Protein AF-0000000069703635 (afdb_homodimer)

Secondary structure (DSSP, 8-state):
---EEEE-S---HHHHHHHHHHSEEEEGGG--HHHHHHHGGG--EEEEETTS-B-HHHHHT-TT--EEEEESS--TTB-HHHHHHTT-EEE--TTTTHHHHHHHHHHHHHHHHTTHHHHHHHHHTTGGGG-PPPPB---TT-EEEEE--SHHHHHHHHHHHHTT-EEEEE-SS--TT--SEE-SSHHHHHHT-SEEEE-----GGGTT-B-HHHHHHH-TT-EEEE-S-GGGB-HHHHHHHHHHTSSSEEEES--TBTTB--GGGSS-TTEEE--S-TT-BHHHHHHHHHHHHHHHHHHHHHS--SSB-GGGT--/-PPEEEE-S---HHHHHHHHHHSEEEEGGG--HHHHHHHGGG--EEEEETTS-B-HHHHHT-TT--EEEEESS--TTB-HHHHHHTT-EEE--TTTTHHHHHHHHHHHHHHHHTTHHHHHHHHHTTGGGG-PPPPB---TT-EEEEE--SHHHHHHHHHHHHTT-EEEEE-SS--TT--SEE-SSHHHHHHT-SEEEE-----GGGTT-B-HHHHHHH-TT-EEEE-S-GGGB-HHHHHHHHHHTSSSEEEES--TBTTB--GGGSS-TTEEE--S-TT-BHHHHHHHHHHHHHHHHHHHHHS--SSB-GGGT--

Foldseek 3Di:
DFAEEEEEEDADPVLQVVCVVRGNYDYPVPDDPVRCLVCLARHQEYEEEQPDAADLVSLVSRLNHAEYEYLADHDQRYPLVSCLVSNHFYFAQPDLLLQLLLVVLVVLVCCLQQLVVVVVVCVVVVVVVVHHDDGGHDLAQFEEEEEDCDSNNVSNVVVNVVSVYQYEYEDPDDDVVDPHHYDPDLLVSLLRGQEYEYDDEDHPVQFQVAALSSLLSVFLNHEYEYLHEQRNHPLVSVLVCCVVSRYPAYEYAYHHDPPDDDPSQPPDSNYHYHPSCSSPDPSSSVSSSVQSVQQVVCCVVPNDGPGTDPSSPDD/DFAEEEEEEDADPVLQVVCVVRGNYDYPVPDDPVRCLVCLARHQEYEEEQVDAADLVSLVSRLNHAEYEYLADHDQRYPLVSCLVSNHFYFAQPDLLLQLLLVVLVVLVCCLQQLVVVVVVCVVVVVVVVHHDDGGHDLAQFEEEEEDCDSNNVSNVVVNVVSVYQYEYEDPDDDVVDPHHYDDDLLVSLLRGQEYEYDDEDHPVQFQVAALSSLLSVFLNHEYEYLHEQRNHPVVSVLVCCVVSRYPAYEYAYHHDPPDDDPSQPPDSNYHYHPSCSSPDPSSSVSSSVQSVQQVVCCVVPNDGPGTDPSSPDD

Radius of gyration: 28.2 Å; Cα contacts (8 Å, |Δi|>4): 1371; chains: 2; bounding box: 52×96×66 Å

Nearest PDB structures (foldseek):
  6pex-assembly1_A  TM=9.713E-01  e=1.003E-38  Vitis vinifera
  3ba1-assembly1_A  TM=9.721E-01  e=2.102E-38  Coleus scutellarioides
  5v6q-assembly2_C  TM=9.418E-01  e=2.731E-35  Sinorhizobium meliloti 1021
  5v72-assembly2_B  TM=9.114E-01  e=1.786E-34  Sinorhizobium meliloti 1021
  2cuk-assembly1_A  TM=8.744E-01  e=2.018E-30  Thermus thermophilus HB8

InterPro domains:
  IPR006139 D-isomer specific 2-hydroxyacid dehydrogenase, catalytic domain [PF00389] (26-309)
  IPR006140 D-isomer specific 2-hydroxyacid dehydrogenase, NAD-binding domain [PF02826] (106-278)
  IPR036291 NAD(P)-binding domain superfamily [SSF51735] (98-279)
  IPR050223 D-isomer specific 2-hydroxyacid dehydrogenase [PTHR10996] (14-305)

Sequence (630 aa):
MKLNVLKQASLPDALTAELARRYHLVELTALTDADFRALAGTFTVLITNGEATVTRALIASLPALELIAVFGVGYDGVDVQAAAEHQVRVSHTPGVLTDDVADLALGLMLATSRQIVAAHKFIEAGEWAAGGFPWTQKVSGSRVGIVGMGRIGQAIARRCEGFAMQIAYHDRKRLPALNYAWREDLLTLAAESDFLVICTPGTAANQGLINQPVLAALGEKGILINISRGSVIDEPALVAALESGIIAGAGLDVFSHEPAVPAGLLQRSNVVVTPHMASATWSTRAAMAQLVLDNVACWAEKKALVTPVAESLADMKLNVLKQASLPDALTAELARRYHLVELTALTDADFRALAGTFTVLITNGEATVTRALIASLPALELIAVFGVGYDGVDVQAAAEHQVRVSHTPGVLTDDVADLALGLMLATSRQIVAAHKFIEAGEWAAGGFPWTQKVSGSRVGIVGMGRIGQAIARRCEGFAMQIAYHDRKRLPALNYAWREDLLTLAAESDFLVICTPGTAANQGLINQPVLAALGEKGILINISRGSVIDEPALVAALESGIIAGAGLDVFSHEPAVPAGLLQRSNVVVTPHMASATWSTRAAMAQLVLDNVACWAEKKALVTPVAESLAD

Organism: Klebsiella variicola (NCBI:txid244366)

Structure (mmCIF, N/CA/C/O backbone):
data_AF-0000000069703635-model_v1
#
loop_
_entity.id
_entity.type
_entity.pdbx_description
1 polymer '2-ketogluconate reductase'
#
loop_
_atom_site.group_PDB
_atom_site.id
_atom_site.type_symbol
_atom_site.label_atom_id
_atom_site.label_alt_id
_atom_site.label_comp_id
_atom_site.label_asym_id
_atom_site.label_entity_id
_atom_site.label_seq_id
_atom_site.pdbx_PDB_ins_code
_atom_site.Cartn_x
_atom_site.Cartn_y
_atom_site.Cartn_z
_atom_site.occupancy
_atom_site.B_iso_or_equiv
_atom_site.auth_seq_id
_atom_site.auth_comp_id
_atom_site.auth_asym_id
_atom_site.auth_atom_id
_atom_site.pdbx_PDB_model_num
ATOM 1 N N . MET A 1 1 ? -18.234 43.406 16.25 1 66 1 MET A N 1
ATOM 2 C CA . MET A 1 1 ? -17.172 43.594 15.25 1 66 1 MET A CA 1
ATOM 3 C C . MET A 1 1 ? -16.594 42.281 14.789 1 66 1 MET A C 1
ATOM 5 O O . MET A 1 1 ? -16.547 41.312 15.555 1 66 1 MET A O 1
ATOM 9 N N . LYS A 1 2 ? -16.375 42.094 13.445 1 86.62 2 LYS A N 1
ATOM 10 C CA . LYS A 1 2 ? -15.844 40.844 12.922 1 86.62 2 LYS A CA 1
ATOM 11 C C . LYS A 1 2 ? -14.406 40.625 13.383 1 86.62 2 LYS A C 1
ATOM 13 O O . LYS A 1 2 ? -13.641 41.562 13.531 1 86.62 2 LYS A O 1
ATOM 18 N N . LEU A 1 3 ? -14.125 39.438 13.75 1 93.62 3 LEU A N 1
ATOM 19 C CA . LEU A 1 3 ? -12.789 39.031 14.148 1 93.62 3 LEU A CA 1
ATOM 20 C C . LEU A 1 3 ? -11.781 39.281 13.039 1 93.62 3 LEU A C 1
ATOM 22 O O . LEU A 1 3 ? -12.062 39.031 11.867 1 93.62 3 LEU A O 1
ATOM 26 N N . ASN A 1 4 ? -10.672 40.031 13.414 1 97.12 4 ASN A N 1
ATOM 27 C CA . ASN A 1 4 ? -9.578 40.219 12.461 1 97.12 4 ASN A CA 1
ATOM 28 C C . ASN A 1 4 ? -8.641 39.031 12.438 1 97.12 4 ASN A C 1
ATOM 30 O O . ASN A 1 4 ? -7.973 38.719 13.43 1 97.12 4 ASN A O 1
ATOM 34 N N . VAL A 1 5 ? -8.594 38.375 11.305 1 98.44 5 VAL A N 1
ATOM 35 C CA . VAL A 1 5 ? -7.848 37.125 11.148 1 98.44 5 VAL A CA 1
ATOM 36 C C . VAL A 1 5 ? -6.719 37.312 10.141 1 98.44 5 VAL A C 1
ATOM 38 O O . VAL A 1 5 ? -6.938 37.812 9.039 1 98.44 5 VAL A O 1
ATOM 41 N N . LEU A 1 6 ? -5.508 36.969 10.523 1 98.69 6 LEU A N 1
ATOM 42 C CA . LEU A 1 6 ? -4.34 37.031 9.656 1 98.69 6 LEU A CA 1
ATOM 43 C C . LEU A 1 6 ? -3.98 35.625 9.141 1 98.69 6 LEU A C 1
ATOM 45 O O . LEU A 1 6 ? -3.736 34.719 9.922 1 98.69 6 LEU A O 1
ATOM 49 N N . LYS A 1 7 ? -4.039 35.406 7.855 1 98.56 7 LYS A N 1
ATOM 50 C CA . LYS A 1 7 ? -3.598 34.188 7.195 1 98.56 7 LYS A CA 1
ATOM 51 C C . LYS A 1 7 ? -2.113 34.25 6.852 1 98.56 7 LYS A C 1
ATOM 53 O O . LYS A 1 7 ? -1.7 35.062 6.02 1 98.56 7 LYS A O 1
ATOM 58 N N . GLN A 1 8 ? -1.358 33.375 7.434 1 97.5 8 GLN A N 1
ATOM 59 C CA . GLN A 1 8 ? 0.093 33.5 7.359 1 97.5 8 GLN A CA 1
ATOM 60 C C . GLN A 1 8 ? 0.691 32.469 6.434 1 97.5 8 GLN A C 1
ATOM 62 O O . GLN A 1 8 ? 1.844 32.562 6.012 1 97.5 8 GLN A O 1
ATOM 67 N N . ALA A 1 9 ? -0.052 31.391 6.078 1 95.81 9 ALA A N 1
ATOM 68 C CA . ALA A 1 9 ? 0.429 30.297 5.234 1 95.81 9 ALA A CA 1
ATOM 69 C C . ALA A 1 9 ? -0.625 29.891 4.211 1 95.81 9 ALA A C 1
ATOM 71 O O . ALA A 1 9 ? -1.774 30.328 4.285 1 95.81 9 ALA A O 1
ATOM 72 N N . SER A 1 10 ? -0.123 29.172 3.23 1 94 10 SER A N 1
ATOM 73 C CA . SER A 1 10 ? -1.062 28.641 2.248 1 94 10 SER A CA 1
ATOM 74 C C . SER A 1 10 ? -2.066 27.688 2.896 1 94 10 SER A C 1
ATOM 76 O O . SER A 1 10 ? -1.691 26.844 3.707 1 94 10 SER A O 1
ATOM 78 N N . LEU A 1 11 ? -3.336 27.922 2.639 1 97.19 11 LEU A N 1
ATOM 79 C CA . LEU A 1 11 ? -4.441 27.094 3.1 1 97.19 11 LEU A CA 1
ATOM 80 C C . LEU A 1 11 ? -5.301 26.641 1.927 1 97.19 11 LEU A C 1
ATOM 82 O O . LEU A 1 11 ? -5.293 27.266 0.864 1 97.19 11 LEU A O 1
ATOM 86 N N . PRO A 1 12 ? -6.055 25.594 2.135 1 96.75 12 PRO A N 1
ATOM 87 C CA . PRO A 1 12 ? -7.008 25.203 1.088 1 96.75 12 PRO A CA 1
ATOM 88 C C . PRO A 1 12 ? -7.969 26.344 0.726 1 96.75 12 PRO A C 1
ATOM 90 O O . PRO A 1 12 ? -8.406 27.094 1.604 1 96.75 12 PRO A O 1
ATOM 93 N N . ASP A 1 13 ? -8.344 26.375 -0.542 1 96.5 13 ASP A N 1
ATOM 94 C CA . ASP A 1 13 ? -9.195 27.453 -1.05 1 96.5 13 ASP A CA 1
ATOM 95 C C . ASP A 1 13 ? -10.523 27.5 -0.295 1 96.5 13 ASP A C 1
ATOM 97 O O . ASP A 1 13 ? -11 28.578 0.06 1 96.5 13 ASP A O 1
ATOM 101 N N . ALA A 1 14 ? -11.039 26.375 -0.051 1 97.06 14 ALA A N 1
ATOM 102 C CA . ALA A 1 14 ? -12.344 26.328 0.611 1 97.06 14 ALA A CA 1
ATOM 103 C C . ALA A 1 14 ? -12.258 26.875 2.031 1 97.06 14 ALA A C 1
ATOM 105 O O . ALA A 1 14 ? -13.164 27.562 2.49 1 97.06 14 ALA A O 1
ATOM 106 N N . LEU A 1 15 ? -11.203 26.484 2.721 1 98.31 15 LEU A N 1
ATOM 107 C CA . LEU A 1 15 ? -11 27.016 4.066 1 98.31 15 LEU A CA 1
ATOM 108 C C . LEU A 1 15 ? -10.805 28.516 4.043 1 98.31 15 LEU A C 1
ATOM 110 O O . LEU A 1 15 ? -11.398 29.25 4.848 1 98.31 15 LEU A O 1
ATOM 114 N N . THR A 1 16 ? -9.984 29 3.133 1 98.31 16 THR A N 1
ATOM 115 C CA . THR A 1 16 ? -9.727 30.422 2.984 1 98.31 16 THR A CA 1
ATOM 116 C C . THR A 1 16 ? -11.031 31.172 2.709 1 98.31 16 THR A C 1
ATOM 118 O O . THR A 1 16 ? -11.289 32.219 3.316 1 98.31 16 THR A O 1
ATOM 121 N N . ALA A 1 17 ? -11.82 30.641 1.849 1 98.25 17 ALA A N 1
ATOM 122 C CA . ALA A 1 17 ? -13.094 31.266 1.489 1 98.25 17 ALA A CA 1
ATOM 123 C C . ALA A 1 17 ? -14.031 31.344 2.691 1 98.25 17 ALA A C 1
ATOM 125 O O . ALA A 1 17 ? -14.703 32.344 2.9 1 98.25 17 ALA A O 1
ATOM 126 N N . GLU A 1 18 ? -14.078 30.281 3.428 1 98.31 18 GLU A N 1
ATOM 127 C CA . GLU A 1 18 ? -14.953 30.25 4.594 1 98.31 18 GLU A CA 1
ATOM 128 C C . GLU A 1 18 ? -14.484 31.234 5.664 1 98.31 18 GLU A C 1
ATOM 130 O O . GLU A 1 18 ? -15.297 31.891 6.305 1 98.31 18 GLU A O 1
ATOM 135 N N . LEU A 1 19 ? -13.188 31.297 5.871 1 98.38 19 LEU A N 1
ATOM 136 C CA . LEU A 1 19 ? -12.633 32.281 6.812 1 98.38 19 LEU A CA 1
ATOM 137 C C . LEU A 1 19 ? -12.977 33.688 6.395 1 98.38 19 LEU A C 1
ATOM 139 O O . LEU A 1 19 ? -13.359 34.5 7.23 1 98.38 19 LEU A O 1
ATOM 143 N N . ALA A 1 20 ? -12.867 33.969 5.129 1 97.94 20 ALA A N 1
ATOM 144 C CA . ALA A 1 20 ? -13.148 35.281 4.602 1 97.94 20 ALA A CA 1
ATOM 145 C C . ALA A 1 20 ? -14.633 35.625 4.73 1 97.94 20 ALA A C 1
ATOM 147 O O . ALA A 1 20 ? -14.992 36.781 4.93 1 97.94 20 ALA A O 1
ATOM 148 N N . ARG A 1 21 ? -15.422 34.656 4.57 1 97.94 21 ARG A N 1
ATOM 149 C CA . ARG A 1 21 ? -16.859 34.844 4.691 1 97.94 21 ARG A CA 1
ATOM 150 C C . ARG A 1 21 ? -17.25 35.156 6.133 1 97.94 21 ARG A C 1
ATOM 152 O O . ARG A 1 21 ? -18.125 36 6.367 1 97.94 21 ARG A O 1
ATOM 159 N N . ARG A 1 22 ? -16.609 34.594 7.09 1 97.38 22 ARG A N 1
ATOM 160 C CA . ARG A 1 22 ? -17.016 34.688 8.492 1 97.38 22 ARG A CA 1
ATOM 161 C C . ARG A 1 22 ? -16.312 35.844 9.195 1 97.38 22 ARG A C 1
ATOM 163 O O . ARG A 1 22 ? -16.859 36.406 10.133 1 97.38 22 ARG A O 1
ATOM 170 N N . TYR A 1 23 ? -15.109 36.125 8.688 1 98 23 TYR A N 1
ATOM 171 C CA . TYR A 1 23 ? -14.266 37.062 9.422 1 98 23 TYR A CA 1
ATOM 172 C C . TYR A 1 23 ? -13.625 38.062 8.477 1 98 23 TYR A C 1
ATOM 174 O O . TYR A 1 23 ? -13.828 38 7.258 1 98 23 TYR A O 1
ATOM 182 N N . HIS A 1 24 ? -12.977 39.156 9.102 1 97.94 24 HIS A N 1
ATOM 183 C CA . HIS A 1 24 ? -12.102 40 8.32 1 97.94 24 HIS A CA 1
ATOM 184 C C . HIS A 1 24 ? -10.742 39.344 8.102 1 97.94 24 HIS A C 1
ATOM 186 O O . HIS A 1 24 ? -9.875 39.406 8.977 1 97.94 24 HIS A O 1
ATOM 192 N N . LEU A 1 25 ? -10.617 38.75 6.93 1 98.25 25 LEU A N 1
ATOM 193 C CA . LEU A 1 25 ? -9.422 37.938 6.633 1 98.25 25 LEU A CA 1
ATOM 194 C C . LEU A 1 25 ? -8.414 38.781 5.836 1 98.25 25 LEU A C 1
ATOM 196 O O . LEU A 1 25 ? -8.758 39.375 4.82 1 98.25 25 LEU A O 1
ATOM 200 N N . VAL A 1 26 ? -7.16 38.844 6.336 1 98.19 26 VAL A N 1
ATOM 201 C CA . VAL A 1 26 ? -6.07 39.531 5.629 1 98.19 26 VAL A CA 1
ATOM 202 C C . VAL A 1 26 ? -4.926 38.531 5.402 1 98.19 26 VAL A C 1
ATOM 204 O O . VAL A 1 26 ? -4.531 37.812 6.316 1 98.19 26 VAL A O 1
ATOM 207 N N . GLU A 1 27 ? -4.41 38.469 4.203 1 97.88 27 GLU A N 1
ATOM 208 C CA . GLU A 1 27 ? -3.268 37.625 3.885 1 97.88 27 GLU A CA 1
ATOM 209 C C . GLU A 1 27 ? -1.952 38.344 4.184 1 97.88 27 GLU A C 1
ATOM 211 O O . GLU A 1 27 ? -1.691 39.406 3.658 1 97.88 27 GLU A O 1
ATOM 216 N N . LEU A 1 28 ? -1.166 37.688 4.926 1 97.62 28 LEU A N 1
ATOM 217 C CA . LEU A 1 28 ? 0.106 38.281 5.316 1 97.62 28 LEU A CA 1
ATOM 218 C C . LEU A 1 28 ? 0.948 38.625 4.09 1 97.62 28 LEU A C 1
ATOM 220 O O . LEU A 1 28 ? 1.592 39.656 4.039 1 97.62 28 LEU A O 1
ATOM 224 N N . THR A 1 29 ? 0.93 37.719 3.074 1 94.75 29 THR A N 1
ATOM 225 C CA . THR A 1 29 ? 1.768 37.844 1.89 1 94.75 29 THR A CA 1
ATOM 226 C C . THR A 1 29 ? 1.299 39.031 1.043 1 94.75 29 THR A C 1
ATOM 228 O O . THR A 1 29 ? 2.031 39.5 0.174 1 94.75 29 THR A O 1
ATOM 231 N N . ALA A 1 30 ? 0.127 39.531 1.306 1 94.94 30 ALA A N 1
ATOM 232 C CA . ALA A 1 30 ? -0.435 40.656 0.539 1 94.94 30 ALA A CA 1
ATOM 233 C C . ALA A 1 30 ? -0.114 42 1.194 1 94.94 30 ALA A C 1
ATOM 235 O O . ALA A 1 30 ? -0.366 43.031 0.614 1 94.94 30 ALA A O 1
ATOM 236 N N . LEU A 1 31 ? 0.479 41.969 2.365 1 96.69 31 LEU A N 1
ATOM 237 C CA . LEU A 1 31 ? 0.73 43.219 3.113 1 96.69 31 LEU A CA 1
ATOM 238 C C . LEU A 1 31 ? 2.143 43.719 2.855 1 96.69 31 LEU A C 1
ATOM 240 O O . LEU A 1 31 ? 3.105 42.938 2.891 1 96.69 31 LEU A O 1
ATOM 244 N N . THR A 1 32 ? 2.248 45 2.596 1 96.81 32 THR A N 1
ATOM 245 C CA . THR A 1 32 ? 3.543 45.656 2.672 1 96.81 32 THR A CA 1
ATOM 246 C C . THR A 1 32 ? 3.977 45.844 4.125 1 96.81 32 THR A C 1
ATOM 248 O O . THR A 1 32 ? 3.166 45.688 5.043 1 96.81 32 THR A O 1
ATOM 251 N N . ASP A 1 33 ? 5.211 46.188 4.258 1 95.69 33 ASP A N 1
ATOM 252 C CA . ASP A 1 33 ? 5.695 46.438 5.609 1 95.69 33 ASP A CA 1
ATOM 253 C C . ASP A 1 33 ? 4.883 47.562 6.273 1 95.69 33 ASP A C 1
ATOM 255 O O . ASP A 1 33 ? 4.562 47.469 7.461 1 95.69 33 ASP A O 1
ATOM 259 N N . ALA A 1 34 ? 4.625 48.594 5.582 1 96.5 34 ALA A N 1
ATOM 260 C CA . ALA A 1 34 ? 3.863 49.719 6.109 1 96.5 34 ALA A CA 1
ATOM 261 C C . ALA A 1 34 ? 2.443 49.281 6.477 1 96.5 34 ALA A C 1
ATOM 263 O O . ALA A 1 34 ? 1.933 49.656 7.535 1 96.5 34 ALA A O 1
ATOM 264 N N . ASP A 1 35 ? 1.775 48.5 5.59 1 96.94 35 ASP A N 1
ATOM 265 C CA . ASP A 1 35 ? 0.427 48.031 5.855 1 96.94 35 ASP A CA 1
ATOM 266 C C . ASP A 1 35 ? 0.403 47.125 7.086 1 96.94 35 ASP A C 1
ATOM 268 O O . ASP A 1 35 ? -0.521 47.188 7.898 1 96.94 35 ASP A O 1
ATOM 272 N N . PHE A 1 36 ? 1.378 46.25 7.133 1 97.06 36 PHE A N 1
ATOM 273 C CA . PHE A 1 36 ? 1.464 45.375 8.281 1 97.06 36 PHE A CA 1
ATOM 274 C C . PHE A 1 36 ? 1.587 46.156 9.578 1 97.06 36 PHE A C 1
ATOM 276 O O . PHE A 1 36 ? 0.89 45.844 10.555 1 97.06 36 PHE A O 1
ATOM 283 N N . ARG A 1 37 ? 2.43 47.094 9.609 1 95.56 37 ARG A N 1
ATOM 284 C CA . ARG A 1 37 ? 2.617 47.906 10.805 1 95.56 37 ARG A CA 1
ATOM 285 C C . ARG A 1 37 ? 1.323 48.625 11.203 1 95.56 37 ARG A C 1
ATOM 287 O O . ARG A 1 37 ? 1.02 48.75 12.391 1 95.56 37 ARG A O 1
ATOM 294 N N . ALA A 1 38 ? 0.631 49.031 10.258 1 96.75 38 ALA A N 1
ATOM 295 C CA . ALA A 1 38 ? -0.606 49.781 10.508 1 96.75 38 ALA A CA 1
ATOM 296 C C . ALA A 1 38 ? -1.692 48.844 11.055 1 96.75 38 ALA A C 1
ATOM 298 O O . ALA A 1 38 ? -2.523 49.281 11.867 1 96.75 38 ALA A O 1
ATOM 299 N N . LEU A 1 39 ? -1.652 47.594 10.656 1 97 39 LEU A N 1
ATOM 300 C CA . LEU A 1 39 ? -2.764 46.719 10.953 1 97 39 LEU A CA 1
ATOM 301 C C . LEU A 1 39 ? -2.391 45.719 12.062 1 97 39 LEU A C 1
ATOM 303 O O . LEU A 1 39 ? -3.264 45.062 12.633 1 97 39 LEU A O 1
ATOM 307 N N . ALA A 1 40 ? -1.12 45.594 12.375 1 97.25 40 ALA A N 1
ATOM 308 C CA . ALA A 1 40 ? -0.58 44.562 13.258 1 97.25 40 ALA A CA 1
ATOM 309 C C . ALA A 1 40 ? -1.324 44.531 14.586 1 97.25 40 ALA A C 1
ATOM 311 O O . ALA A 1 40 ? -1.505 43.469 15.18 1 97.25 40 ALA A O 1
ATOM 312 N N . GLY A 1 41 ? -1.792 45.625 15.07 1 97.38 41 GLY A N 1
ATOM 313 C CA . GLY A 1 41 ? -2.451 45.719 16.359 1 97.38 41 GLY A CA 1
ATOM 314 C C . GLY A 1 41 ? -3.898 45.281 16.328 1 97.38 41 GLY A C 1
ATOM 315 O O . GLY A 1 41 ? -4.551 45.188 17.375 1 97.38 41 GLY A O 1
ATOM 316 N N . THR A 1 42 ? -4.387 44.906 15.188 1 97.62 42 THR A N 1
ATOM 317 C CA . THR A 1 42 ? -5.812 44.625 15.086 1 97.62 42 THR A CA 1
ATOM 318 C C . THR A 1 42 ? -6.055 43.094 14.992 1 97.62 42 THR A C 1
ATOM 320 O O . THR A 1 42 ? -7.176 42.625 15.203 1 97.62 42 THR A O 1
ATOM 323 N N . PHE A 1 43 ? -5.074 42.312 14.633 1 98.19 43 PHE A N 1
ATOM 324 C CA . PHE A 1 43 ? -5.27 40.875 14.391 1 98.19 43 PHE A CA 1
ATOM 325 C C . PHE A 1 43 ? -5.371 40.125 15.703 1 98.19 43 PHE A C 1
ATOM 327 O O . PHE A 1 43 ? -4.461 40.188 16.531 1 98.19 43 PHE A O 1
ATOM 334 N N . THR A 1 44 ? -6.414 39.375 15.906 1 98.06 44 THR A N 1
ATOM 335 C CA . THR A 1 44 ? -6.613 38.594 17.125 1 98.06 44 THR A CA 1
ATOM 336 C C . THR A 1 44 ? -6.359 37.125 16.875 1 98.06 44 THR A C 1
ATOM 338 O O . THR A 1 44 ? -6.141 36.344 17.812 1 98.06 44 THR A O 1
ATOM 341 N N . VAL A 1 45 ? -6.434 36.688 15.641 1 98.62 45 VAL A N 1
ATOM 342 C CA . VAL A 1 45 ? -6.234 35.281 15.266 1 98.62 45 VAL A CA 1
ATOM 343 C C . VAL A 1 45 ? -5.246 35.188 14.102 1 98.62 45 VAL A C 1
ATOM 345 O O . VAL A 1 45 ? -5.312 36 13.164 1 98.62 45 VAL A O 1
ATOM 348 N N . LEU A 1 46 ? -4.324 34.344 14.219 1 98.75 46 LEU A N 1
ATOM 349 C CA . LEU A 1 46 ? -3.406 33.969 13.148 1 98.75 46 LEU A CA 1
ATOM 350 C C . LEU A 1 46 ? -3.646 32.531 12.695 1 98.75 46 LEU A C 1
ATOM 352 O O . LEU A 1 46 ? -3.686 31.625 13.516 1 98.75 46 LEU A O 1
ATOM 356 N N . ILE A 1 47 ? -3.922 32.344 11.414 1 98.75 47 ILE A N 1
ATOM 357 C CA . ILE A 1 47 ? -4.066 31 10.859 1 98.75 47 ILE A CA 1
ATOM 358 C C . ILE A 1 47 ? -2.82 30.641 10.055 1 98.75 47 ILE A C 1
ATOM 360 O O . ILE A 1 47 ? -2.354 31.422 9.227 1 98.75 47 ILE A O 1
ATOM 364 N N . THR A 1 48 ? -2.27 29.484 10.344 1 98.38 48 THR A N 1
ATOM 365 C CA . THR A 1 48 ? -1.072 28.984 9.68 1 98.38 48 THR A CA 1
ATOM 366 C C . THR A 1 48 ? -1.222 27.5 9.328 1 98.38 48 THR A C 1
ATOM 368 O O . THR A 1 48 ? -2.338 26.984 9.258 1 98.38 48 THR A O 1
ATOM 371 N N . ASN A 1 49 ? -0.2 26.828 8.859 1 97.25 49 ASN A N 1
ATOM 372 C CA . ASN A 1 49 ? -0.255 25.391 8.594 1 97.25 49 ASN A CA 1
ATOM 373 C C . ASN A 1 49 ? 0.923 24.656 9.227 1 97.25 49 ASN A C 1
ATOM 375 O O . ASN A 1 49 ? 1.788 25.281 9.844 1 97.25 49 ASN A O 1
ATOM 379 N N . GLY A 1 50 ? 0.94 23.391 9.109 1 93.5 50 GLY A N 1
ATOM 380 C CA . GLY A 1 50 ? 1.892 22.547 9.82 1 93.5 50 GLY A CA 1
ATOM 381 C C . GLY A 1 50 ? 3.312 22.688 9.305 1 93.5 50 GLY A C 1
ATOM 382 O O . GLY A 1 50 ? 4.262 22.281 9.977 1 93.5 50 GLY A O 1
ATOM 383 N N . GLU A 1 51 ? 3.535 23.312 8.203 1 91.12 51 GLU A N 1
ATOM 384 C CA . GLU A 1 51 ? 4.855 23.422 7.586 1 91.12 51 GLU A CA 1
ATOM 385 C C . GLU A 1 51 ? 5.434 24.812 7.746 1 91.12 51 GLU A C 1
ATOM 387 O O . GLU A 1 51 ? 6.625 25.031 7.52 1 91.12 51 GLU A O 1
ATOM 392 N N . ALA A 1 52 ? 4.637 25.734 8.195 1 93.31 52 ALA A N 1
ATOM 393 C CA . ALA A 1 52 ? 5.055 27.141 8.281 1 93.31 52 ALA A CA 1
ATOM 394 C C . ALA A 1 52 ? 5.738 27.422 9.617 1 93.31 52 ALA A C 1
ATOM 396 O O . ALA A 1 52 ? 5.711 26.594 10.523 1 93.31 52 ALA A O 1
ATOM 397 N N . THR A 1 53 ? 6.41 28.578 9.617 1 95.25 53 THR A N 1
ATOM 398 C CA . THR A 1 53 ? 7.117 29 10.82 1 95.25 53 THR A CA 1
ATOM 399 C C . THR A 1 53 ? 6.469 30.25 11.414 1 95.25 53 THR A C 1
ATOM 401 O O . THR A 1 53 ? 6.27 31.25 10.711 1 95.25 53 THR A O 1
ATOM 404 N N . VAL A 1 54 ? 6.047 30.219 12.633 1 97.94 54 VAL A N 1
ATOM 405 C CA . VAL A 1 54 ? 5.559 31.344 13.414 1 97.94 54 VAL A CA 1
ATOM 406 C C . VAL A 1 54 ? 6.555 31.688 14.523 1 97.94 54 VAL A C 1
ATOM 408 O O . VAL A 1 54 ? 6.504 31.109 15.609 1 97.94 54 VAL A O 1
ATOM 411 N N . THR A 1 55 ? 7.34 32.719 14.258 1 97.81 55 THR A N 1
ATOM 412 C CA . THR A 1 55 ? 8.477 33.062 15.125 1 97.81 55 THR A CA 1
ATOM 413 C C . THR A 1 55 ? 8.031 33.875 16.328 1 97.81 55 THR A C 1
ATOM 415 O O . THR A 1 55 ? 6.945 34.469 16.312 1 97.81 55 THR A O 1
ATOM 418 N N . ARG A 1 56 ? 8.898 33.906 17.297 1 97.94 56 ARG A N 1
ATOM 419 C CA . ARG A 1 56 ? 8.727 34.781 18.453 1 97.94 56 ARG A CA 1
ATOM 420 C C . ARG A 1 56 ? 8.547 36.219 18 1 97.94 56 ARG A C 1
ATOM 422 O O . ARG A 1 56 ? 7.727 36.938 18.562 1 97.94 56 ARG A O 1
ATOM 429 N N . ALA A 1 57 ? 9.352 36.625 17.016 1 98.12 57 ALA A N 1
ATOM 430 C CA . ALA A 1 57 ? 9.305 38 16.531 1 98.12 57 ALA A CA 1
ATOM 431 C C . ALA A 1 57 ? 7.938 38.312 15.922 1 98.12 57 ALA A C 1
ATOM 433 O O . ALA A 1 57 ? 7.387 39.406 16.141 1 98.12 57 ALA A O 1
ATOM 434 N N . LEU A 1 58 ? 7.414 37.344 15.102 1 98.06 58 LEU A N 1
ATOM 435 C CA . LEU A 1 58 ? 6.105 37.562 14.5 1 98.06 58 LEU A CA 1
ATOM 436 C C . LEU A 1 58 ? 5.023 37.688 15.57 1 98.06 58 LEU A C 1
ATOM 438 O O . LEU A 1 58 ? 4.168 38.562 15.508 1 98.06 58 LEU A O 1
ATOM 442 N N . ILE A 1 59 ? 5.004 36.812 16.578 1 98.38 59 ILE A N 1
ATOM 443 C CA . ILE A 1 59 ? 4.035 36.844 17.672 1 98.38 59 ILE A CA 1
ATOM 444 C C . ILE A 1 59 ? 4.098 38.188 18.391 1 98.38 59 ILE A C 1
ATOM 446 O O . ILE A 1 59 ? 3.062 38.812 18.641 1 98.38 59 ILE A O 1
ATOM 450 N N . ALA A 1 60 ? 5.332 38.656 18.656 1 98 60 ALA A N 1
ATOM 451 C CA . ALA A 1 60 ? 5.543 39.906 19.375 1 98 60 ALA A CA 1
ATOM 452 C C . ALA A 1 60 ? 5.035 41.094 18.562 1 98 60 ALA A C 1
ATOM 454 O O . ALA A 1 60 ? 4.621 42.125 19.141 1 98 60 ALA A O 1
ATOM 455 N N . SER A 1 61 ? 5.078 40.969 17.312 1 98 61 SER A N 1
ATOM 456 C CA . SER A 1 61 ? 4.688 42.094 16.438 1 98 61 SER A CA 1
ATOM 457 C C . SER A 1 61 ? 3.17 42.188 16.328 1 98 61 SER A C 1
ATOM 459 O O . SER A 1 61 ? 2.65 43.125 15.711 1 98 61 SER A O 1
ATOM 461 N N . LEU A 1 62 ? 2.424 41.25 16.891 1 98.38 62 LEU A N 1
ATOM 462 C CA . LEU A 1 62 ? 0.966 41.219 16.859 1 98.38 62 LEU A CA 1
ATOM 463 C C . LEU A 1 62 ? 0.404 41.375 18.281 1 98.38 62 LEU A C 1
ATOM 465 O O . LEU A 1 62 ? -0.08 40.406 18.859 1 98.38 62 LEU A O 1
ATOM 469 N N . PRO A 1 63 ? 0.35 42.562 18.781 1 97.5 63 PRO A N 1
ATOM 470 C CA . PRO A 1 63 ? 0.052 42.781 20.203 1 97.5 63 PRO A CA 1
ATOM 471 C C . PRO A 1 63 ? -1.368 42.375 20.578 1 97.5 63 PRO A C 1
ATOM 473 O O . PRO A 1 63 ? -1.646 42.094 21.75 1 97.5 63 PRO A O 1
ATOM 476 N N . ALA A 1 64 ? -2.287 42.25 19.672 1 97.88 64 ALA A N 1
ATOM 477 C CA . ALA A 1 64 ? -3.666 41.875 20 1 97.88 64 ALA A CA 1
ATOM 478 C C . ALA A 1 64 ? -3.906 40.406 19.797 1 97.88 64 ALA A C 1
ATOM 480 O O . ALA A 1 64 ? -5 39.906 20.062 1 97.88 64 ALA A O 1
ATOM 481 N N . LEU A 1 65 ? -2.918 39.656 19.312 1 98.25 65 LEU A N 1
ATOM 482 C CA . LEU A 1 65 ? -3.059 38.25 18.969 1 98.25 65 LEU A CA 1
ATOM 483 C C . LEU A 1 65 ? -3.5 37.406 20.172 1 98.25 65 LEU A C 1
ATOM 485 O O . LEU A 1 65 ? -2.945 37.562 21.266 1 98.25 65 LEU A O 1
ATOM 489 N N . GLU A 1 66 ? -4.477 36.562 19.969 1 98 66 GLU A N 1
ATOM 490 C CA . GLU A 1 66 ? -4.996 35.719 21.047 1 98 66 GLU A CA 1
ATOM 491 C C . GLU A 1 66 ? -4.895 34.25 20.688 1 98 66 GLU A C 1
ATOM 493 O O . GLU A 1 66 ? -4.805 33.375 21.578 1 98 66 GLU A O 1
ATOM 498 N N . LEU A 1 67 ? -4.953 33.938 19.422 1 98.5 67 LEU A N 1
ATOM 499 C CA . LEU A 1 67 ? -5.016 32.531 18.969 1 98.5 67 LEU A CA 1
ATOM 500 C C . LEU A 1 67 ? -4.18 32.344 17.719 1 98.5 67 LEU A C 1
ATOM 502 O O . LEU A 1 67 ? -4.246 33.125 16.781 1 98.5 67 LEU A O 1
ATOM 506 N N . ILE A 1 68 ? -3.355 31.328 17.734 1 98.75 68 ILE A N 1
ATOM 507 C CA . ILE A 1 68 ? -2.746 30.75 16.547 1 98.75 68 ILE A CA 1
ATOM 508 C C . ILE A 1 68 ? -3.404 29.406 16.234 1 98.75 68 ILE A C 1
ATOM 510 O O . ILE A 1 68 ? -3.354 28.469 17.031 1 98.75 68 ILE A O 1
ATOM 514 N N . ALA A 1 69 ? -4.082 29.266 15.117 1 98.75 69 ALA A N 1
ATOM 515 C CA . ALA A 1 69 ? -4.715 28.031 14.68 1 98.75 69 ALA A CA 1
ATOM 516 C C . ALA A 1 69 ? -3.924 27.391 13.547 1 98.75 69 ALA A C 1
ATOM 518 O O . ALA A 1 69 ? -3.713 28 12.5 1 98.75 69 ALA A O 1
ATOM 519 N N . VAL A 1 70 ? -3.516 26.172 13.734 1 98.56 70 VAL A N 1
ATOM 520 C CA . VAL A 1 70 ? -2.654 25.469 12.781 1 98.56 70 VAL A CA 1
ATOM 521 C C . VAL A 1 70 ? -3.479 24.484 11.969 1 98.56 70 VAL A C 1
ATOM 523 O O . VAL A 1 70 ? -4.152 23.609 12.539 1 98.56 70 VAL A O 1
ATOM 526 N N . PHE A 1 71 ? -3.502 24.641 10.688 1 98.44 71 PHE A N 1
ATOM 527 C CA . PHE A 1 71 ? -4.023 23.641 9.766 1 98.44 71 PHE A CA 1
ATOM 528 C C . PHE A 1 71 ? -3.021 22.516 9.578 1 98.44 71 PHE A C 1
ATOM 530 O O . PHE A 1 71 ? -2.297 22.469 8.578 1 98.44 71 PHE A O 1
ATOM 537 N N . GLY A 1 72 ? -2.977 21.5 10.5 1 97 72 GLY A N 1
ATOM 538 C CA . GLY A 1 72 ? -2.045 20.391 10.539 1 97 72 GLY A CA 1
ATOM 539 C C . GLY A 1 72 ? -1.863 19.812 11.93 1 97 72 GLY A C 1
ATOM 540 O O . GLY A 1 72 ? -2.211 20.453 12.922 1 97 72 GLY A O 1
ATOM 541 N N . VAL A 1 73 ? -1.348 18.625 12.023 1 95 73 VAL A N 1
ATOM 542 C CA . VAL A 1 73 ? -1.076 18 13.312 1 95 73 VAL A CA 1
ATOM 543 C C . VAL A 1 73 ? 0.213 18.562 13.898 1 95 73 VAL A C 1
ATOM 545 O O . VAL A 1 73 ? 0.275 18.859 15.094 1 95 73 VAL A O 1
ATOM 548 N N . GLY A 1 74 ? 1.254 18.609 13.039 1 92.62 74 GLY A N 1
ATOM 549 C CA . GLY A 1 74 ? 2.518 19.172 13.484 1 92.62 74 GLY A CA 1
ATOM 550 C C . GLY A 1 74 ? 2.486 20.672 13.609 1 92.62 74 GLY A C 1
ATOM 551 O O . GLY A 1 74 ? 1.863 21.359 12.797 1 92.62 74 GLY A O 1
ATOM 552 N N . TYR A 1 75 ? 3.115 21.188 14.609 1 94.62 75 TYR A N 1
ATOM 553 C CA . TYR A 1 75 ? 3.252 22.625 14.836 1 94.62 75 TYR A CA 1
ATOM 554 C C . TYR A 1 75 ? 4.68 22.969 15.242 1 94.62 75 TYR A C 1
ATOM 556 O O . TYR A 1 75 ? 4.895 23.875 16.062 1 94.62 75 TYR A O 1
ATOM 564 N N . ASP A 1 76 ? 5.594 22.234 14.688 1 92 76 ASP A N 1
ATOM 565 C CA . ASP A 1 76 ? 7.012 22.344 15.016 1 92 76 ASP A CA 1
ATOM 566 C C . ASP A 1 76 ? 7.535 23.75 14.703 1 92 76 ASP A C 1
ATOM 568 O O . ASP A 1 76 ? 8.469 24.219 15.344 1 92 76 ASP A O 1
ATOM 572 N N . GLY A 1 77 ? 6.949 24.375 13.805 1 93.5 77 GLY A N 1
ATOM 573 C CA . GLY A 1 77 ? 7.398 25.688 13.375 1 93.5 77 GLY A CA 1
ATOM 574 C C . GLY A 1 77 ? 6.867 26.828 14.234 1 93.5 77 GLY A C 1
ATOM 575 O O . GLY A 1 77 ? 7.352 27.953 14.164 1 93.5 77 GLY A O 1
ATOM 576 N N . VAL A 1 78 ? 5.891 26.562 15.062 1 96.75 78 VAL A N 1
ATOM 577 C CA . VAL A 1 78 ? 5.281 27.578 15.914 1 96.75 78 VAL A CA 1
ATOM 578 C C . VAL A 1 78 ? 6.062 27.688 17.219 1 96.75 78 VAL A C 1
ATOM 580 O O . VAL A 1 78 ? 6.281 26.688 17.906 1 96.75 78 VAL A O 1
ATOM 583 N N . ASP A 1 79 ? 6.539 28.875 17.547 1 96.62 79 ASP A N 1
ATOM 584 C CA . ASP A 1 79 ? 7.156 29.094 18.859 1 96.62 79 ASP A CA 1
ATOM 585 C C . ASP A 1 79 ? 6.102 29.125 19.953 1 96.62 79 ASP A C 1
ATOM 587 O O . ASP A 1 79 ? 5.707 30.203 20.422 1 96.62 79 ASP A O 1
ATOM 591 N N . VAL A 1 80 ? 5.758 27.984 20.391 1 96.44 80 VAL A N 1
ATOM 592 C CA . VAL A 1 80 ? 4.66 27.828 21.344 1 96.44 80 VAL A CA 1
ATOM 593 C C . VAL A 1 80 ? 5.02 28.484 22.672 1 96.44 80 VAL A C 1
ATOM 595 O O . VAL A 1 80 ? 4.148 29 23.375 1 96.44 80 VAL A O 1
ATOM 598 N N . GLN A 1 81 ? 6.285 28.484 23.047 1 94.75 81 GLN A N 1
ATOM 599 C CA . GLN A 1 81 ? 6.719 29.156 24.266 1 94.75 81 GLN A CA 1
ATOM 600 C C . GLN A 1 81 ? 6.477 30.672 24.172 1 94.75 81 GLN A C 1
ATOM 602 O O . GLN A 1 81 ? 5.973 31.281 25.109 1 94.75 81 GLN A O 1
ATOM 607 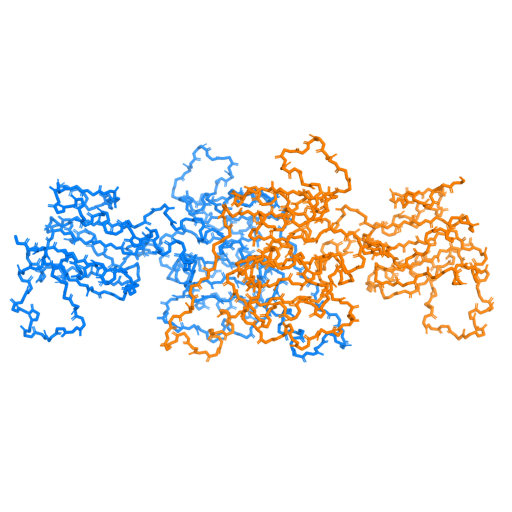N N . ALA A 1 82 ? 6.875 31.219 23.047 1 96.62 82 ALA A N 1
ATOM 608 C CA . ALA A 1 82 ? 6.605 32.656 22.828 1 96.62 82 ALA A CA 1
ATOM 609 C C . ALA A 1 82 ? 5.109 32.938 22.859 1 96.62 82 ALA A C 1
ATOM 611 O O . ALA A 1 82 ? 4.68 33.969 23.391 1 96.62 82 ALA A O 1
ATOM 612 N N . ALA A 1 83 ? 4.312 32.031 22.25 1 97.88 83 ALA A N 1
ATOM 613 C CA . ALA A 1 83 ? 2.859 32.188 22.281 1 97.88 83 ALA A CA 1
ATOM 614 C C . ALA A 1 83 ? 2.352 32.25 23.719 1 97.88 83 ALA A C 1
ATOM 616 O O . ALA A 1 83 ? 1.592 33.125 24.078 1 97.88 83 ALA A O 1
ATOM 617 N N . ALA A 1 84 ? 2.797 31.344 24.547 1 96.25 84 ALA A N 1
ATOM 618 C CA . ALA A 1 84 ? 2.391 31.297 25.938 1 96.25 84 ALA A CA 1
ATOM 619 C C . ALA A 1 84 ? 2.789 32.562 26.672 1 96.25 84 ALA A C 1
ATOM 621 O O . ALA A 1 84 ? 2.002 33.125 27.453 1 96.25 84 ALA A O 1
ATOM 622 N N . GLU A 1 85 ? 4.004 33.031 26.422 1 95.88 85 GLU A N 1
ATOM 623 C CA . GLU A 1 85 ? 4.516 34.25 27.062 1 95.88 85 GLU A CA 1
ATOM 624 C C . GLU A 1 85 ? 3.664 35.469 26.719 1 95.88 85 GLU A C 1
ATOM 626 O O . GLU A 1 85 ? 3.547 36.406 27.516 1 95.88 85 GLU A O 1
ATOM 631 N N . HIS A 1 86 ? 3.113 35.469 25.609 1 96.56 86 HIS A N 1
ATOM 632 C CA . HIS A 1 86 ? 2.297 36.594 25.156 1 96.56 86 HIS A CA 1
ATOM 633 C C . HIS A 1 86 ? 0.813 36.312 25.375 1 96.56 86 HIS A C 1
ATOM 635 O O . HIS A 1 86 ? -0.04 37.031 24.844 1 96.56 86 HIS A O 1
ATOM 641 N N . GLN A 1 87 ? 0.493 35.188 26.047 1 96.12 87 GLN A N 1
ATOM 642 C CA . GLN A 1 87 ? -0.87 34.781 26.375 1 96.12 87 GLN A CA 1
ATOM 643 C C . GLN A 1 87 ? -1.678 34.5 25.109 1 96.12 87 GLN A C 1
ATOM 645 O O . GLN A 1 87 ? -2.846 34.875 25.016 1 96.12 87 GLN A O 1
ATOM 650 N N . VAL A 1 88 ? -1.026 33.938 24.172 1 97.88 88 VAL A N 1
ATOM 651 C CA . VAL A 1 88 ? -1.649 33.5 22.922 1 97.88 88 VAL A CA 1
ATOM 652 C C . VAL A 1 88 ? -1.856 32 22.953 1 97.88 88 VAL A C 1
ATOM 654 O O . VAL A 1 88 ? -0.921 31.25 23.234 1 97.88 88 VAL A O 1
ATOM 657 N N . ARG A 1 89 ? -3.059 31.484 22.703 1 98 89 ARG A N 1
ATOM 658 C CA . ARG A 1 89 ? -3.34 30.047 22.625 1 98 89 ARG A CA 1
ATOM 659 C C . ARG A 1 89 ? -3.008 29.5 21.25 1 98 89 ARG A C 1
ATOM 661 O O . ARG A 1 89 ? -2.996 30.25 20.266 1 98 89 ARG A O 1
ATOM 668 N N . VAL A 1 90 ? -2.654 28.234 21.203 1 98.44 90 VAL A N 1
ATOM 669 C CA . VAL A 1 90 ? -2.357 27.562 19.953 1 98.44 90 VAL A CA 1
ATOM 670 C C . VAL A 1 90 ? -3.26 26.344 19.797 1 98.44 90 VAL A C 1
ATOM 672 O O . VAL A 1 90 ? -3.477 25.594 20.75 1 98.44 90 VAL A O 1
ATOM 675 N N . SER A 1 91 ? -3.896 26.188 18.672 1 98.5 91 SER A N 1
ATOM 676 C CA . SER A 1 91 ? -4.656 24.984 18.328 1 98.5 91 SER A CA 1
AT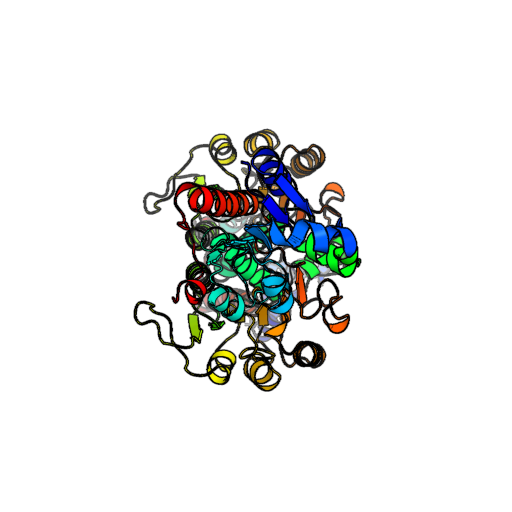OM 677 C C . SER A 1 91 ? -4.105 24.328 17.078 1 98.5 91 SER A C 1
ATOM 679 O O . SER A 1 91 ? -3.338 24.922 16.328 1 98.5 91 SER A O 1
ATOM 681 N N . HIS A 1 92 ? -4.336 23.062 16.906 1 98 92 HIS A N 1
ATOM 682 C CA . HIS A 1 92 ? -3.965 22.297 15.727 1 98 92 HIS A CA 1
ATOM 683 C C . HIS A 1 92 ? -5.051 21.281 15.367 1 98 92 HIS A C 1
ATOM 685 O O . HIS A 1 92 ? -6.188 21.391 15.836 1 98 92 HIS A O 1
ATOM 691 N N . THR A 1 93 ? -4.816 20.344 14.391 1 98.06 93 THR A N 1
ATOM 692 C CA . THR A 1 93 ? -5.895 19.484 13.898 1 98.06 93 THR A CA 1
ATOM 693 C C . THR A 1 93 ? -5.57 18.016 14.148 1 98.06 93 THR A C 1
ATOM 695 O O . THR A 1 93 ? -5.531 17.219 13.211 1 98.06 93 THR A O 1
ATOM 698 N N . PRO A 1 94 ? -5.395 17.578 15.406 1 96.75 94 PRO A N 1
ATOM 699 C CA . PRO A 1 94 ? -5.125 16.172 15.719 1 96.75 94 PRO A CA 1
ATOM 700 C C . PRO A 1 94 ? -6.328 15.266 15.453 1 96.75 94 PRO A C 1
ATOM 702 O O . PRO A 1 94 ? -7.465 15.742 15.414 1 96.75 94 PRO A O 1
ATOM 705 N N . GLY A 1 95 ? -6.078 13.977 15.219 1 97.19 95 GLY A N 1
ATOM 706 C CA . GLY A 1 95 ? -7.121 12.961 15.18 1 97.19 95 GLY A CA 1
ATOM 707 C C . GLY A 1 95 ? -7.719 12.773 13.797 1 97.19 95 GLY A C 1
ATOM 708 O O . GLY A 1 95 ? -7.812 11.648 13.305 1 97.19 95 GLY A O 1
ATOM 709 N N . VAL A 1 96 ? -7.938 13.859 13.047 1 97.38 96 VAL A N 1
ATOM 710 C CA . VAL A 1 96 ? -8.766 13.773 11.852 1 97.38 96 VAL A CA 1
ATOM 711 C C . VAL A 1 96 ? -7.926 13.297 10.664 1 97.38 96 VAL A C 1
ATOM 713 O O . VAL A 1 96 ? -8.461 12.75 9.695 1 97.38 96 VAL A O 1
ATOM 716 N N . LEU A 1 97 ? -6.629 13.477 10.711 1 98.12 97 LEU A N 1
ATOM 717 C CA . LEU A 1 97 ? -5.805 13.07 9.578 1 98.12 97 LEU A CA 1
ATOM 718 C C . LEU A 1 97 ? -5.043 11.789 9.891 1 98.12 97 LEU A C 1
ATOM 720 O O . LEU A 1 97 ? -4.254 11.312 9.07 1 98.12 97 LEU A O 1
ATOM 724 N N . THR A 1 98 ? -5.25 11.195 11.102 1 98.38 98 THR A N 1
ATOM 725 C CA . THR A 1 98 ? -4.48 10.062 11.602 1 98.38 98 THR A CA 1
ATOM 726 C C . THR A 1 98 ? -4.555 8.891 10.625 1 98.38 98 THR A C 1
ATOM 728 O O . THR A 1 98 ? -3.525 8.312 10.258 1 98.38 98 THR A O 1
ATOM 731 N N . ASP A 1 99 ? -5.711 8.57 10.188 1 98.56 99 ASP A N 1
ATOM 732 C CA . ASP A 1 99 ? -5.93 7.387 9.359 1 98.56 99 ASP A CA 1
ATOM 733 C C . ASP A 1 99 ? -5.242 7.523 8.008 1 98.56 99 ASP A C 1
ATOM 735 O O . ASP A 1 99 ? -4.59 6.59 7.535 1 98.56 99 ASP A O 1
ATOM 739 N N . ASP A 1 100 ? -5.344 8.695 7.367 1 98.75 100 ASP A N 1
ATOM 740 C CA . ASP A 1 100 ? -4.746 8.891 6.051 1 98.75 100 ASP A CA 1
ATOM 741 C C . ASP A 1 100 ? -3.223 8.797 6.121 1 98.75 100 ASP A C 1
ATOM 743 O O . ASP A 1 100 ? -2.588 8.242 5.219 1 98.75 100 ASP A O 1
ATOM 747 N N . VAL A 1 101 ? -2.668 9.367 7.16 1 98.81 101 VAL A N 1
ATOM 748 C CA . VAL A 1 101 ? -1.217 9.336 7.309 1 98.81 101 VAL A CA 1
ATOM 749 C C . VAL A 1 101 ? -0.753 7.895 7.523 1 98.81 101 VAL A C 1
ATOM 751 O O . VAL A 1 101 ? 0.232 7.457 6.922 1 98.81 101 VAL A O 1
ATOM 754 N N . ALA A 1 102 ? -1.488 7.117 8.352 1 98.88 102 ALA A N 1
ATOM 755 C CA . ALA A 1 102 ? -1.17 5.711 8.578 1 98.88 102 ALA A CA 1
ATOM 756 C C . ALA A 1 102 ? -1.329 4.898 7.301 1 98.88 102 ALA A C 1
ATOM 758 O O . ALA A 1 102 ? -0.51 4.023 7.004 1 98.88 102 ALA A O 1
ATOM 759 N N . ASP A 1 103 ? -2.398 5.203 6.539 1 98.88 103 ASP A N 1
ATOM 760 C CA . ASP A 1 103 ? -2.619 4.539 5.258 1 98.88 103 ASP A CA 1
ATOM 761 C C . ASP A 1 103 ? -1.422 4.73 4.324 1 98.88 103 ASP A C 1
ATOM 763 O O . ASP A 1 103 ? -0.943 3.771 3.717 1 98.88 103 ASP A O 1
ATOM 767 N N . LEU A 1 104 ? -0.941 5.957 4.242 1 98.94 104 LEU A N 1
ATOM 768 C CA . LEU A 1 104 ? 0.143 6.223 3.305 1 98.94 104 LEU A CA 1
ATOM 769 C C . LEU A 1 104 ? 1.438 5.566 3.771 1 98.94 104 LEU A C 1
ATOM 771 O O . LEU A 1 104 ? 2.236 5.105 2.951 1 98.94 104 LEU A O 1
ATOM 775 N N . ALA A 1 105 ? 1.638 5.496 5.094 1 98.94 105 ALA A N 1
ATOM 776 C CA . ALA A 1 105 ? 2.805 4.781 5.609 1 98.94 105 ALA A CA 1
ATOM 777 C C . ALA A 1 105 ? 2.826 3.34 5.109 1 98.94 105 ALA A C 1
ATOM 779 O O . ALA A 1 105 ? 3.85 2.863 4.613 1 98.94 105 ALA A O 1
ATOM 780 N N . LEU A 1 106 ? 1.692 2.65 5.207 1 98.94 106 LEU A N 1
ATOM 781 C CA . LEU A 1 106 ? 1.616 1.279 4.715 1 98.94 106 LEU A CA 1
ATOM 782 C C . LEU A 1 106 ? 1.744 1.24 3.197 1 98.94 106 LEU A C 1
ATOM 784 O O . LEU A 1 106 ? 2.367 0.33 2.646 1 98.94 106 LEU A O 1
ATOM 788 N N . GLY A 1 107 ? 1.099 2.227 2.516 1 98.94 107 GLY A N 1
ATOM 789 C CA . GLY A 1 107 ? 1.251 2.322 1.071 1 98.94 107 GLY A CA 1
ATOM 790 C C . GLY A 1 107 ? 2.699 2.428 0.63 1 98.94 107 GLY A C 1
ATOM 791 O O . GLY A 1 107 ? 3.123 1.73 -0.295 1 98.94 107 GLY A O 1
ATOM 792 N N . LEU A 1 108 ? 3.447 3.285 1.334 1 98.94 108 LEU A N 1
ATOM 793 C CA . LEU A 1 108 ? 4.863 3.449 1.023 1 98.94 108 LEU A CA 1
ATOM 794 C C . LEU A 1 108 ? 5.645 2.184 1.36 1 98.94 108 LEU A C 1
ATOM 796 O O . LEU A 1 108 ? 6.543 1.787 0.616 1 98.94 108 LEU A O 1
ATOM 800 N N . MET A 1 109 ? 5.328 1.551 2.475 1 98.94 109 MET A N 1
ATOM 801 C CA . MET A 1 109 ? 5.988 0.311 2.875 1 98.94 109 MET A CA 1
ATOM 802 C C . MET A 1 109 ? 5.816 -0.765 1.807 1 98.94 109 MET A C 1
ATOM 804 O O . MET A 1 109 ? 6.797 -1.351 1.345 1 98.94 109 MET A O 1
ATOM 808 N N . LEU A 1 110 ? 4.605 -0.945 1.336 1 98.94 110 LEU A N 1
ATOM 809 C CA . LEU A 1 110 ? 4.301 -1.961 0.334 1 98.94 110 LEU A CA 1
ATOM 810 C C . LEU A 1 110 ? 4.891 -1.583 -1.02 1 98.94 110 LEU A C 1
ATOM 812 O O . LEU A 1 110 ? 5.473 -2.428 -1.706 1 98.94 110 LEU A O 1
ATOM 816 N N . ALA A 1 111 ? 4.742 -0.299 -1.396 1 98.94 111 ALA A N 1
ATOM 817 C CA . ALA A 1 111 ? 5.223 0.148 -2.701 1 98.94 111 ALA A CA 1
ATOM 818 C C . ALA A 1 111 ? 6.742 0.029 -2.797 1 98.94 111 ALA A C 1
ATOM 820 O O . ALA A 1 111 ? 7.277 -0.297 -3.857 1 98.94 111 ALA A O 1
ATOM 821 N N . THR A 1 112 ? 7.426 0.343 -1.68 1 98.94 112 THR A N 1
ATOM 822 C CA . THR A 1 112 ? 8.883 0.259 -1.676 1 98.94 112 THR A CA 1
ATOM 823 C C . THR A 1 112 ? 9.336 -1.196 -1.653 1 98.94 112 THR A C 1
ATOM 825 O O . THR A 1 112 ? 10.172 -1.603 -2.463 1 98.94 112 THR A O 1
ATOM 828 N N . SER A 1 113 ? 8.797 -1.972 -0.764 1 98.88 113 SER A N 1
ATOM 829 C CA . SER A 1 113 ? 9.211 -3.363 -0.601 1 98.88 113 SER A CA 1
ATOM 830 C C . SER A 1 113 ? 8.969 -4.164 -1.877 1 98.88 113 SER A C 1
ATOM 832 O O . SER A 1 113 ? 9.844 -4.914 -2.316 1 98.88 113 SER A O 1
ATOM 834 N N . ARG A 1 114 ? 7.805 -3.912 -2.506 1 98.88 114 ARG A N 1
ATOM 835 C CA . ARG A 1 114 ? 7.43 -4.68 -3.689 1 98.88 114 ARG A CA 1
ATOM 836 C C . ARG A 1 114 ? 7.805 -3.934 -4.965 1 98.88 114 ARG A C 1
ATOM 838 O O . ARG A 1 114 ? 7.551 -4.418 -6.07 1 98.88 114 ARG A O 1
ATOM 845 N N . GLN A 1 115 ? 8.383 -2.756 -4.777 1 98.88 115 GLN A N 1
ATOM 846 C CA . GLN A 1 115 ? 8.883 -1.917 -5.859 1 98.88 115 GLN A CA 1
ATOM 847 C C . GLN A 1 115 ? 7.801 -1.661 -6.902 1 98.88 115 GLN A C 1
ATOM 849 O O . GLN A 1 115 ? 8.031 -1.832 -8.102 1 98.88 115 GLN A O 1
ATOM 854 N N . ILE A 1 116 ? 6.621 -1.263 -6.453 1 98.94 116 ILE A N 1
ATOM 855 C CA . ILE A 1 116 ? 5.438 -1.095 -7.285 1 98.94 116 ILE A CA 1
ATOM 856 C C . ILE A 1 116 ? 5.688 -0.006 -8.328 1 98.94 116 ILE A C 1
ATOM 858 O O . ILE A 1 116 ? 5.328 -0.161 -9.5 1 98.94 116 ILE A O 1
ATOM 862 N N . VAL A 1 117 ? 6.336 1.136 -7.941 1 98.94 117 VAL A N 1
ATOM 863 C CA . VAL A 1 117 ? 6.602 2.23 -8.867 1 98.94 117 VAL A CA 1
ATOM 864 C C . VAL A 1 117 ? 7.52 1.748 -9.992 1 98.94 117 VAL A C 1
ATOM 866 O O . VAL A 1 117 ? 7.25 1.99 -11.172 1 98.94 117 VAL A O 1
ATOM 869 N N . ALA A 1 118 ? 8.594 1.052 -9.633 1 98.88 118 ALA A N 1
ATOM 870 C CA . ALA A 1 118 ? 9.531 0.526 -10.633 1 98.88 118 ALA A CA 1
ATOM 871 C C . ALA A 1 118 ? 8.844 -0.49 -11.539 1 98.88 118 ALA A C 1
ATOM 873 O O . ALA A 1 118 ? 9.094 -0.518 -12.75 1 98.88 118 ALA A O 1
ATOM 874 N N . ALA A 1 119 ? 8.047 -1.375 -10.984 1 98.88 119 ALA A N 1
ATOM 875 C CA . ALA A 1 119 ? 7.316 -2.381 -11.75 1 98.88 119 ALA A CA 1
ATOM 876 C C . ALA A 1 119 ? 6.367 -1.726 -12.758 1 98.88 119 ALA A C 1
ATOM 878 O O . ALA A 1 119 ? 6.258 -2.176 -13.898 1 98.88 119 ALA A O 1
ATOM 879 N N . HIS A 1 120 ? 5.648 -0.694 -12.258 1 98.94 120 HIS A N 1
ATOM 880 C CA . HIS A 1 120 ? 4.773 0.068 -13.148 1 98.94 120 HIS A CA 1
ATOM 881 C C . HIS A 1 120 ? 5.559 0.668 -14.305 1 98.94 120 HIS A C 1
ATOM 883 O O . HIS A 1 120 ? 5.156 0.538 -15.469 1 98.94 120 HIS A O 1
ATOM 889 N N . LYS A 1 121 ? 6.664 1.35 -14.031 1 98.62 121 LYS A N 1
ATOM 890 C CA . LYS A 1 121 ? 7.52 1.939 -15.055 1 98.62 121 LYS A CA 1
ATOM 891 C C . LYS A 1 121 ? 8.039 0.875 -16.016 1 98.62 121 LYS A C 1
ATOM 893 O O . LYS A 1 121 ? 8.148 1.116 -17.21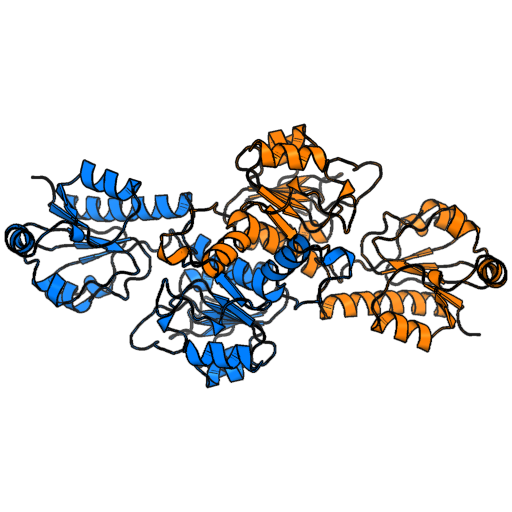9 1 98.62 121 LYS A O 1
ATOM 898 N N . PHE A 1 122 ? 8.391 -0.304 -15.492 1 98.69 122 PHE A N 1
ATOM 899 C CA . PHE A 1 122 ? 8.875 -1.453 -16.25 1 98.69 122 PHE A CA 1
ATOM 900 C C . PHE A 1 122 ? 7.883 -1.846 -17.328 1 98.69 122 PHE A C 1
ATOM 902 O O . PHE A 1 122 ? 8.273 -2.086 -18.484 1 98.69 122 PHE A O 1
ATOM 909 N N . ILE A 1 123 ? 6.574 -1.891 -16.984 1 98.75 123 ILE A N 1
ATOM 910 C CA . ILE A 1 123 ? 5.52 -2.219 -17.938 1 98.75 123 ILE A CA 1
ATOM 911 C C . ILE A 1 123 ? 5.391 -1.1 -18.969 1 98.75 123 ILE A C 1
ATOM 913 O O . ILE A 1 123 ? 5.32 -1.359 -20.172 1 98.75 123 ILE A O 1
ATOM 917 N N . GLU A 1 124 ? 5.359 0.144 -18.5 1 98.31 124 GLU A N 1
ATOM 918 C CA . GLU A 1 124 ? 5.199 1.276 -19.406 1 98.31 124 GLU A CA 1
ATOM 919 C C . GLU A 1 124 ? 6.355 1.36 -20.406 1 98.31 124 GLU A C 1
ATOM 921 O O . GLU A 1 124 ? 6.184 1.832 -21.531 1 98.31 124 GLU A O 1
ATOM 926 N N . ALA A 1 125 ? 7.492 0.921 -20 1 97.69 125 ALA A N 1
ATOM 927 C CA . ALA A 1 125 ? 8.68 0.956 -20.844 1 97.69 125 ALA A CA 1
ATOM 928 C C . ALA A 1 125 ? 8.68 -0.204 -21.828 1 97.69 125 ALA A C 1
ATOM 930 O O . ALA A 1 125 ? 9.57 -0.304 -22.688 1 97.69 125 ALA A O 1
ATOM 931 N N . GLY A 1 126 ? 7.719 -1.135 -21.734 1 97.25 126 GLY A N 1
ATOM 932 C CA . GLY A 1 126 ? 7.617 -2.26 -22.656 1 97.25 126 GLY A CA 1
ATOM 933 C C . GLY A 1 126 ? 8.594 -3.375 -22.344 1 97.25 126 GLY A C 1
ATOM 934 O O . GLY A 1 126 ? 8.844 -4.246 -23.188 1 97.25 126 GLY A O 1
ATOM 935 N N . GLU A 1 127 ? 9.109 -3.373 -21.141 1 97.75 127 GLU A N 1
ATOM 936 C CA . GLU A 1 127 ? 10.195 -4.289 -20.812 1 97.75 127 GLU A CA 1
ATOM 937 C C . GLU A 1 127 ? 9.664 -5.668 -20.438 1 97.75 127 GLU A C 1
ATOM 939 O O . GLU A 1 127 ? 10.406 -6.648 -20.438 1 97.75 127 GLU A O 1
ATOM 944 N N . TRP A 1 128 ? 8.398 -5.766 -20.172 1 97.5 128 TRP A N 1
ATOM 945 C CA . TRP A 1 128 ? 7.812 -7.02 -19.703 1 97.5 128 TRP A CA 1
ATOM 946 C C . TRP A 1 128 ? 7.887 -8.086 -20.797 1 97.5 128 TRP A C 1
ATOM 948 O O . TRP A 1 128 ? 8.016 -9.273 -20.484 1 97.5 128 TRP A O 1
ATOM 958 N N . ALA A 1 129 ? 7.84 -7.711 -22.047 1 95.38 129 ALA A N 1
ATOM 959 C CA . ALA A 1 129 ? 7.91 -8.633 -23.172 1 95.38 129 ALA A CA 1
ATOM 960 C C . ALA A 1 129 ? 9.273 -9.328 -23.219 1 95.38 129 ALA A C 1
ATOM 962 O O . ALA A 1 129 ? 9.383 -10.453 -23.719 1 95.38 129 ALA A O 1
ATOM 963 N N . ALA A 1 130 ? 10.234 -8.656 -22.672 1 95.31 130 ALA A N 1
ATOM 964 C CA . ALA A 1 130 ? 11.602 -9.172 -22.766 1 95.31 130 ALA A CA 1
ATOM 965 C C . ALA A 1 130 ? 11.906 -10.109 -21.594 1 95.31 130 ALA A C 1
ATOM 967 O O . ALA A 1 130 ? 12.852 -10.891 -21.641 1 95.31 130 ALA A O 1
ATOM 968 N N . GLY A 1 131 ? 11.156 -10.008 -20.594 1 94.31 131 GLY A N 1
ATOM 969 C CA . GLY A 1 131 ? 11.391 -10.852 -19.438 1 94.31 131 GLY A CA 1
ATOM 970 C C . GLY A 1 131 ? 10.625 -10.406 -18.203 1 94.31 131 GLY A C 1
ATOM 971 O O . GLY A 1 131 ? 10.008 -9.336 -18.203 1 94.31 131 GLY A O 1
ATOM 972 N N . GLY A 1 132 ? 10.711 -11.211 -17.156 1 94.94 132 GLY A N 1
ATOM 973 C CA . GLY A 1 132 ? 9.992 -10.938 -15.93 1 94.94 132 GLY A CA 1
ATOM 974 C C . GLY A 1 132 ? 10.625 -9.836 -15.094 1 94.94 132 GLY A C 1
ATOM 975 O O . GLY A 1 132 ? 11.758 -9.43 -15.359 1 94.94 132 GLY A O 1
ATOM 976 N N . PHE A 1 133 ? 9.922 -9.234 -14.188 1 97.81 133 PHE A N 1
ATOM 977 C CA . PHE A 1 133 ? 10.414 -8.258 -13.219 1 97.81 133 PHE A CA 1
ATOM 978 C C . PHE A 1 133 ? 11.109 -8.953 -12.055 1 97.81 133 PHE A C 1
ATOM 980 O O . PHE A 1 133 ? 10.719 -10.055 -11.656 1 97.81 133 PHE A O 1
ATOM 987 N N . PRO A 1 134 ? 12.156 -8.43 -11.508 1 97.38 134 PRO A N 1
ATOM 988 C CA . PRO A 1 134 ? 12.891 -9.078 -10.414 1 97.38 134 PRO A CA 1
ATOM 989 C C . PRO A 1 134 ? 12.008 -9.352 -9.195 1 97.38 134 PRO A C 1
ATOM 991 O O . PRO A 1 134 ? 11.055 -8.609 -8.938 1 97.38 134 PRO A O 1
ATOM 994 N N . TRP A 1 135 ? 12.375 -10.438 -8.484 1 98.31 135 TRP A N 1
ATOM 995 C CA . TRP A 1 135 ? 11.68 -10.742 -7.234 1 98.31 135 TRP A CA 1
ATOM 996 C C . TRP A 1 135 ? 11.961 -9.68 -6.184 1 98.31 135 TRP A C 1
ATOM 998 O O . TRP A 1 135 ? 12.984 -8.984 -6.246 1 98.31 135 TRP A O 1
ATOM 1008 N N . THR A 1 136 ? 11.07 -9.484 -5.281 1 98.62 136 THR A N 1
ATOM 1009 C CA . THR A 1 136 ? 11.156 -8.43 -4.281 1 98.62 136 THR A CA 1
ATOM 1010 C C . THR A 1 136 ? 11.023 -9 -2.875 1 98.62 136 THR A C 1
ATOM 1012 O O . THR A 1 136 ? 11.078 -10.219 -2.686 1 98.62 136 THR A O 1
ATOM 1015 N N . GLN A 1 137 ? 10.906 -8.141 -1.919 1 98.5 137 GLN A N 1
ATOM 1016 C CA . GLN A 1 137 ? 10.906 -8.539 -0.516 1 98.5 137 GLN A CA 1
ATOM 1017 C C . GLN A 1 137 ? 9.477 -8.68 0.011 1 98.5 137 GLN A C 1
ATOM 1019 O O . GLN A 1 137 ? 8.609 -7.863 -0.299 1 98.5 137 GLN A O 1
ATOM 1024 N N . LYS A 1 138 ? 9.234 -9.766 0.772 1 98.56 138 LYS A N 1
ATOM 1025 C CA . LYS A 1 138 ? 7.953 -10.023 1.416 1 98.56 138 LYS A CA 1
ATOM 1026 C C . LYS A 1 138 ? 7.711 -9.062 2.572 1 98.56 138 LYS A C 1
ATOM 1028 O O . LYS A 1 138 ? 8.641 -8.711 3.301 1 98.56 138 LYS A O 1
ATOM 1033 N N . VAL A 1 139 ? 6.438 -8.617 2.811 1 98.81 139 VAL A N 1
ATOM 1034 C CA . VAL A 1 139 ? 6.086 -7.691 3.883 1 98.81 139 VAL A CA 1
ATOM 1035 C C . VAL A 1 139 ? 5.457 -8.461 5.043 1 98.81 139 VAL A C 1
ATOM 1037 O O . VAL A 1 139 ? 5.883 -8.328 6.191 1 98.81 139 VAL A O 1
ATOM 1040 N N . SER A 1 140 ? 4.438 -9.25 4.766 1 98.44 140 SER A N 1
ATOM 1041 C CA . SER A 1 140 ? 3.701 -9.961 5.809 1 98.44 140 SER A CA 1
ATOM 1042 C C . SER A 1 140 ? 4.633 -10.812 6.66 1 98.44 140 SER A C 1
ATOM 1044 O O . SER A 1 140 ? 5.547 -11.453 6.141 1 98.44 140 SER A O 1
ATOM 1046 N N . GLY A 1 141 ? 4.371 -10.773 7.902 1 98.44 141 GLY A N 1
ATOM 1047 C CA . GLY A 1 141 ? 5.113 -11.609 8.828 1 98.44 141 GLY A CA 1
ATOM 1048 C C . GLY A 1 141 ? 6.461 -11.023 9.219 1 98.44 141 GLY A C 1
ATOM 1049 O O . GLY A 1 141 ? 7.129 -11.531 10.117 1 98.44 141 GLY A O 1
ATOM 1050 N N . SER A 1 142 ? 6.871 -9.922 8.547 1 98.75 142 SER A N 1
ATOM 1051 C CA . SER A 1 142 ? 8.164 -9.305 8.812 1 98.75 142 SER A CA 1
ATOM 1052 C C . SER A 1 142 ? 8.148 -8.539 10.133 1 98.75 142 SER A C 1
ATOM 1054 O O . SER A 1 142 ? 7.098 -8.398 10.758 1 98.75 142 SER A O 1
ATOM 1056 N N . ARG A 1 143 ? 9.344 -8.125 10.562 1 98.88 143 ARG A N 1
ATOM 1057 C CA . ARG A 1 143 ? 9.516 -7.32 11.766 1 98.88 143 ARG A CA 1
ATOM 1058 C C . ARG A 1 143 ? 9.414 -5.832 11.453 1 98.88 143 ARG A C 1
ATOM 1060 O O . ARG A 1 143 ? 10.102 -5.332 10.555 1 98.88 143 ARG A O 1
ATOM 1067 N N . VAL A 1 144 ? 8.539 -5.062 12.164 1 98.94 144 VAL A N 1
ATOM 1068 C CA . VAL A 1 144 ? 8.422 -3.623 11.969 1 98.94 144 VAL A CA 1
ATOM 1069 C C . VAL A 1 144 ? 8.742 -2.895 13.273 1 98.94 144 VAL A C 1
ATOM 1071 O O . VAL A 1 144 ? 8.25 -3.27 14.336 1 98.94 144 VAL A O 1
ATOM 1074 N N . GLY A 1 145 ? 9.68 -1.977 13.227 1 98.94 145 GLY A N 1
ATOM 1075 C CA . GLY A 1 145 ? 9.938 -1.028 14.297 1 98.94 145 GLY A CA 1
ATOM 1076 C C . GLY A 1 145 ? 9.312 0.332 14.055 1 98.94 145 GLY A C 1
ATOM 1077 O O . GLY A 1 145 ? 9.484 0.919 12.984 1 98.94 145 GLY A O 1
ATOM 1078 N N . ILE A 1 146 ? 8.578 0.832 15.023 1 98.94 146 ILE A N 1
ATOM 1079 C CA . ILE A 1 146 ? 7.918 2.131 14.922 1 98.94 146 ILE A CA 1
ATOM 1080 C C . ILE A 1 146 ? 8.562 3.115 15.891 1 98.94 146 ILE A C 1
ATOM 1082 O O . ILE A 1 146 ? 8.641 2.852 17.094 1 98.94 146 ILE A O 1
ATOM 1086 N N . VAL A 1 147 ? 9.078 4.207 15.352 1 98.75 147 VAL A N 1
ATOM 1087 C CA . VAL A 1 147 ? 9.672 5.266 16.172 1 98.75 147 VAL A CA 1
ATOM 1088 C C . VAL A 1 147 ? 8.625 6.336 16.469 1 98.75 147 VAL A C 1
ATOM 1090 O O . VAL A 1 147 ? 8.312 7.164 15.602 1 98.75 147 VAL A O 1
ATOM 1093 N N . GLY A 1 148 ? 8.164 6.395 17.656 1 97.5 148 GLY A N 1
ATOM 1094 C CA . GLY A 1 148 ? 7.043 7.242 18.031 1 97.5 148 GLY A CA 1
ATOM 1095 C C . GLY A 1 148 ? 5.715 6.512 18.031 1 97.5 148 GLY A C 1
ATOM 1096 O O . GLY A 1 148 ? 5.258 6.047 16.984 1 97.5 148 GLY A O 1
ATOM 1097 N N . MET A 1 149 ? 5.094 6.43 19.234 1 97.5 149 MET A N 1
ATOM 1098 C CA . MET A 1 149 ? 3.867 5.652 19.391 1 97.5 149 MET A CA 1
ATOM 1099 C C . MET A 1 149 ? 2.715 6.531 19.859 1 97.5 149 MET A C 1
ATOM 1101 O O . MET A 1 149 ? 1.987 6.168 20.781 1 97.5 149 MET A O 1
ATOM 1105 N N . GLY A 1 150 ? 2.684 7.762 19.234 1 95.69 150 GLY A N 1
ATOM 1106 C CA . GLY A 1 150 ? 1.474 8.555 19.375 1 95.69 150 GLY A CA 1
ATOM 1107 C C . GLY A 1 150 ? 0.297 8 18.594 1 95.69 150 GLY A C 1
ATOM 1108 O O . GLY A 1 150 ? 0.234 6.801 18.328 1 95.69 150 GLY A O 1
ATOM 1109 N N . ARG A 1 151 ? -0.708 8.867 18.266 1 95.94 151 ARG A N 1
ATOM 1110 C CA . ARG A 1 151 ? -1.928 8.453 17.578 1 95.94 151 ARG A CA 1
ATOM 1111 C C . ARG A 1 151 ? -1.607 7.793 16.25 1 95.94 151 ARG A C 1
ATOM 1113 O O . ARG A 1 151 ? -2.137 6.723 15.938 1 95.94 151 ARG A O 1
ATOM 1120 N N . ILE A 1 152 ? -0.73 8.406 15.43 1 97.94 152 ILE A N 1
ATOM 1121 C CA . ILE A 1 152 ? -0.405 7.91 14.102 1 97.94 152 ILE A CA 1
ATOM 1122 C C . ILE A 1 152 ? 0.382 6.605 14.211 1 97.94 152 ILE A C 1
ATOM 1124 O O . ILE A 1 152 ? 0.107 5.641 13.492 1 97.94 152 ILE A O 1
ATOM 1128 N N . GLY A 1 153 ? 1.413 6.504 15.148 1 98.44 153 GLY A N 1
ATOM 1129 C CA . GLY A 1 153 ? 2.162 5.273 15.359 1 98.44 153 GLY A CA 1
ATOM 1130 C C . GLY A 1 153 ? 1.281 4.098 15.734 1 98.44 153 GLY A C 1
ATOM 1131 O O . GLY A 1 153 ? 1.452 2.996 15.211 1 98.44 153 GLY A O 1
ATOM 1132 N N . GLN A 1 154 ? 0.337 4.359 16.594 1 98.31 154 GLN A N 1
ATOM 1133 C CA . GLN A 1 154 ? -0.577 3.305 17.016 1 98.31 154 GLN A CA 1
ATOM 1134 C C . GLN A 1 154 ? -1.495 2.881 15.875 1 98.31 154 GLN A C 1
ATOM 1136 O O . GLN A 1 154 ? -1.828 1.701 15.742 1 98.31 154 GLN A O 1
ATOM 1141 N N . ALA A 1 155 ? -1.94 3.883 15.102 1 98.62 155 ALA A N 1
ATOM 1142 C CA . ALA A 1 155 ? -2.758 3.564 13.93 1 98.62 155 ALA A CA 1
ATOM 1143 C C . ALA A 1 155 ? -1.988 2.691 12.945 1 98.62 155 ALA A C 1
ATOM 1145 O O . ALA A 1 155 ? -2.551 1.764 12.359 1 98.62 155 ALA A O 1
ATOM 1146 N N . ILE A 1 156 ? -0.696 2.955 12.727 1 98.88 156 ILE A N 1
ATOM 1147 C CA . ILE A 1 156 ? 0.158 2.148 11.859 1 98.88 156 ILE A CA 1
ATOM 1148 C C . ILE A 1 156 ? 0.291 0.74 12.43 1 98.88 156 ILE A C 1
ATOM 1150 O O . ILE A 1 156 ? 0.163 -0.247 11.703 1 98.88 156 ILE A O 1
ATOM 1154 N N . ALA A 1 157 ? 0.501 0.645 13.75 1 98.88 157 ALA A N 1
ATOM 1155 C CA . ALA A 1 157 ? 0.639 -0.651 14.414 1 98.88 157 ALA A CA 1
ATOM 1156 C C . ALA A 1 157 ? -0.596 -1.518 14.18 1 98.88 157 ALA A C 1
ATOM 1158 O O . ALA A 1 157 ? -0.48 -2.707 13.875 1 98.88 157 ALA A O 1
ATOM 1159 N N . ARG A 1 158 ? -1.753 -0.937 14.32 1 98.5 158 ARG A N 1
ATOM 1160 C CA . ARG A 1 158 ? -3.002 -1.665 14.117 1 98.5 158 ARG A CA 1
ATOM 1161 C C . ARG A 1 158 ? -3.076 -2.24 12.711 1 98.5 158 ARG A C 1
ATOM 1163 O O . ARG A 1 158 ? -3.508 -3.381 12.516 1 98.5 158 ARG A O 1
ATOM 1170 N N . ARG A 1 159 ? -2.732 -1.507 11.75 1 98.75 159 ARG A N 1
ATOM 1171 C CA . ARG A 1 159 ? -2.729 -1.977 10.375 1 98.75 159 ARG A CA 1
ATOM 1172 C C . ARG A 1 159 ? -1.709 -3.094 10.18 1 98.75 159 ARG A C 1
ATOM 1174 O O . ARG A 1 159 ? -1.983 -4.078 9.484 1 98.75 159 ARG A O 1
ATOM 1181 N N . CYS A 1 160 ? -0.525 -2.947 10.828 1 98.81 160 CYS A N 1
ATOM 1182 C CA . CYS A 1 160 ? 0.523 -3.955 10.719 1 98.81 160 CYS A CA 1
ATOM 1183 C C . CYS A 1 160 ? 0.058 -5.293 11.281 1 98.81 160 CYS A C 1
ATOM 1185 O O . CYS A 1 160 ? 0.489 -6.352 10.82 1 98.81 160 CYS A O 1
ATOM 1187 N N . GLU A 1 161 ? -0.848 -5.277 12.273 1 98.62 161 GLU A N 1
ATOM 1188 C CA . GLU A 1 161 ? -1.418 -6.512 12.805 1 98.62 161 GLU A CA 1
ATOM 1189 C C . GLU A 1 161 ? -2.123 -7.309 11.711 1 98.62 161 GLU A C 1
ATOM 1191 O O . GLU A 1 161 ? -2.02 -8.539 11.664 1 98.62 161 GLU A O 1
ATOM 1196 N N . GLY A 1 162 ? -2.801 -6.609 10.828 1 98.31 162 GLY A N 1
ATOM 1197 C CA . GLY A 1 162 ? -3.492 -7.27 9.727 1 98.31 162 GLY A CA 1
ATOM 1198 C C . GLY A 1 162 ? -2.551 -7.973 8.766 1 98.31 162 GLY A C 1
ATOM 1199 O O . GLY A 1 162 ? -2.961 -8.883 8.047 1 98.31 162 GLY A O 1
ATOM 1200 N N . PHE A 1 163 ? -1.306 -7.59 8.75 1 98.69 163 PHE A N 1
ATOM 1201 C CA . PHE A 1 163 ? -0.279 -8.18 7.898 1 98.69 163 PHE A CA 1
ATOM 1202 C C . PHE A 1 163 ? 0.546 -9.203 8.672 1 98.69 163 PHE A C 1
ATOM 1204 O O . PHE A 1 163 ? 1.595 -9.648 8.203 1 98.69 163 PHE A O 1
ATOM 1211 N N . ALA A 1 164 ? 0.125 -9.492 9.922 1 98.19 164 ALA A N 1
ATOM 1212 C CA . ALA A 1 164 ? 0.762 -10.469 10.797 1 98.19 164 ALA A CA 1
ATOM 1213 C C . ALA A 1 164 ? 2.219 -10.102 11.062 1 98.19 164 ALA A C 1
ATOM 1215 O O . ALA A 1 164 ? 3.084 -10.977 11.141 1 98.19 164 ALA A O 1
ATOM 1216 N N . MET A 1 165 ? 2.508 -8.867 11.156 1 98.69 165 MET A N 1
ATOM 1217 C CA . MET A 1 165 ? 3.875 -8.414 11.406 1 98.69 165 MET A CA 1
ATOM 1218 C C . MET A 1 165 ? 4.207 -8.492 12.891 1 98.69 165 MET A C 1
ATOM 1220 O O . MET A 1 165 ? 3.312 -8.461 13.734 1 98.69 165 MET A O 1
ATOM 1224 N N . GLN A 1 166 ? 5.492 -8.68 13.172 1 98.75 166 GLN A N 1
ATOM 1225 C CA . GLN A 1 166 ? 6.008 -8.523 14.531 1 98.75 166 GLN A CA 1
ATOM 1226 C C . GLN A 1 166 ? 6.324 -7.059 14.828 1 98.75 166 GLN A C 1
ATOM 1228 O O . GLN A 1 166 ? 7.188 -6.461 14.18 1 98.75 166 GLN A O 1
ATOM 1233 N N . ILE A 1 167 ? 5.645 -6.473 15.828 1 98.88 167 ILE A N 1
ATOM 1234 C CA . ILE A 1 167 ? 5.68 -5.027 16.016 1 98.88 167 ILE A CA 1
ATOM 1235 C C . ILE A 1 167 ? 6.488 -4.691 17.266 1 98.88 167 ILE A C 1
ATOM 1237 O O . ILE A 1 167 ? 6.242 -5.25 18.344 1 98.88 167 ILE A O 1
ATOM 1241 N N . ALA A 1 168 ? 7.453 -3.879 17.156 1 98.88 168 ALA A N 1
ATOM 1242 C CA . ALA A 1 168 ? 8.188 -3.236 18.25 1 98.88 168 ALA A CA 1
ATOM 1243 C C . ALA A 1 168 ? 8.195 -1.72 18.094 1 98.88 168 ALA A C 1
ATOM 1245 O O . ALA A 1 168 ? 7.848 -1.201 17.016 1 98.88 168 ALA A O 1
ATOM 1246 N N . TYR A 1 169 ? 8.461 -1.021 19.172 1 98.75 169 TYR A N 1
ATOM 1247 C CA . TYR A 1 169 ? 8.445 0.434 19.062 1 98.75 169 TYR A CA 1
ATOM 1248 C C . TYR A 1 169 ? 9.43 1.065 20.031 1 98.75 169 TYR A C 1
ATOM 1250 O O . TYR A 1 169 ? 9.883 0.409 20.969 1 98.75 169 TYR A O 1
ATOM 1258 N N . HIS A 1 170 ? 9.828 2.209 19.672 1 98.06 170 HIS A N 1
ATOM 1259 C CA . HIS A 1 170 ? 10.531 3.107 20.594 1 98.06 170 HIS A CA 1
ATOM 1260 C C . HIS A 1 170 ? 9.742 4.395 20.812 1 98.06 170 HIS A C 1
ATOM 1262 O O . HIS A 1 170 ? 9.234 4.984 19.859 1 98.06 170 HIS A O 1
ATOM 1268 N N . ASP A 1 171 ? 9.547 4.785 21.953 1 95.81 171 ASP A N 1
ATOM 1269 C CA . ASP A 1 171 ? 9 6.055 22.422 1 95.81 171 ASP A CA 1
ATOM 1270 C C . ASP A 1 171 ? 9.719 6.523 23.688 1 95.81 171 ASP A C 1
ATOM 1272 O O . ASP A 1 171 ? 10.477 5.766 24.281 1 95.81 171 ASP A O 1
ATOM 1276 N N . ARG A 1 172 ? 9.539 7.805 23.969 1 90.62 172 ARG A N 1
ATOM 1277 C CA . ARG A 1 172 ? 10.188 8.344 25.156 1 90.62 172 ARG A CA 1
ATOM 1278 C C . ARG A 1 172 ? 9.805 7.543 26.391 1 90.62 172 ARG A C 1
ATOM 1280 O O . ARG A 1 172 ? 10.641 7.309 27.266 1 90.62 172 ARG A O 1
ATOM 1287 N N . LYS A 1 173 ? 8.594 7.086 26.406 1 91.44 173 LYS A N 1
ATOM 1288 C CA . LYS A 1 173 ? 8.133 6.266 27.531 1 91.44 173 LYS A CA 1
ATOM 1289 C C . LYS A 1 173 ? 7.43 5.004 27.031 1 91.44 173 LYS A C 1
ATOM 1291 O O . LYS A 1 173 ? 6.84 5.004 25.953 1 91.44 173 LYS A O 1
ATOM 1296 N N . ARG A 1 174 ? 7.578 3.965 27.797 1 94.69 174 ARG A N 1
ATOM 1297 C CA . ARG A 1 174 ? 6.809 2.756 27.531 1 94.69 174 ARG A CA 1
ATOM 1298 C C . ARG A 1 174 ? 5.316 3.004 27.734 1 94.69 174 ARG A C 1
ATOM 1300 O O . ARG A 1 174 ? 4.914 3.695 28.672 1 94.69 174 ARG A O 1
ATOM 1307 N N . LEU A 1 175 ? 4.559 2.531 26.891 1 95.5 175 LEU A N 1
ATOM 1308 C CA . LEU A 1 175 ? 3.107 2.602 27 1 95.5 175 LEU A CA 1
ATOM 1309 C C . LEU A 1 175 ? 2.529 1.252 27.406 1 95.5 175 LEU A C 1
ATOM 1311 O O . LEU A 1 175 ? 2.281 0.391 26.562 1 95.5 175 LEU A O 1
ATOM 1315 N N . PRO A 1 176 ? 2.256 1.051 28.562 1 93.44 176 PRO A N 1
ATOM 1316 C CA . PRO A 1 176 ? 1.93 -0.27 29.109 1 93.44 176 PRO A CA 1
ATOM 1317 C C . PRO A 1 176 ? 0.655 -0.857 28.5 1 93.44 176 PRO A C 1
ATOM 1319 O O . PRO A 1 176 ? 0.473 -2.078 28.5 1 93.44 176 PRO A O 1
ATOM 1322 N N . ALA A 1 177 ? -0.162 -0.039 28.031 1 94.56 177 ALA A N 1
ATOM 1323 C CA . ALA A 1 177 ? -1.439 -0.506 27.5 1 94.56 177 ALA A CA 1
ATOM 1324 C C . ALA A 1 177 ? -1.253 -1.202 26.156 1 94.56 177 ALA A C 1
ATOM 1326 O O . ALA A 1 177 ? -2.141 -1.921 25.688 1 94.56 177 ALA A O 1
ATOM 1327 N N . LEU A 1 178 ? -0.108 -0.97 25.562 1 95.5 178 LEU A N 1
ATOM 1328 C CA . LEU A 1 178 ? 0.156 -1.556 24.25 1 95.5 178 LEU A CA 1
ATOM 1329 C C . LEU A 1 178 ? 0.843 -2.91 24.391 1 95.5 178 LEU A C 1
ATOM 1331 O O . LEU A 1 178 ? 1.711 -3.086 25.25 1 95.5 178 LEU A O 1
ATOM 1335 N N . ASN A 1 179 ? 0.41 -3.893 23.562 1 96 179 ASN A N 1
ATOM 1336 C CA . ASN A 1 179 ? 1.002 -5.227 23.562 1 96 179 ASN A CA 1
ATOM 1337 C C . ASN A 1 179 ? 2.07 -5.363 22.484 1 96 179 ASN A C 1
ATOM 1339 O O . ASN A 1 179 ? 2.043 -6.309 21.688 1 96 179 ASN A O 1
ATOM 1343 N N . TYR A 1 180 ? 2.938 -4.371 22.328 1 98.12 180 TYR A N 1
ATOM 1344 C CA . TYR A 1 180 ? 4.074 -4.391 21.422 1 98.12 180 TYR A CA 1
ATOM 1345 C C . TYR A 1 180 ? 5.391 -4.289 22.188 1 98.12 180 TYR A C 1
ATOM 1347 O O . TYR A 1 180 ? 5.434 -3.736 23.281 1 98.12 180 TYR A O 1
ATOM 1355 N N . ALA A 1 181 ? 6.422 -4.848 21.688 1 98 181 ALA A N 1
ATOM 1356 C CA . ALA A 1 181 ? 7.727 -4.824 22.344 1 98 181 ALA A CA 1
ATOM 1357 C C . ALA A 1 181 ? 8.312 -3.416 22.359 1 98 181 ALA A C 1
ATOM 1359 O O . ALA A 1 181 ? 8.461 -2.791 21.312 1 98 181 ALA A O 1
ATOM 1360 N N . TRP A 1 182 ? 8.531 -2.891 23.547 1 98.19 182 TRP A N 1
ATOM 1361 C CA . TRP A 1 182 ? 9.18 -1.589 23.688 1 98.19 182 TRP A CA 1
ATOM 1362 C C . TRP A 1 182 ? 10.695 -1.729 23.719 1 98.19 182 TRP A C 1
ATOM 1364 O O . TRP A 1 182 ? 11.234 -2.629 24.359 1 98.19 182 TRP A O 1
ATOM 1374 N N . ARG A 1 183 ? 11.375 -0.938 22.922 1 98.25 183 ARG A N 1
ATOM 1375 C CA . ARG A 1 183 ? 12.836 -0.856 22.953 1 98.25 183 ARG A CA 1
ATOM 1376 C C . ARG A 1 183 ? 13.297 0.5 23.484 1 98.25 183 ARG A C 1
ATOM 1378 O O . ARG A 1 183 ? 12.789 1.54 23.047 1 98.25 183 ARG A O 1
ATOM 1385 N N . GLU A 1 184 ? 14.281 0.502 24.297 1 95.62 184 GLU A N 1
ATOM 1386 C CA . GLU A 1 184 ? 14.758 1.707 24.969 1 95.62 184 GLU A CA 1
ATOM 1387 C C . GLU A 1 184 ? 15.555 2.594 24.016 1 95.62 184 GLU A C 1
ATOM 1389 O O . GLU A 1 184 ? 15.523 3.82 24.125 1 95.62 184 GLU A O 1
ATOM 1394 N N . ASP A 1 185 ? 16.234 1.967 23.109 1 95.69 185 ASP A N 1
ATOM 1395 C CA . ASP A 1 185 ? 17.047 2.787 22.219 1 95.69 185 ASP A CA 1
ATOM 1396 C C . ASP A 1 185 ? 16.781 2.455 20.75 1 95.69 185 ASP A C 1
ATOM 1398 O O . ASP A 1 185 ? 16.406 1.326 20.422 1 95.69 185 ASP A O 1
ATOM 1402 N N . LEU A 1 186 ? 17.125 3.332 19.922 1 97.19 186 LEU A N 1
ATOM 1403 C CA . LEU A 1 186 ? 16.797 3.287 18.5 1 97.19 186 LEU A CA 1
ATOM 1404 C C . LEU A 1 186 ? 17.672 2.268 17.781 1 97.19 186 LEU A C 1
ATOM 1406 O O . LEU A 1 186 ? 17.25 1.657 16.797 1 97.19 186 LEU A O 1
ATOM 1410 N N . LEU A 1 187 ? 18.922 2.115 18.219 1 98.44 187 LEU A N 1
ATOM 1411 C CA . LEU A 1 187 ? 19.828 1.181 17.562 1 98.44 187 LEU A CA 1
ATOM 1412 C C . LEU A 1 187 ? 19.312 -0.25 17.688 1 98.44 187 LEU A C 1
ATOM 1414 O O . LEU A 1 187 ? 19.344 -1.006 16.703 1 98.44 187 LEU A O 1
ATOM 1418 N N . THR A 1 188 ? 18.891 -0.6 18.891 1 98.62 188 THR A N 1
ATOM 1419 C CA . THR A 1 188 ? 18.328 -1.926 19.109 1 98.62 188 THR A CA 1
ATOM 1420 C C . THR A 1 188 ? 17.062 -2.123 18.281 1 98.62 188 THR A C 1
ATOM 1422 O O . THR A 1 188 ? 16.891 -3.162 17.641 1 98.62 188 THR A O 1
ATOM 1425 N N . LEU A 1 189 ? 16.172 -1.145 18.266 1 98.88 189 LEU A N 1
ATOM 1426 C CA . LEU A 1 189 ? 14.945 -1.233 17.469 1 98.88 189 LEU A CA 1
ATOM 1427 C C . LEU A 1 189 ? 15.266 -1.442 16 1 98.88 189 LEU A C 1
ATOM 1429 O O . LEU A 1 189 ? 14.672 -2.303 15.344 1 98.88 189 LEU A O 1
ATOM 1433 N N . ALA A 1 190 ? 16.188 -0.648 15.484 1 98.88 190 ALA A N 1
ATOM 1434 C CA . ALA A 1 190 ? 16.578 -0.732 14.07 1 98.88 190 ALA A CA 1
ATOM 1435 C C . ALA A 1 190 ? 17.141 -2.109 13.742 1 98.88 190 ALA A C 1
ATOM 1437 O O . ALA A 1 190 ? 16.75 -2.717 12.734 1 98.88 190 ALA A O 1
ATOM 1438 N N . ALA A 1 191 ? 18 -2.643 14.562 1 98.81 191 ALA A N 1
ATOM 1439 C CA . ALA A 1 191 ? 18.672 -3.924 14.328 1 98.81 191 ALA A CA 1
ATOM 1440 C C . ALA A 1 191 ? 17.656 -5.066 14.297 1 98.81 191 ALA A C 1
ATOM 1442 O O . ALA A 1 191 ? 17.875 -6.082 13.633 1 98.81 191 ALA A O 1
ATOM 1443 N N . GLU A 1 192 ? 16.578 -4.828 14.961 1 98.69 192 GLU A N 1
ATOM 1444 C CA . GLU A 1 192 ? 15.555 -5.867 15.062 1 98.69 192 GLU A CA 1
ATOM 1445 C C . GLU A 1 192 ? 14.414 -5.621 14.078 1 98.69 192 GLU A C 1
ATOM 1447 O O . GLU A 1 192 ? 13.336 -6.203 14.211 1 98.69 192 GLU A O 1
ATOM 1452 N N . SER A 1 193 ? 14.609 -4.773 13.133 1 98.94 193 SER A N 1
ATOM 1453 C CA . SER A 1 193 ? 13.523 -4.398 12.227 1 98.94 193 SER A CA 1
ATOM 1454 C C . SER A 1 193 ? 13.867 -4.727 10.781 1 98.94 193 SER A C 1
ATOM 1456 O O . SER A 1 193 ? 15.016 -4.562 10.359 1 98.94 193 SER A O 1
ATOM 1458 N N . ASP A 1 194 ? 12.906 -5.27 10.039 1 98.94 194 ASP A N 1
ATOM 1459 C CA . ASP A 1 194 ? 12.977 -5.316 8.586 1 98.94 194 ASP A CA 1
ATOM 1460 C C . ASP A 1 194 ? 12.469 -4.012 7.969 1 98.94 194 ASP A C 1
ATOM 1462 O O . ASP A 1 194 ? 12.914 -3.615 6.891 1 98.94 194 ASP A O 1
ATOM 1466 N N . PHE A 1 195 ? 11.5 -3.383 8.633 1 98.94 195 PHE A N 1
ATOM 1467 C CA . PHE A 1 195 ? 10.969 -2.064 8.305 1 98.94 195 PHE A CA 1
ATOM 1468 C C . PHE A 1 195 ? 11.055 -1.134 9.508 1 98.94 195 PHE A C 1
ATOM 1470 O O . PHE A 1 195 ? 10.664 -1.505 10.617 1 98.94 195 PHE A O 1
ATOM 1477 N N . LEU A 1 196 ? 11.602 0.015 9.32 1 99 196 LEU A N 1
ATOM 1478 C CA . LEU A 1 196 ? 11.625 1.057 10.344 1 99 196 LEU A CA 1
ATOM 1479 C C . LEU A 1 196 ? 10.758 2.244 9.93 1 99 196 LEU A C 1
ATOM 1481 O O . LEU A 1 196 ? 11.039 2.896 8.922 1 99 196 LEU A O 1
ATOM 1485 N N . VAL A 1 197 ? 9.688 2.545 10.703 1 98.94 197 VAL A N 1
ATOM 1486 C CA . VAL A 1 197 ? 8.719 3.584 10.359 1 98.94 197 VAL A CA 1
ATOM 1487 C C . VAL A 1 197 ? 8.859 4.754 11.336 1 98.94 197 VAL A C 1
ATOM 1489 O O . VAL A 1 197 ? 8.797 4.566 12.547 1 98.94 197 VAL A O 1
ATOM 1492 N N . ILE A 1 198 ? 8.992 5.934 10.82 1 98.88 198 ILE A N 1
ATOM 1493 C CA . ILE A 1 198 ? 9.242 7.117 11.633 1 98.88 198 ILE A CA 1
ATOM 1494 C C . ILE A 1 198 ? 7.945 7.902 11.812 1 98.88 198 ILE A C 1
ATOM 1496 O O . ILE A 1 198 ? 7.332 8.344 10.836 1 98.88 198 ILE A O 1
ATOM 1500 N N . CYS A 1 199 ? 7.527 8.062 13.031 1 97.06 199 CYS A N 1
ATOM 1501 C CA . CYS A 1 199 ? 6.289 8.727 13.406 1 97.06 199 CYS A CA 1
ATOM 1502 C C . CYS A 1 199 ? 6.512 9.68 14.57 1 97.06 199 CYS A C 1
ATOM 1504 O O . CYS A 1 199 ? 5.715 9.727 15.508 1 97.06 199 CYS A O 1
ATOM 1506 N N . THR A 1 200 ? 7.559 10.414 14.562 1 95.25 200 THR A N 1
ATOM 1507 C CA . THR A 1 200 ? 7.859 11.336 15.656 1 95.25 200 THR A CA 1
ATOM 1508 C C . THR A 1 200 ? 7.84 12.773 15.164 1 95.25 200 THR A C 1
ATOM 1510 O O . THR A 1 200 ? 8.125 13.047 13.992 1 95.25 200 THR A O 1
ATOM 1513 N N . PRO A 1 201 ? 7.516 13.742 16.016 1 91 201 PRO A N 1
ATOM 1514 C CA . PRO A 1 201 ? 7.562 15.148 15.602 1 91 201 PRO A CA 1
ATOM 1515 C C . PRO A 1 201 ? 8.977 15.609 15.258 1 91 201 PRO A C 1
ATOM 1517 O O . PRO A 1 201 ? 9.953 14.977 15.664 1 91 201 PRO A O 1
ATOM 1520 N N . GLY A 1 202 ? 9.039 16.625 14.43 1 90.94 202 GLY A N 1
ATOM 1521 C CA . GLY A 1 202 ? 10.312 17.281 14.164 1 90.94 202 GLY A CA 1
ATOM 1522 C C . GLY A 1 202 ? 10.625 18.391 15.148 1 90.94 202 GLY A C 1
ATOM 1523 O O . GLY A 1 202 ? 9.969 19.438 15.141 1 90.94 202 GLY A O 1
ATOM 1524 N N . THR A 1 203 ? 11.5 18.109 16.094 1 89 203 THR A N 1
ATOM 1525 C CA . THR A 1 203 ? 11.961 19.109 17.062 1 89 203 THR A CA 1
ATOM 1526 C C . THR A 1 203 ? 13.477 19.266 16.984 1 89 203 THR A C 1
ATOM 1528 O O . THR A 1 203 ? 14.156 18.516 16.281 1 89 203 THR A O 1
ATOM 1531 N N . ALA A 1 204 ? 13.914 20.281 17.656 1 89.38 204 ALA A N 1
ATOM 1532 C CA . ALA A 1 204 ? 15.359 20.453 17.719 1 89.38 204 ALA A CA 1
ATOM 1533 C C . ALA A 1 204 ? 16.047 19.219 18.297 1 89.38 204 ALA A C 1
ATOM 1535 O O . ALA A 1 204 ? 17.141 18.859 17.875 1 89.38 204 ALA A O 1
ATOM 1536 N N . ALA A 1 205 ? 15.391 18.562 19.156 1 90.12 205 ALA A N 1
ATOM 1537 C CA . ALA A 1 205 ? 15.953 17.406 19.859 1 90.12 205 ALA A CA 1
ATOM 1538 C C . ALA A 1 205 ? 15.992 16.172 18.953 1 90.12 205 ALA A C 1
ATOM 1540 O O . ALA A 1 205 ? 16.797 15.266 19.188 1 90.12 205 ALA A O 1
ATOM 1541 N N . ASN A 1 206 ? 15.203 16.125 17.859 1 92.5 206 ASN A N 1
ATOM 1542 C CA . ASN A 1 206 ? 15.117 14.938 17.031 1 92.5 206 ASN A CA 1
ATOM 1543 C C . ASN A 1 206 ? 15.758 15.164 15.664 1 92.5 206 ASN A C 1
ATOM 1545 O O . ASN A 1 206 ? 15.594 14.352 14.75 1 92.5 206 ASN A O 1
ATOM 1549 N N . GLN A 1 207 ? 16.438 16.297 15.539 1 95.75 207 GLN A N 1
ATOM 1550 C CA . GLN A 1 207 ? 17.094 16.547 14.266 1 95.75 207 GLN A CA 1
ATOM 1551 C C . GLN A 1 207 ? 18.125 15.469 13.945 1 95.75 207 GLN A C 1
ATOM 1553 O O . GLN A 1 207 ? 19.016 15.195 14.758 1 95.75 207 GLN A O 1
ATOM 1558 N N . GLY A 1 208 ? 18 14.867 12.812 1 97.88 208 GLY A N 1
ATOM 1559 C CA . GLY A 1 208 ? 18.922 13.828 12.391 1 97.88 208 GLY A CA 1
ATOM 1560 C C . GLY A 1 208 ? 18.922 12.609 13.289 1 97.88 208 GLY A C 1
ATOM 1561 O O . GLY A 1 208 ? 19.938 11.938 13.453 1 97.88 208 GLY A O 1
ATOM 1562 N N . LEU A 1 209 ? 17.797 12.391 13.914 1 97.62 209 LEU A N 1
ATOM 1563 C CA . LEU A 1 209 ? 17.625 11.25 14.82 1 97.62 209 LEU A CA 1
ATOM 1564 C C . LEU A 1 209 ? 17.969 9.945 14.117 1 97.62 209 LEU A C 1
ATOM 1566 O O . LEU A 1 209 ? 18.641 9.086 14.695 1 97.62 209 LEU A O 1
ATOM 1570 N N . ILE A 1 210 ? 17.5 9.734 12.914 1 98.75 210 ILE A N 1
ATOM 1571 C CA . ILE A 1 210 ? 17.859 8.602 12.07 1 98.75 210 ILE A CA 1
ATOM 1572 C C . ILE A 1 210 ? 19.125 8.914 11.289 1 98.75 210 ILE A C 1
ATOM 1574 O O . ILE A 1 210 ? 19.062 9.5 10.203 1 98.75 210 ILE A O 1
ATOM 1578 N N . ASN A 1 211 ? 20.234 8.578 11.836 1 98.62 211 ASN A N 1
ATOM 1579 C CA . ASN A 1 211 ? 21.562 8.898 11.305 1 98.62 211 ASN A CA 1
ATOM 1580 C C . ASN A 1 211 ? 22.281 7.645 10.812 1 98.62 211 ASN A C 1
ATOM 1582 O O . ASN A 1 211 ? 21.672 6.582 10.68 1 98.62 211 ASN A O 1
ATOM 1586 N N . GLN A 1 212 ? 23.578 7.781 10.492 1 98.69 212 GLN A N 1
ATOM 1587 C CA . GLN A 1 212 ? 24.359 6.719 9.883 1 98.69 212 GLN A CA 1
ATOM 1588 C C . GLN A 1 212 ? 24.359 5.465 10.758 1 98.69 212 GLN A C 1
ATOM 1590 O O . GLN A 1 212 ? 24.141 4.359 10.266 1 98.69 212 GLN A O 1
ATOM 1595 N N . PRO A 1 213 ? 24.547 5.57 12.102 1 98.75 213 PRO A N 1
ATOM 1596 C CA . PRO A 1 213 ? 24.531 4.367 12.938 1 98.75 213 PRO A CA 1
ATOM 1597 C C . PRO A 1 213 ? 23.188 3.652 12.914 1 98.75 213 PRO A C 1
ATOM 1599 O O . PRO A 1 213 ? 23.141 2.42 12.883 1 98.75 213 PRO A O 1
ATOM 1602 N N . VAL A 1 214 ? 22.094 4.375 12.961 1 98.88 214 VAL A N 1
ATOM 1603 C CA . VAL A 1 214 ? 20.766 3.783 12.961 1 98.88 214 VAL A CA 1
ATOM 1604 C C . VAL A 1 214 ? 20.516 3.07 11.633 1 98.88 214 VAL A C 1
ATOM 1606 O O . VAL A 1 214 ? 20 1.954 11.609 1 98.88 214 VAL A O 1
ATOM 1609 N N . LEU A 1 215 ? 20.906 3.691 10.523 1 98.94 215 LEU A N 1
ATOM 1610 C CA . LEU A 1 215 ? 20.75 3.096 9.203 1 98.94 215 LEU A CA 1
ATOM 1611 C C . LEU A 1 215 ? 21.594 1.835 9.07 1 98.94 215 LEU A C 1
ATOM 1613 O O . LEU A 1 215 ? 21.141 0.837 8.5 1 98.94 215 LEU A O 1
ATOM 1617 N N . ALA A 1 216 ? 22.828 1.926 9.578 1 98.88 216 ALA A N 1
ATOM 1618 C CA . ALA A 1 216 ? 23.688 0.75 9.562 1 98.88 216 ALA A CA 1
ATOM 1619 C C . ALA A 1 216 ? 23.078 -0.396 10.359 1 98.88 216 ALA A C 1
ATOM 1621 O O . ALA A 1 216 ? 23.156 -1.559 9.961 1 98.88 216 ALA A O 1
ATOM 1622 N N . ALA A 1 217 ? 22.484 -0.084 11.492 1 98.88 217 ALA A N 1
ATOM 1623 C CA . ALA A 1 217 ? 21.828 -1.091 12.32 1 98.88 217 ALA A CA 1
ATOM 1624 C C . ALA A 1 217 ? 20.625 -1.703 11.602 1 98.88 217 ALA A C 1
ATOM 1626 O O . ALA A 1 217 ? 20.375 -2.904 11.711 1 98.88 217 ALA A O 1
ATOM 1627 N N . LEU A 1 218 ? 19.828 -0.932 10.883 1 98.81 218 LEU A N 1
ATOM 1628 C CA . LEU A 1 218 ? 18.703 -1.424 10.109 1 98.81 218 LEU A CA 1
ATOM 1629 C C . LEU A 1 218 ? 19.141 -2.482 9.109 1 98.81 218 LEU A C 1
ATOM 1631 O O . LEU A 1 218 ? 18.469 -3.5 8.93 1 98.81 218 LEU A O 1
ATOM 1635 N N . GLY A 1 219 ? 20.328 -2.17 8.422 1 98.69 219 GLY A N 1
ATOM 1636 C CA . GLY A 1 219 ? 21.047 -3.219 7.707 1 98.69 219 GLY A CA 1
ATOM 1637 C C . GLY A 1 219 ? 20.594 -3.373 6.27 1 98.69 219 GLY A C 1
ATOM 1638 O O . GLY A 1 219 ? 19.625 -2.736 5.844 1 98.69 219 GLY A O 1
ATOM 1639 N N . GLU A 1 220 ? 21.203 -4.223 5.535 1 98.25 220 GLU A N 1
ATOM 1640 C CA . GLU A 1 220 ? 21.172 -4.336 4.082 1 98.25 220 GLU A CA 1
ATOM 1641 C C . GLU A 1 220 ? 19.812 -4.805 3.594 1 98.25 220 GLU A C 1
ATOM 1643 O O . GLU A 1 220 ? 19.453 -4.613 2.428 1 98.25 220 GLU A O 1
ATOM 1648 N N . LYS A 1 221 ? 19.062 -5.363 4.441 1 98.12 221 LYS A N 1
ATOM 1649 C CA . LYS A 1 221 ? 17.719 -5.801 4.062 1 98.12 221 LYS A CA 1
ATOM 1650 C C . LYS A 1 221 ? 16.656 -4.82 4.551 1 98.12 221 LYS A C 1
ATOM 1652 O O . LYS A 1 221 ? 15.484 -4.957 4.223 1 98.12 221 LYS A O 1
ATOM 1657 N N . GLY A 1 222 ? 17.062 -3.877 5.379 1 98.88 222 GLY A N 1
ATOM 1658 C CA . GLY A 1 222 ? 16.125 -2.973 6.043 1 98.88 222 GLY A CA 1
ATOM 1659 C C . GLY A 1 222 ? 15.578 -1.897 5.125 1 98.88 222 GLY A C 1
ATOM 1660 O O . GLY A 1 222 ? 16.297 -1.381 4.266 1 98.88 222 GLY A O 1
ATOM 1661 N N . ILE A 1 223 ? 14.328 -1.517 5.281 1 98.94 223 ILE A N 1
ATOM 1662 C CA . ILE A 1 223 ? 13.656 -0.458 4.535 1 98.94 223 ILE A CA 1
ATOM 1663 C C . ILE A 1 223 ? 13.18 0.63 5.492 1 98.94 223 ILE A C 1
ATOM 1665 O O . ILE A 1 223 ? 12.602 0.333 6.539 1 98.94 223 ILE A O 1
ATOM 1669 N N . LEU A 1 224 ? 13.461 1.858 5.172 1 98.94 224 LEU A N 1
ATOM 1670 C CA . LEU A 1 224 ? 13.078 3.012 5.977 1 98.94 224 LEU A CA 1
ATOM 1671 C C . LEU A 1 224 ? 11.82 3.674 5.414 1 98.94 224 LEU A C 1
ATOM 1673 O O . LEU A 1 224 ? 11.734 3.924 4.211 1 98.94 224 LEU A O 1
ATOM 1677 N N . ILE A 1 225 ? 10.82 3.914 6.273 1 99 225 ILE A N 1
ATOM 1678 C CA . ILE A 1 225 ? 9.609 4.641 5.898 1 99 225 ILE A CA 1
ATOM 1679 C C . ILE A 1 225 ? 9.5 5.918 6.73 1 99 225 ILE A C 1
ATOM 1681 O O . ILE A 1 225 ? 9.547 5.867 7.961 1 99 225 ILE A O 1
ATOM 1685 N N . ASN A 1 226 ? 9.352 7.062 6.066 1 98.88 226 ASN A N 1
ATOM 1686 C CA . ASN A 1 226 ? 9.219 8.312 6.816 1 98.88 226 ASN A CA 1
ATOM 1687 C C . ASN A 1 226 ? 8 9.109 6.367 1 98.88 226 ASN A C 1
ATOM 1689 O O . ASN A 1 226 ? 7.934 9.555 5.223 1 98.88 226 ASN A O 1
ATOM 1693 N N . ILE A 1 227 ? 7.027 9.273 7.234 1 98.44 227 ILE A N 1
ATOM 1694 C CA . ILE A 1 227 ? 5.848 10.094 6.992 1 98.44 227 ILE A CA 1
ATOM 1695 C C . ILE A 1 227 ? 5.777 11.211 8.031 1 98.44 227 ILE A C 1
ATOM 1697 O O . ILE A 1 227 ? 4.734 11.844 8.203 1 98.44 227 ILE A O 1
ATOM 1701 N N . SER A 1 228 ? 6.797 11.414 8.773 1 96.06 228 SER A N 1
ATOM 1702 C CA . SER A 1 228 ? 6.836 12.414 9.844 1 96.06 228 SER A CA 1
ATOM 1703 C C . SER A 1 228 ? 7.398 13.734 9.344 1 96.06 228 SER A C 1
ATOM 1705 O O . SER A 1 228 ? 6.727 14.469 8.609 1 96.06 228 SER A O 1
ATOM 1707 N N . ARG A 1 229 ? 8.703 14.062 9.656 1 96.88 229 ARG A N 1
ATOM 1708 C CA . ARG A 1 229 ? 9.391 15.25 9.164 1 96.88 229 ARG A CA 1
ATOM 1709 C C . ARG A 1 229 ? 10.727 14.891 8.516 1 96.88 229 ARG A C 1
ATOM 1711 O O . ARG A 1 229 ? 11.414 13.977 8.984 1 96.88 229 ARG A O 1
ATOM 1718 N N . GLY A 1 230 ? 11.055 15.625 7.422 1 97.38 230 GLY A N 1
ATOM 1719 C CA . GLY A 1 230 ? 12.336 15.383 6.777 1 97.38 230 GLY A CA 1
ATOM 1720 C C . GLY A 1 230 ? 13.523 15.594 7.699 1 97.38 230 GLY A C 1
ATOM 1721 O O . GLY A 1 230 ? 14.539 14.914 7.578 1 97.38 230 GLY A O 1
ATOM 1722 N N . SER A 1 231 ? 13.383 16.531 8.688 1 96.12 231 SER A N 1
ATOM 1723 C CA . SER A 1 231 ? 14.469 16.938 9.562 1 96.12 231 SER A CA 1
ATOM 1724 C C . SER A 1 231 ? 14.859 15.812 10.523 1 96.12 231 SER A C 1
ATOM 1726 O O . SER A 1 231 ? 15.945 15.836 11.102 1 96.12 231 SER A O 1
ATOM 1728 N N . VAL A 1 232 ? 14 14.852 10.703 1 97.81 232 VAL A N 1
ATOM 1729 C CA . VAL A 1 232 ? 14.242 13.758 11.641 1 97.81 232 VAL A CA 1
ATOM 1730 C C . VAL A 1 232 ? 15.297 12.805 11.07 1 97.81 232 VAL A C 1
ATOM 1732 O O . VAL A 1 232 ? 15.961 12.086 11.82 1 97.81 232 VAL A O 1
ATOM 1735 N N . ILE A 1 233 ? 15.453 12.805 9.781 1 98.5 233 ILE A N 1
ATOM 1736 C CA . ILE A 1 233 ? 16.406 11.93 9.094 1 98.5 233 ILE A CA 1
ATOM 1737 C C . ILE A 1 233 ? 17.656 12.727 8.727 1 98.5 233 ILE A C 1
ATOM 1739 O O . ILE A 1 233 ? 17.562 13.859 8.242 1 98.5 233 ILE A O 1
ATOM 1743 N N . ASP A 1 234 ? 18.828 12.234 9.031 1 98.62 234 ASP A N 1
ATOM 1744 C CA . ASP A 1 234 ? 20.047 12.711 8.375 1 98.62 234 ASP A CA 1
ATOM 1745 C C . ASP A 1 234 ? 20.031 12.344 6.895 1 98.62 234 ASP A C 1
ATOM 1747 O O . ASP A 1 234 ? 20.484 11.266 6.516 1 98.62 234 ASP A O 1
ATOM 1751 N N . GLU A 1 235 ? 19.547 13.297 6.105 1 98.44 235 GLU A N 1
ATOM 1752 C CA . GLU A 1 235 ? 19.234 13.023 4.703 1 98.44 235 GLU A CA 1
ATOM 1753 C C . GLU A 1 235 ? 20.484 12.672 3.914 1 98.44 235 GLU A C 1
ATOM 1755 O O . GLU A 1 235 ? 20.469 11.742 3.1 1 98.44 235 GLU A O 1
ATOM 1760 N N . PRO A 1 236 ? 21.641 13.359 4.082 1 98.44 236 PRO A N 1
ATOM 1761 C CA . PRO A 1 236 ? 22.875 12.914 3.418 1 98.44 236 PRO A CA 1
ATOM 1762 C C . PRO A 1 236 ? 23.266 11.492 3.795 1 98.44 236 PRO A C 1
ATOM 1764 O O . PRO A 1 236 ? 23.703 10.719 2.936 1 98.44 236 PRO A O 1
ATOM 1767 N N . ALA A 1 237 ? 23.125 11.141 5.047 1 98.75 237 ALA A N 1
ATOM 1768 C CA . ALA A 1 237 ? 23.422 9.781 5.484 1 98.75 237 ALA A CA 1
ATOM 1769 C C . ALA A 1 237 ? 22.5 8.773 4.809 1 98.75 237 ALA A C 1
ATOM 1771 O O . ALA A 1 237 ? 22.938 7.676 4.441 1 98.75 237 ALA A O 1
ATOM 1772 N N . LEU A 1 238 ? 21.266 9.133 4.715 1 98.88 238 LEU A N 1
ATOM 1773 C CA . LEU A 1 238 ? 20.297 8.258 4.051 1 98.88 238 LEU A CA 1
ATOM 1774 C C . LEU A 1 238 ? 20.703 8.016 2.598 1 98.88 238 LEU A C 1
ATOM 1776 O O . LEU A 1 238 ? 20.703 6.875 2.131 1 98.88 238 LEU A O 1
ATOM 1780 N N . VAL A 1 239 ? 20.984 9.109 1.873 1 98.75 239 VAL A N 1
ATOM 1781 C CA . VAL A 1 239 ? 21.391 9 0.476 1 98.75 239 VAL A CA 1
ATOM 1782 C C . VAL A 1 239 ? 22.625 8.094 0.361 1 98.75 239 VAL A C 1
ATOM 1784 O O . VAL A 1 239 ? 22.656 7.191 -0.479 1 98.75 239 VAL A O 1
ATOM 1787 N N . ALA A 1 240 ? 23.562 8.32 1.224 1 98.69 240 ALA A N 1
ATOM 1788 C CA . ALA A 1 240 ? 24.781 7.516 1.215 1 98.69 240 ALA A CA 1
ATOM 1789 C C . ALA A 1 240 ? 24.469 6.047 1.479 1 98.69 240 ALA A C 1
ATOM 1791 O O . ALA A 1 240 ? 25.047 5.16 0.845 1 98.69 240 ALA A O 1
ATOM 1792 N N . ALA A 1 241 ? 23.609 5.758 2.439 1 98.81 241 ALA A N 1
ATOM 1793 C CA . ALA A 1 241 ? 23.234 4.395 2.801 1 98.81 241 ALA A CA 1
ATOM 1794 C C . ALA A 1 241 ? 22.562 3.682 1.628 1 98.81 241 ALA A C 1
ATOM 1796 O O . ALA A 1 241 ? 22.828 2.502 1.381 1 98.81 241 ALA A O 1
ATOM 1797 N N . LEU A 1 242 ? 21.734 4.344 0.882 1 98.75 242 LEU A N 1
ATOM 1798 C CA . LEU A 1 242 ? 21.047 3.781 -0.275 1 98.75 242 LEU A CA 1
ATOM 1799 C C . LEU A 1 242 ? 22.031 3.516 -1.414 1 98.75 242 LEU A C 1
ATOM 1801 O O . LEU A 1 242 ? 21.969 2.465 -2.057 1 98.75 242 LEU A O 1
ATOM 1805 N N . GLU A 1 243 ? 22.922 4.469 -1.635 1 97.94 243 GLU A N 1
ATOM 1806 C CA . GLU A 1 243 ? 23.891 4.352 -2.709 1 97.94 243 GLU A CA 1
ATOM 1807 C C . GLU A 1 243 ? 24.859 3.189 -2.457 1 97.94 243 GLU A C 1
ATOM 1809 O O . GLU A 1 243 ? 25.25 2.494 -3.393 1 97.94 243 GLU A O 1
ATOM 1814 N N . SER A 1 244 ? 25.203 2.953 -1.209 1 98 244 SER A N 1
ATOM 1815 C CA . SER A 1 244 ? 26.203 1.943 -0.867 1 98 244 SER A CA 1
ATOM 1816 C C . SER A 1 244 ? 25.547 0.614 -0.512 1 98 244 SER A C 1
ATOM 1818 O O . SER A 1 244 ? 26.234 -0.359 -0.194 1 98 244 SER A O 1
ATOM 1820 N N . GLY A 1 245 ? 24.266 0.582 -0.464 1 98.19 245 GLY A N 1
ATOM 1821 C CA . GLY A 1 245 ? 23.562 -0.656 -0.183 1 98.19 245 GLY A CA 1
ATOM 1822 C C . GLY A 1 245 ? 23.562 -1.025 1.288 1 98.19 245 GLY A C 1
ATOM 1823 O O . GLY A 1 245 ? 23.469 -2.205 1.637 1 98.19 245 GLY A O 1
ATOM 1824 N N . ILE A 1 246 ? 23.75 -0.039 2.094 1 98.62 246 ILE A N 1
ATOM 1825 C CA . ILE A 1 246 ? 23.688 -0.251 3.535 1 98.62 246 ILE A CA 1
ATOM 1826 C C . ILE A 1 246 ? 22.266 -0.593 3.951 1 98.62 246 ILE A C 1
ATOM 1828 O O . ILE A 1 246 ? 22.047 -1.388 4.871 1 98.62 246 ILE A O 1
ATOM 1832 N N . ILE A 1 247 ? 21.281 -0.013 3.314 1 98.88 247 ILE A N 1
ATOM 1833 C CA . ILE A 1 247 ? 19.891 -0.4 3.488 1 98.88 247 ILE A CA 1
ATOM 1834 C C . ILE A 1 247 ? 19.281 -0.788 2.137 1 98.88 247 ILE A C 1
ATOM 1836 O O . ILE A 1 247 ? 19.859 -0.488 1.088 1 98.88 247 ILE A O 1
ATOM 1840 N N . ALA A 1 248 ? 18.109 -1.436 2.188 1 98.75 248 ALA A N 1
ATOM 1841 C CA . ALA A 1 248 ? 17.516 -2.043 0.997 1 98.75 248 ALA A CA 1
ATOM 1842 C C . ALA A 1 248 ? 16.672 -1.036 0.233 1 98.75 248 ALA A C 1
ATOM 1844 O O . ALA A 1 248 ? 16.438 -1.191 -0.969 1 98.75 248 ALA A O 1
ATOM 1845 N N . GLY A 1 249 ? 16.172 -0.02 0.925 1 98.88 249 GLY A N 1
ATOM 1846 C CA . GLY A 1 249 ? 15.305 0.94 0.272 1 98.88 249 GLY A CA 1
ATOM 1847 C C . GLY A 1 249 ? 14.68 1.935 1.236 1 98.88 249 GLY A C 1
ATOM 1848 O O . GLY A 1 249 ? 14.945 1.888 2.439 1 98.88 249 GLY A O 1
ATOM 1849 N N . ALA A 1 250 ? 13.852 2.84 0.704 1 98.94 250 ALA A N 1
ATOM 1850 C CA . ALA A 1 250 ? 13.188 3.846 1.53 1 98.94 250 ALA A CA 1
ATOM 1851 C C . ALA A 1 250 ? 11.898 4.34 0.869 1 98.94 250 ALA A C 1
ATOM 1853 O O . ALA A 1 250 ? 11.852 4.508 -0.352 1 98.94 250 ALA A O 1
ATO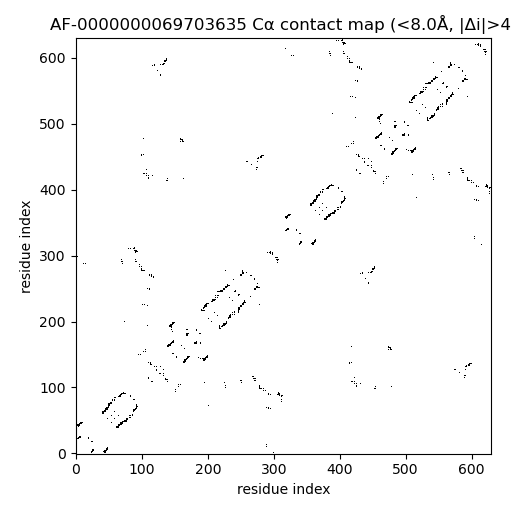M 1854 N N . GLY A 1 251 ? 10.867 4.465 1.594 1 98.94 251 GLY A N 1
ATOM 1855 C CA . GLY A 1 251 ? 9.648 5.18 1.245 1 98.94 251 GLY A CA 1
ATOM 1856 C C . GLY A 1 251 ? 9.477 6.473 2.02 1 98.94 251 GLY A C 1
ATOM 1857 O O . GLY A 1 251 ? 9.414 6.461 3.252 1 98.94 251 GLY A O 1
ATOM 1858 N N . LEU A 1 252 ? 9.391 7.617 1.297 1 98.94 252 LEU A N 1
ATOM 1859 C CA . LEU A 1 252 ? 9.484 8.922 1.949 1 98.94 252 LEU A CA 1
ATOM 1860 C C . LEU A 1 252 ? 8.367 9.844 1.475 1 98.94 252 LEU A C 1
ATOM 1862 O O . LEU A 1 252 ? 8.195 10.047 0.271 1 98.94 252 LEU A O 1
ATOM 1866 N N . ASP A 1 253 ? 7.68 10.445 2.43 1 98.81 253 ASP A N 1
ATOM 1867 C CA . ASP A 1 253 ? 6.656 11.438 2.115 1 98.81 253 ASP A CA 1
ATOM 1868 C C . ASP A 1 253 ? 7.148 12.844 2.441 1 98.81 253 ASP A C 1
ATOM 1870 O O . ASP A 1 253 ? 6.492 13.828 2.092 1 98.81 253 ASP A O 1
ATOM 1874 N N . VAL A 1 254 ? 8.273 12.961 3.148 1 98.31 254 VAL A N 1
ATOM 1875 C CA . VAL A 1 254 ? 8.742 14.242 3.645 1 98.31 254 VAL A CA 1
ATOM 1876 C C . VAL A 1 254 ? 10.25 14.359 3.432 1 98.31 254 VAL A C 1
ATOM 1878 O O . VAL A 1 254 ? 10.953 13.344 3.336 1 98.31 254 VAL A O 1
ATOM 1881 N N . PHE A 1 255 ? 10.734 15.547 3.348 1 97.94 255 PHE A N 1
ATOM 1882 C CA . PHE A 1 255 ? 12.125 15.844 3.021 1 97.94 255 PHE A CA 1
ATOM 1883 C C . PHE A 1 255 ? 12.609 17.078 3.779 1 97.94 255 PHE A C 1
ATOM 1885 O O . PHE A 1 255 ? 11.797 17.875 4.246 1 97.94 255 PHE A O 1
ATOM 1892 N N . SER A 1 256 ? 13.891 17.234 3.883 1 96.12 256 SER A N 1
ATOM 1893 C CA . SER A 1 256 ? 14.484 18.281 4.711 1 96.12 256 SER A CA 1
ATOM 1894 C C . SER A 1 256 ? 14.25 19.656 4.109 1 96.12 256 SER A C 1
ATOM 1896 O O . SER A 1 256 ? 14.102 20.641 4.84 1 96.12 256 SER A O 1
ATOM 1898 N N . HIS A 1 257 ? 14.219 19.75 2.809 1 95.38 257 HIS A N 1
ATOM 1899 C CA . HIS A 1 257 ? 14.117 21.047 2.139 1 95.38 257 HIS A CA 1
ATOM 1900 C C . HIS A 1 257 ? 13.047 21.016 1.057 1 95.38 257 HIS A C 1
ATOM 1902 O O . HIS A 1 257 ? 13.312 21.344 -0.099 1 95.38 257 HIS A O 1
ATOM 1908 N N . GLU A 1 258 ? 11.859 20.781 1.428 1 95.44 258 GLU A N 1
ATOM 1909 C CA . GLU A 1 258 ? 10.742 20.688 0.49 1 95.44 258 GLU A CA 1
ATOM 1910 C C . GLU A 1 258 ? 10.484 22.016 -0.2 1 95.44 258 GLU A C 1
ATOM 1912 O O . GLU A 1 258 ? 10.648 23.078 0.407 1 95.44 258 GLU A O 1
ATOM 1917 N N . PRO A 1 259 ? 10.203 22.016 -1.416 1 96.38 259 PRO A N 1
ATOM 1918 C CA . PRO A 1 259 ? 9.867 20.875 -2.273 1 96.38 259 PRO A CA 1
ATOM 1919 C C . PRO A 1 259 ? 11.086 20.266 -2.965 1 96.38 259 PRO A C 1
ATOM 1921 O O . PRO A 1 259 ? 10.945 19.422 -3.85 1 96.38 259 PRO A O 1
ATOM 1924 N N . ALA A 1 260 ? 12.289 20.703 -2.596 1 97 260 ALA A N 1
ATOM 1925 C CA . ALA A 1 260 ? 13.508 20.156 -3.195 1 97 260 ALA A CA 1
ATOM 1926 C C . ALA A 1 260 ? 13.805 18.766 -2.654 1 97 260 ALA A C 1
ATOM 1928 O O . ALA A 1 260 ? 14.016 18.594 -1.453 1 97 260 ALA A O 1
ATOM 1929 N N . VAL A 1 261 ? 13.836 17.75 -3.508 1 98.25 261 VAL A N 1
ATOM 1930 C CA . VAL A 1 261 ? 14.188 16.375 -3.166 1 98.25 261 VAL A CA 1
ATOM 1931 C C . VAL A 1 261 ? 15.594 16.062 -3.672 1 98.25 261 VAL A C 1
ATOM 1933 O O . VAL A 1 261 ? 15.914 16.312 -4.836 1 98.25 261 VAL A O 1
ATOM 1936 N N . PRO A 1 262 ? 16.453 15.539 -2.842 1 97.88 262 PRO A N 1
ATOM 1937 C CA . PRO A 1 262 ? 17.812 15.219 -3.291 1 97.88 262 PRO A CA 1
ATOM 1938 C C . PRO A 1 262 ? 17.828 14.266 -4.484 1 97.88 262 PRO A C 1
ATOM 1940 O O . PRO A 1 262 ? 17.094 13.289 -4.508 1 97.88 262 PRO A O 1
ATOM 1943 N N . ALA A 1 263 ? 18.703 14.578 -5.414 1 97.69 263 ALA A N 1
ATOM 1944 C CA . ALA A 1 263 ? 18.828 13.773 -6.625 1 97.69 263 ALA A CA 1
ATOM 1945 C C . ALA A 1 263 ? 19.156 12.32 -6.289 1 97.69 263 ALA A C 1
ATOM 1947 O O . ALA A 1 263 ? 18.719 11.398 -6.984 1 97.69 263 ALA A O 1
ATOM 1948 N N . GLY A 1 264 ? 19.891 12.141 -5.199 1 98.25 264 GLY A N 1
ATOM 1949 C CA . GLY A 1 264 ? 20.312 10.812 -4.801 1 98.25 264 GLY A CA 1
ATOM 1950 C C . GLY A 1 264 ? 19.156 9.914 -4.387 1 98.25 264 GLY A C 1
ATOM 1951 O O . GLY A 1 264 ? 19.312 8.695 -4.293 1 98.25 264 GLY A O 1
ATOM 1952 N N . LEU A 1 265 ? 17.969 10.453 -4.141 1 98.62 265 LEU A N 1
ATOM 1953 C CA . LEU A 1 265 ? 16.797 9.688 -3.748 1 98.62 265 LEU A CA 1
ATOM 1954 C C . LEU A 1 265 ? 15.93 9.367 -4.961 1 98.62 265 LEU A C 1
ATOM 1956 O O . LEU A 1 265 ? 14.945 8.633 -4.848 1 98.62 265 LEU A O 1
ATOM 1960 N N . LEU A 1 266 ? 16.266 9.922 -6.086 1 98.31 266 LEU A N 1
ATOM 1961 C CA . LEU A 1 266 ? 15.406 9.828 -7.262 1 98.31 266 LEU A CA 1
ATOM 1962 C C . LEU A 1 266 ? 15.961 8.812 -8.258 1 98.31 266 LEU A C 1
ATOM 1964 O O . LEU A 1 266 ? 17.141 8.453 -8.195 1 98.31 266 LEU A O 1
ATOM 1968 N N . GLN A 1 267 ? 15.078 8.32 -9.156 1 97.31 267 GLN A N 1
ATOM 1969 C CA . GLN A 1 267 ? 15.43 7.406 -10.234 1 97.31 267 GLN A CA 1
ATOM 1970 C C . GLN A 1 267 ? 16.047 6.121 -9.695 1 97.31 267 GLN A C 1
ATOM 1972 O O . GLN A 1 267 ? 17.078 5.664 -10.188 1 97.31 267 GLN A O 1
ATOM 1977 N N . ARG A 1 268 ? 15.531 5.664 -8.617 1 97.44 268 ARG A N 1
ATOM 1978 C CA . ARG A 1 268 ? 15.906 4.395 -8 1 97.44 268 ARG A CA 1
ATOM 1979 C C . ARG A 1 268 ? 14.711 3.451 -7.922 1 97.44 268 ARG A C 1
ATOM 1981 O O . ARG A 1 268 ? 13.594 3.877 -7.617 1 97.44 268 ARG A O 1
ATOM 1988 N N . SER A 1 269 ? 14.945 2.182 -8.164 1 97.75 269 SER A N 1
ATOM 1989 C CA . SER A 1 269 ? 13.859 1.204 -8.102 1 97.75 269 SER A CA 1
ATOM 1990 C C . SER A 1 269 ? 13.453 0.929 -6.66 1 97.75 269 SER A C 1
ATOM 1992 O O . SER A 1 269 ? 12.312 0.525 -6.402 1 97.75 269 SER A O 1
ATOM 1994 N N . ASN A 1 270 ? 14.383 1.157 -5.715 1 98.19 270 ASN A N 1
ATOM 1995 C CA . ASN A 1 270 ? 14.141 0.772 -4.332 1 98.19 270 ASN A CA 1
ATOM 1996 C C . ASN A 1 270 ? 13.789 1.98 -3.467 1 98.19 270 ASN A C 1
ATOM 1998 O O . ASN A 1 270 ? 13.883 1.919 -2.24 1 98.19 270 ASN A O 1
ATOM 2002 N N . VAL A 1 271 ? 13.477 3.15 -4.051 1 98.94 271 VAL A N 1
ATOM 2003 C CA . VAL A 1 271 ? 13.031 4.336 -3.324 1 98.94 271 VAL A CA 1
ATOM 2004 C C . VAL A 1 271 ? 11.703 4.824 -3.893 1 98.94 271 VAL A C 1
ATOM 2006 O O . VAL A 1 271 ? 11.539 4.914 -5.109 1 98.94 271 VAL A O 1
ATOM 2009 N N . VAL A 1 272 ? 10.742 5.031 -3.088 1 98.94 272 VAL A N 1
ATOM 2010 C CA . VAL A 1 272 ? 9.461 5.625 -3.447 1 98.94 272 VAL A CA 1
ATOM 2011 C C . VAL A 1 272 ? 9.281 6.953 -2.715 1 98.94 272 VAL A C 1
ATOM 2013 O O . VAL A 1 272 ? 9.461 7.027 -1.499 1 98.94 272 VAL A O 1
ATOM 2016 N N . VAL A 1 273 ? 8.984 8.016 -3.434 1 98.94 273 VAL A N 1
ATOM 2017 C CA . VAL A 1 273 ? 8.844 9.344 -2.846 1 98.94 273 VAL A CA 1
ATOM 2018 C C . VAL A 1 273 ? 7.473 9.922 -3.176 1 98.94 273 VAL A C 1
ATOM 2020 O O . VAL A 1 273 ? 6.965 9.734 -4.285 1 98.94 273 VAL A O 1
ATOM 2023 N N . THR A 1 274 ? 6.805 10.539 -2.23 1 98.88 274 THR A N 1
ATOM 2024 C CA . THR A 1 274 ? 5.555 11.273 -2.406 1 98.88 274 THR A CA 1
ATOM 2025 C C . THR A 1 274 ? 5.66 12.672 -1.812 1 98.88 274 THR A C 1
ATOM 2027 O O . THR A 1 274 ? 6.5 12.922 -0.944 1 98.88 274 THR A O 1
ATOM 2030 N N . PRO A 1 275 ? 4.93 13.641 -2.342 1 98.62 275 PRO A N 1
ATOM 2031 C CA . PRO A 1 275 ? 5.109 15.055 -2.023 1 98.62 275 PRO A CA 1
ATOM 2032 C C . PRO A 1 275 ? 4.293 15.5 -0.81 1 98.62 275 PRO A C 1
ATOM 2034 O O . PRO A 1 275 ? 3.385 16.328 -0.938 1 98.62 275 PRO A O 1
ATOM 2037 N N . HIS A 1 276 ? 4.746 15.016 0.382 1 97.62 276 HIS A N 1
ATOM 2038 C CA . HIS A 1 276 ? 4.129 15.43 1.634 1 97.62 276 HIS A CA 1
ATOM 2039 C C . HIS A 1 276 ? 2.607 15.438 1.521 1 97.62 276 HIS A C 1
ATOM 2041 O O . HIS A 1 276 ? 1.964 16.453 1.798 1 97.62 276 HIS A O 1
ATOM 2047 N N . MET A 1 277 ? 2.043 14.289 1.174 1 98.38 277 MET A N 1
ATOM 2048 C CA . MET A 1 277 ? 0.631 14.219 0.807 1 98.38 277 MET A CA 1
ATOM 2049 C C . MET A 1 277 ? -0.123 13.25 1.711 1 98.38 277 MET A C 1
ATOM 2051 O O . MET A 1 277 ? -1.238 12.836 1.391 1 98.38 277 MET A O 1
ATOM 2055 N N . ALA A 1 278 ? 0.449 12.82 2.797 1 98.38 278 ALA A N 1
ATOM 2056 C CA . ALA A 1 278 ? -0.124 11.758 3.615 1 98.38 278 ALA A CA 1
ATOM 2057 C C . ALA A 1 278 ? -1.536 12.109 4.07 1 98.38 278 ALA A C 1
ATOM 2059 O O . ALA A 1 278 ? -2.412 11.25 4.129 1 98.38 278 ALA A O 1
ATOM 2060 N N . SER A 1 279 ? -1.75 13.359 4.355 1 97.69 279 SER A N 1
ATOM 2061 C CA . SER A 1 279 ? -3.07 13.773 4.816 1 97.69 279 SER A CA 1
ATOM 2062 C C . SER A 1 279 ? -3.914 14.312 3.666 1 97.69 279 SER A C 1
ATOM 2064 O O . SER A 1 279 ? -5.043 14.766 3.875 1 97.69 279 SER A O 1
ATOM 2066 N N . ALA A 1 280 ? -3.453 14.32 2.439 1 98.06 280 ALA A N 1
ATOM 2067 C CA . ALA A 1 280 ? -4.055 15.078 1.341 1 98.06 280 ALA A CA 1
ATOM 2068 C C . ALA A 1 280 ? -5.109 14.242 0.618 1 98.06 280 ALA A C 1
ATOM 2070 O O . ALA A 1 280 ? -5 14 -0.586 1 98.06 280 ALA A O 1
ATOM 2071 N N . THR A 1 281 ? -6.145 13.828 1.295 1 98.5 281 THR A N 1
ATOM 2072 C CA . THR A 1 281 ? -7.375 13.312 0.703 1 98.5 281 THR A CA 1
ATOM 2073 C C . THR A 1 281 ? -8.5 14.344 0.816 1 98.5 281 THR A C 1
ATOM 2075 O O . THR A 1 281 ? -8.461 15.211 1.69 1 98.5 281 THR A O 1
ATOM 2078 N N . TRP A 1 282 ? -9.422 14.281 -0.048 1 98.19 282 TRP A N 1
ATOM 2079 C CA . TRP A 1 282 ? -10.523 15.234 -0.047 1 98.19 282 TRP A CA 1
ATOM 2080 C C . TRP A 1 282 ? -11.234 15.25 1.305 1 98.19 282 TRP A C 1
ATOM 2082 O O . TRP A 1 282 ? -11.453 16.312 1.886 1 98.19 282 TRP A O 1
ATOM 2092 N N . SER A 1 283 ? -11.578 14.109 1.81 1 98.12 283 SER A N 1
ATOM 2093 C CA . SER A 1 283 ? -12.344 14.008 3.045 1 98.12 283 SER A CA 1
ATOM 2094 C C . SER A 1 283 ? -11.539 14.492 4.242 1 98.12 283 SER A C 1
ATOM 2096 O O . SER A 1 283 ? -12.055 15.211 5.102 1 98.12 283 SER A O 1
ATOM 2098 N N . THR A 1 284 ? -10.289 14.133 4.316 1 98.44 284 THR A N 1
ATOM 2099 C CA . THR A 1 284 ? -9.453 14.492 5.457 1 98.44 284 THR A CA 1
ATOM 2100 C C . THR A 1 284 ? -9.148 15.992 5.461 1 98.44 284 THR A C 1
ATOM 2102 O O . THR A 1 284 ? -9.211 16.641 6.508 1 98.44 284 THR A O 1
ATOM 2105 N N . ARG A 1 285 ? -8.844 16.562 4.277 1 98.25 285 ARG A N 1
ATOM 2106 C CA . ARG A 1 285 ? -8.578 18 4.215 1 98.25 285 ARG A CA 1
ATOM 2107 C C . ARG A 1 285 ? -9.82 18.797 4.582 1 98.25 285 ARG A C 1
ATOM 2109 O O . ARG A 1 285 ? -9.727 19.859 5.215 1 98.25 285 ARG A O 1
ATOM 2116 N N . ALA A 1 286 ? -10.969 18.312 4.199 1 98.44 286 ALA A N 1
ATOM 2117 C CA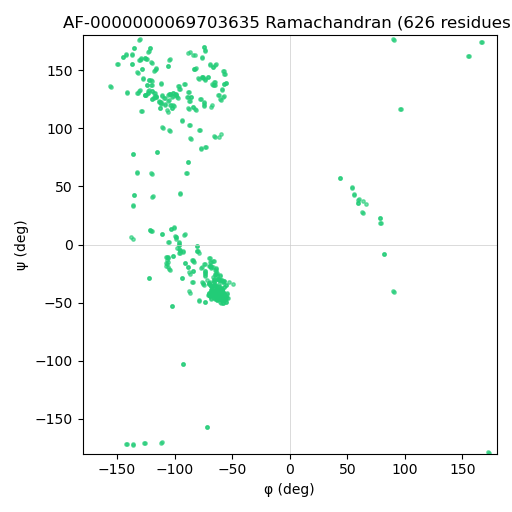 . ALA A 1 286 ? -12.211 18.953 4.609 1 98.44 286 ALA A CA 1
ATOM 2118 C C . ALA A 1 286 ? -12.391 18.906 6.125 1 98.44 286 ALA A C 1
ATOM 2120 O O . ALA A 1 286 ? -12.797 19.891 6.75 1 98.44 286 ALA A O 1
ATOM 2121 N N . ALA A 1 287 ? -12.102 17.75 6.684 1 98.62 287 ALA A N 1
ATOM 2122 C CA . ALA A 1 287 ? -12.234 17.578 8.125 1 98.62 287 ALA A CA 1
ATOM 2123 C C . ALA A 1 287 ? -11.25 18.469 8.875 1 98.62 287 ALA A C 1
ATOM 2125 O O . ALA A 1 287 ? -11.594 19.031 9.914 1 98.62 287 ALA A O 1
ATOM 2126 N N . MET A 1 288 ? -10.039 18.578 8.398 1 98.69 288 MET A N 1
ATOM 2127 C CA . MET A 1 288 ? -9.031 19.453 8.984 1 98.69 288 MET A CA 1
ATOM 2128 C C . MET A 1 288 ? -9.492 20.906 8.945 1 98.69 288 MET A C 1
ATOM 2130 O O . MET A 1 288 ? -9.383 21.625 9.945 1 98.69 288 MET A O 1
ATOM 2134 N N . ALA A 1 289 ? -10.008 21.297 7.773 1 98.75 289 ALA A N 1
ATOM 2135 C CA . ALA A 1 289 ? -10.516 22.656 7.617 1 98.75 289 ALA A CA 1
ATOM 2136 C C . ALA A 1 289 ? -11.625 22.953 8.617 1 98.75 289 ALA A C 1
ATOM 2138 O O . ALA A 1 289 ? -11.633 24 9.266 1 98.75 289 ALA A O 1
ATOM 2139 N N . GLN A 1 290 ? -12.508 22.016 8.742 1 98.75 290 GLN A N 1
ATOM 2140 C CA . GLN A 1 290 ? -13.625 22.188 9.664 1 98.75 290 GLN A CA 1
ATOM 2141 C C . GLN A 1 290 ? -13.125 22.312 11.102 1 98.75 290 GLN A C 1
ATOM 2143 O O . GLN A 1 290 ? -13.664 23.109 11.875 1 98.75 290 GLN A O 1
ATOM 2148 N N . LEU A 1 291 ? -12.125 21.562 11.438 1 98.75 291 LEU A N 1
ATOM 2149 C CA . LEU A 1 291 ? -11.594 21.609 12.797 1 98.75 291 LEU A CA 1
ATOM 2150 C C . LEU A 1 291 ? -10.938 22.953 13.078 1 98.75 291 LEU A C 1
ATOM 2152 O O . LEU A 1 291 ? -11.031 23.484 14.195 1 98.75 291 LEU A O 1
ATOM 2156 N N . VAL A 1 292 ? -10.219 23.531 12.094 1 98.75 292 VAL A N 1
ATOM 2157 C CA . VAL A 1 292 ? -9.68 24.875 12.227 1 98.75 292 VAL A CA 1
ATOM 2158 C C . VAL A 1 292 ? -10.812 25.875 12.484 1 98.75 292 VAL A C 1
ATOM 2160 O O . VAL A 1 292 ? -10.75 26.672 13.422 1 98.75 292 VAL A O 1
ATOM 2163 N N . LEU A 1 293 ? -11.883 25.781 11.672 1 98.75 293 LEU A N 1
ATOM 2164 C CA . LEU A 1 293 ? -13.031 26.672 11.797 1 98.75 293 LEU A CA 1
ATOM 2165 C C . LEU A 1 293 ? -13.703 26.531 13.156 1 98.75 293 LEU A C 1
ATOM 2167 O O . LEU A 1 293 ? -14.094 27.516 13.773 1 98.75 293 LEU A O 1
ATOM 2171 N N . ASP A 1 294 ? -13.805 25.297 13.586 1 98.75 294 ASP A N 1
ATOM 2172 C CA . ASP A 1 294 ? -14.414 25.031 14.891 1 98.75 294 ASP A CA 1
ATOM 2173 C C . ASP A 1 294 ? -13.594 25.672 16.016 1 98.75 294 ASP A C 1
ATOM 2175 O O . ASP A 1 294 ? -14.156 26.234 16.953 1 98.75 294 ASP A O 1
ATOM 2179 N N . ASN A 1 295 ? -12.281 25.562 15.984 1 98.62 295 ASN A N 1
ATOM 2180 C CA . ASN A 1 295 ? -11.414 26.172 16.984 1 98.62 295 ASN A CA 1
ATOM 2181 C C . ASN A 1 295 ? -11.562 27.688 17.016 1 98.62 295 ASN A C 1
ATOM 2183 O O . ASN A 1 295 ? -11.703 28.281 18.078 1 98.62 295 ASN A O 1
ATOM 2187 N N . VAL A 1 296 ? -11.578 28.328 15.852 1 98.38 296 VAL A N 1
ATOM 2188 C CA . VAL A 1 296 ? -11.688 29.781 15.766 1 98.38 296 VAL A CA 1
ATOM 2189 C C . VAL A 1 296 ? -13.047 30.219 16.281 1 98.38 296 VAL A C 1
ATOM 2191 O O . VAL A 1 296 ? -13.141 31.172 17.062 1 98.38 296 VAL A O 1
ATOM 2194 N N . ALA A 1 297 ? -14.078 29.531 15.836 1 98.19 297 ALA A N 1
ATOM 2195 C CA . ALA A 1 297 ? -15.438 29.875 16.266 1 98.19 297 ALA A CA 1
ATOM 2196 C C . ALA A 1 297 ? -15.594 29.719 17.766 1 98.19 297 ALA A C 1
ATOM 2198 O O . ALA A 1 297 ? -16.188 30.578 18.438 1 98.19 297 ALA A O 1
ATOM 2199 N N . CYS A 1 298 ? -15.117 28.625 18.266 1 97.88 298 CYS A N 1
ATOM 2200 C CA . CYS A 1 298 ? -15.211 28.359 19.703 1 97.88 298 CYS A CA 1
ATOM 2201 C C . CYS A 1 298 ? -14.453 29.406 20.5 1 97.88 298 CYS A C 1
ATOM 2203 O O . CYS A 1 298 ? -14.922 29.859 21.547 1 97.88 298 CYS A O 1
ATOM 2205 N N . TRP A 1 299 ? -13.305 29.797 19.984 1 96.62 299 TRP A N 1
ATOM 2206 C CA . TRP A 1 299 ? -12.523 30.828 20.656 1 96.62 299 TRP A CA 1
ATOM 2207 C C . TRP A 1 299 ? -13.266 32.156 20.656 1 96.62 299 TRP A C 1
ATOM 2209 O O . TRP A 1 299 ? -13.305 32.875 21.656 1 96.62 299 TRP A O 1
ATOM 2219 N N . ALA A 1 300 ? -13.812 32.562 19.562 1 95.81 300 ALA A N 1
ATOM 2220 C CA . ALA A 1 300 ? -14.531 33.812 19.406 1 95.81 300 ALA A CA 1
ATOM 2221 C C . ALA A 1 300 ? -15.742 33.875 20.344 1 95.81 300 ALA A C 1
ATOM 2223 O O . ALA A 1 300 ? -16.062 34.938 20.875 1 95.81 300 ALA A O 1
ATOM 2224 N N . GLU A 1 301 ? -16.312 32.781 20.469 1 95.62 301 GLU A N 1
ATOM 2225 C CA . GLU A 1 301 ? -17.578 32.75 21.203 1 95.62 301 GLU A CA 1
ATOM 2226 C C . GLU A 1 301 ? -17.344 32.594 22.703 1 95.62 301 GLU A C 1
ATOM 2228 O O . GLU A 1 301 ? -18.016 33.219 23.516 1 95.62 301 GLU A O 1
ATOM 2233 N N . LYS A 1 302 ? -16.406 31.734 23.062 1 96.38 302 LYS A N 1
ATOM 2234 C CA . LYS A 1 302 ? -16.359 31.359 24.484 1 96.38 302 LYS A CA 1
ATOM 2235 C C . LYS A 1 302 ? -14.93 31.344 25 1 96.38 302 LYS A C 1
ATOM 2237 O O . LYS A 1 302 ? -14.688 30.953 26.141 1 96.38 302 LYS A O 1
ATOM 2242 N N . LYS A 1 303 ? -14 31.719 24.25 1 95.69 303 LYS A N 1
ATOM 2243 C CA . LYS A 1 303 ? -12.586 31.703 24.625 1 95.69 303 LYS A CA 1
ATOM 2244 C C . LYS A 1 303 ? -12.148 30.312 25.062 1 95.69 303 LYS A C 1
ATOM 2246 O O . LYS A 1 303 ? -11.5 30.172 26.109 1 95.69 303 LYS A O 1
ATOM 2251 N N . ALA A 1 304 ? -12.625 29.359 24.281 1 96.62 304 ALA A N 1
ATOM 2252 C CA . ALA A 1 304 ? -12.258 27.953 24.453 1 96.62 304 ALA A CA 1
ATOM 2253 C C . ALA A 1 304 ? -11.812 27.328 23.141 1 96.62 304 ALA A C 1
ATOM 2255 O O . ALA A 1 304 ? -12.07 27.891 22.062 1 96.62 304 ALA A O 1
ATOM 2256 N N . LEU A 1 305 ? -11.07 26.25 23.234 1 97.94 305 LEU A N 1
ATOM 2257 C CA . LEU A 1 305 ? -10.586 25.562 22.031 1 97.94 305 LEU A CA 1
ATOM 2258 C C . LEU A 1 305 ? -11.047 24.109 22 1 97.94 305 LEU A C 1
ATOM 2260 O O . LEU A 1 305 ? -11.117 23.453 23.047 1 97.94 305 LEU A O 1
ATOM 2264 N N . VAL A 1 306 ? -11.406 23.609 20.828 1 98.12 306 VAL A N 1
ATOM 2265 C CA . VAL A 1 306 ? -11.75 22.219 20.641 1 98.12 306 VAL A CA 1
ATOM 2266 C C . VAL A 1 306 ? -10.5 21.344 20.781 1 98.12 306 VAL A C 1
ATOM 2268 O O . VAL A 1 306 ? -10.539 20.297 21.422 1 98.12 306 VAL A O 1
ATOM 2271 N N . THR A 1 307 ? -9.336 21.766 20.203 1 98.19 307 THR A N 1
ATOM 2272 C CA . THR A 1 307 ? -8.102 21 20.203 1 98.19 307 THR A CA 1
ATOM 2273 C C . THR A 1 307 ? -6.906 21.891 20.531 1 98.19 307 THR A C 1
ATOM 2275 O O . THR A 1 307 ? -6.094 22.203 19.656 1 98.19 307 THR A O 1
ATOM 2278 N N . PRO A 1 308 ? -6.727 22.203 21.781 1 97.5 308 PRO A N 1
ATOM 2279 C CA . PRO A 1 308 ? -5.617 23.062 22.188 1 97.5 308 PRO A CA 1
ATOM 2280 C C . PRO A 1 308 ? -4.273 22.328 22.188 1 97.5 308 PRO A C 1
ATOM 2282 O O . PRO A 1 308 ? -4.223 21.141 22.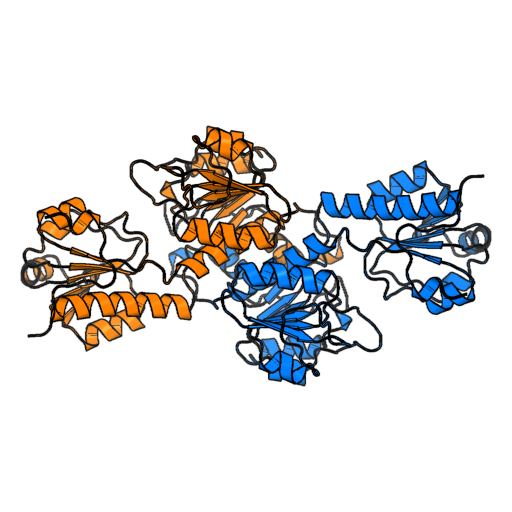469 1 97.5 308 PRO A O 1
ATOM 2285 N N . VAL A 1 309 ? -3.229 23.047 21.812 1 96.31 309 VAL A N 1
ATOM 2286 C CA . VAL A 1 309 ? -1.874 22.594 22.109 1 96.31 309 VAL A CA 1
ATOM 2287 C C . VAL A 1 309 ? -1.566 22.797 23.594 1 96.31 309 VAL A C 1
ATOM 2289 O O . VAL A 1 309 ? -1.605 23.922 24.094 1 96.31 309 VAL A O 1
ATOM 2292 N N . ALA A 1 310 ? -1.231 21.766 24.281 1 89.94 310 ALA A N 1
ATOM 2293 C CA . ALA A 1 310 ? -1.134 21.766 25.734 1 89.94 310 ALA A CA 1
ATOM 2294 C C . ALA A 1 310 ? -0.074 22.75 26.219 1 89.94 310 ALA A C 1
ATOM 2296 O O . ALA A 1 310 ? -0.248 23.406 27.25 1 89.94 310 ALA A O 1
ATOM 2297 N N . GLU A 1 311 ? 0.969 22.906 25.484 1 86.56 311 GLU A N 1
ATOM 2298 C CA . GLU A 1 311 ? 2.098 23.734 25.875 1 86.56 311 GLU A CA 1
ATOM 2299 C C . GLU A 1 311 ? 1.714 25.219 25.891 1 86.56 311 GLU A C 1
ATOM 2301 O O . GLU A 1 311 ? 2.408 26.047 26.484 1 86.56 311 GLU A O 1
ATOM 2306 N N . SER A 1 312 ? 0.661 25.5 25.188 1 84.5 312 SER A N 1
ATOM 2307 C CA . SER A 1 312 ? 0.261 26.906 25.094 1 84.5 312 SER A CA 1
ATOM 2308 C C . SER A 1 312 ? -0.721 27.266 26.203 1 84.5 312 SER A C 1
ATOM 2310 O O . SER A 1 312 ? -1.081 28.438 26.359 1 84.5 312 SER A O 1
ATOM 2312 N N . LEU A 1 313 ? -1.317 26.25 26.859 1 76.25 313 LEU A N 1
ATOM 2313 C CA . LEU A 1 313 ? -2.297 26.5 27.922 1 76.25 313 LEU A CA 1
ATOM 2314 C C . LEU A 1 313 ? -1.619 27 29.188 1 76.25 313 LEU A C 1
ATOM 2316 O O . LEU A 1 313 ? -2.273 27.562 30.062 1 76.25 313 LEU A O 1
ATOM 2320 N N . ALA A 1 314 ? -0.369 26.625 29.375 1 62.53 314 ALA A N 1
ATOM 2321 C CA . ALA A 1 314 ? 0.238 26.875 30.672 1 62.53 314 ALA A CA 1
ATOM 2322 C C . ALA A 1 314 ? 0.242 28.359 31 1 62.53 314 ALA A C 1
ATOM 2324 O O . ALA A 1 314 ? 0.589 29.188 30.156 1 62.53 314 ALA A O 1
ATOM 2325 N N . ASP A 1 315 ? -0.783 28.906 31.766 1 49.69 315 ASP A N 1
ATOM 2326 C CA . ASP A 1 315 ? -0.64 30.172 32.5 1 49.69 315 ASP A CA 1
ATOM 2327 C C . ASP A 1 315 ? 0.622 30.156 33.375 1 49.69 315 ASP A C 1
ATOM 2329 O O . ASP A 1 315 ? 1.049 29.109 33.844 1 49.69 315 ASP A O 1
ATOM 2333 N N . MET B 1 1 ? 15.617 -46.625 -10.922 1 65.94 1 MET B N 1
ATOM 2334 C CA . MET B 1 1 ? 15.703 -45.75 -12.094 1 65.94 1 MET B CA 1
ATOM 2335 C C . MET B 1 1 ? 15.188 -44.375 -11.766 1 65.94 1 MET B C 1
ATOM 2337 O O . MET B 1 1 ? 14.297 -44.188 -10.93 1 65.94 1 MET B O 1
ATOM 2341 N N . LYS B 1 2 ? 15.914 -43.281 -12.227 1 86.5 2 LYS B N 1
ATOM 2342 C CA . LYS B 1 2 ? 15.5 -41.906 -11.922 1 86.5 2 LYS B CA 1
ATOM 2343 C C . LYS B 1 2 ? 14.188 -41.562 -12.625 1 86.5 2 LYS B C 1
ATOM 2345 O O . LYS B 1 2 ? 13.93 -42.031 -13.734 1 86.5 2 LYS B O 1
ATOM 2350 N N . LEU B 1 3 ? 13.344 -40.906 -11.922 1 93.5 3 LEU B N 1
ATOM 2351 C CA . LEU B 1 3 ? 12.07 -40.438 -12.461 1 93.5 3 LEU B CA 1
ATOM 2352 C C . LEU B 1 3 ? 12.289 -39.562 -13.672 1 93.5 3 LEU B C 1
ATOM 2354 O O . LEU B 1 3 ? 13.188 -38.719 -13.68 1 93.5 3 LEU B O 1
ATOM 2358 N N . ASN B 1 4 ? 11.578 -39.906 -14.805 1 97.12 4 ASN B N 1
ATOM 2359 C CA . ASN B 1 4 ? 11.602 -39.031 -15.969 1 97.12 4 ASN B CA 1
ATOM 2360 C C . ASN B 1 4 ? 10.609 -37.875 -15.836 1 97.12 4 ASN B C 1
ATOM 2362 O O . ASN B 1 4 ? 9.398 -38.094 -15.789 1 97.12 4 ASN B O 1
ATOM 2366 N N . VAL B 1 5 ? 11.141 -36.688 -15.805 1 98.44 5 VAL B N 1
ATOM 2367 C CA . VAL B 1 5 ? 10.344 -35.5 -15.547 1 98.44 5 VAL B CA 1
ATOM 2368 C C . VAL B 1 5 ? 10.383 -34.562 -16.766 1 98.44 5 VAL B C 1
ATOM 2370 O O . VAL B 1 5 ? 11.461 -34.25 -17.281 1 98.44 5 VAL B O 1
ATOM 2373 N N . LEU B 1 6 ? 9.234 -34.156 -17.25 1 98.69 6 LEU B N 1
ATOM 2374 C CA . LEU B 1 6 ? 9.109 -33.219 -18.359 1 98.69 6 LEU B CA 1
ATOM 2375 C C . LEU B 1 6 ? 8.758 -31.828 -17.859 1 98.69 6 LEU B C 1
ATOM 2377 O O . LEU B 1 6 ? 7.746 -31.641 -17.188 1 98.69 6 LEU B O 1
ATOM 2381 N N . LYS B 1 7 ? 9.609 -30.859 -18.078 1 98.56 7 LYS B N 1
ATOM 2382 C CA . LYS B 1 7 ? 9.359 -29.453 -17.781 1 98.56 7 LYS B CA 1
ATOM 2383 C C . LYS B 1 7 ? 8.68 -28.766 -18.969 1 98.56 7 LYS B C 1
ATOM 2385 O O . LYS B 1 7 ? 9.266 -28.625 -20.031 1 98.56 7 LYS B O 1
ATOM 2390 N N . GLN B 1 8 ? 7.492 -28.297 -18.719 1 97.5 8 GLN B N 1
ATOM 2391 C CA . GLN B 1 8 ? 6.668 -27.828 -19.828 1 97.5 8 GLN B CA 1
ATOM 2392 C C . GLN B 1 8 ? 6.566 -26.297 -19.844 1 97.5 8 GLN B C 1
ATOM 2394 O O . GLN B 1 8 ? 6.172 -25.703 -20.844 1 97.5 8 GLN B O 1
ATOM 2399 N N . ALA B 1 9 ? 6.914 -25.609 -18.734 1 95.75 9 ALA B N 1
ATOM 2400 C CA . ALA B 1 9 ? 6.812 -24.156 -18.609 1 95.75 9 ALA B CA 1
ATOM 2401 C C . ALA B 1 9 ? 8.047 -23.578 -17.938 1 95.75 9 ALA B C 1
ATOM 2403 O O . ALA B 1 9 ? 8.883 -24.328 -17.406 1 95.75 9 ALA B O 1
ATOM 2404 N N . SER B 1 10 ? 8.148 -22.281 -18.109 1 93.94 10 SER B N 1
ATOM 2405 C CA . SER B 1 10 ? 9.242 -21.609 -17.406 1 93.94 10 SER B CA 1
ATOM 2406 C C . SER B 1 10 ? 9.109 -21.734 -15.898 1 93.94 10 SER B C 1
ATOM 2408 O O . SER B 1 10 ? 8.016 -21.562 -15.352 1 93.94 10 SER B O 1
ATOM 2410 N N . LEU B 1 11 ? 10.18 -22.172 -15.266 1 97.12 11 LEU B N 1
ATOM 2411 C CA . LEU B 1 11 ? 10.281 -22.297 -13.812 1 97.12 11 LEU B CA 1
ATOM 2412 C C . LEU B 1 11 ? 11.477 -21.516 -13.281 1 97.12 11 LEU B C 1
ATOM 2414 O O . LEU B 1 11 ? 12.422 -21.234 -14.031 1 97.12 11 LEU B O 1
ATOM 2418 N N . PRO B 1 12 ? 11.453 -21.203 -12.016 1 96.69 12 PRO B N 1
ATOM 2419 C CA . PRO B 1 12 ? 12.648 -20.578 -11.438 1 96.69 12 PRO B CA 1
ATOM 2420 C C . PRO B 1 12 ? 13.898 -21.438 -11.625 1 96.69 12 PRO B C 1
ATOM 2422 O O . PRO B 1 12 ? 13.828 -22.672 -11.539 1 96.69 12 PRO B O 1
ATOM 2425 N N . ASP B 1 13 ? 15.023 -20.766 -11.781 1 96.5 13 ASP B N 1
ATOM 2426 C CA . ASP B 1 13 ? 16.281 -21.438 -12.047 1 96.5 13 ASP B CA 1
ATOM 2427 C C . ASP B 1 13 ? 16.625 -22.438 -10.93 1 96.5 13 ASP B C 1
ATOM 2429 O O . ASP B 1 13 ? 17.062 -23.547 -11.195 1 96.5 13 ASP B O 1
ATOM 2433 N N . ALA B 1 14 ? 16.391 -22.016 -9.766 1 97 14 ALA B N 1
ATOM 2434 C CA . ALA B 1 14 ? 16.75 -22.859 -8.633 1 97 14 ALA B CA 1
ATOM 2435 C C . ALA B 1 14 ? 15.906 -24.141 -8.617 1 97 14 ALA B C 1
ATOM 2437 O O . ALA B 1 14 ? 16.406 -25.219 -8.297 1 97 14 ALA B O 1
ATOM 2438 N N . LEU B 1 15 ? 14.625 -23.969 -8.883 1 98.31 15 LEU B N 1
ATOM 2439 C CA . LEU B 1 15 ? 13.75 -25.141 -8.945 1 98.31 15 LEU B CA 1
ATOM 2440 C C . LEU B 1 15 ? 14.164 -26.062 -10.078 1 98.31 15 LEU B C 1
ATOM 2442 O O . LEU B 1 15 ? 14.234 -27.281 -9.891 1 98.31 15 LEU B O 1
ATOM 2446 N N . THR B 1 16 ? 14.438 -25.5 -11.227 1 98.31 16 THR B N 1
ATOM 2447 C CA . THR B 1 16 ? 14.867 -26.281 -12.383 1 98.31 16 THR B CA 1
ATOM 2448 C C . THR B 1 16 ? 16.141 -27.062 -12.062 1 98.31 16 THR B C 1
ATOM 2450 O O . THR B 1 16 ? 16.25 -28.25 -12.375 1 98.31 16 THR B O 1
ATOM 2453 N N . ALA B 1 17 ? 17.062 -26.406 -11.445 1 98.25 17 ALA B N 1
ATOM 2454 C CA . ALA B 1 17 ? 18.328 -27.031 -11.086 1 98.25 17 ALA B CA 1
ATOM 2455 C C . ALA B 1 17 ? 18.125 -28.188 -10.117 1 98.25 17 ALA B C 1
ATOM 2457 O O . ALA B 1 17 ? 18.75 -29.234 -10.242 1 98.25 17 ALA B O 1
ATOM 2458 N N . GLU B 1 18 ? 17.281 -27.969 -9.164 1 98.31 18 GLU B N 1
ATOM 2459 C CA . GLU B 1 18 ? 17.016 -29.016 -8.172 1 98.31 18 GLU B CA 1
ATOM 2460 C C . GLU B 1 18 ? 16.312 -30.219 -8.812 1 98.31 18 GLU B C 1
ATOM 2462 O O . GLU B 1 18 ? 16.625 -31.359 -8.492 1 98.31 18 GLU B O 1
ATOM 2467 N N . LEU B 1 19 ? 15.375 -29.953 -9.688 1 98.38 19 LEU B N 1
ATOM 2468 C CA . LEU B 1 19 ? 14.711 -31.031 -10.414 1 98.38 19 LEU B CA 1
ATOM 2469 C C . LEU B 1 19 ? 15.703 -31.828 -11.242 1 98.38 19 LEU B C 1
ATOM 2471 O O . LEU B 1 19 ? 15.664 -33.062 -11.25 1 98.38 19 LEU B O 1
ATOM 2475 N N . ALA B 1 20 ? 16.594 -31.156 -11.875 1 97.94 20 ALA B N 1
ATOM 2476 C CA . ALA B 1 20 ? 17.609 -31.797 -12.719 1 97.94 20 ALA B CA 1
ATOM 2477 C C . ALA B 1 20 ? 18.578 -32.625 -11.875 1 97.94 20 ALA B C 1
ATOM 2479 O O . ALA B 1 20 ? 19.078 -33.656 -12.328 1 97.94 20 ALA B O 1
ATOM 2480 N N . ARG B 1 21 ? 18.844 -32.125 -10.734 1 97.94 21 ARG B N 1
ATOM 2481 C CA . ARG B 1 21 ? 19.75 -32.844 -9.828 1 97.94 21 ARG B CA 1
ATOM 2482 C C . ARG B 1 21 ? 19.109 -34.125 -9.336 1 97.94 21 ARG B C 1
ATOM 2484 O O . ARG B 1 21 ? 19.797 -35.156 -9.203 1 97.94 21 ARG B O 1
ATOM 2491 N N . ARG B 1 22 ? 17.844 -34.156 -9.117 1 97.38 22 ARG B N 1
ATOM 2492 C CA . ARG B 1 22 ? 17.172 -35.281 -8.461 1 97.38 22 ARG B CA 1
ATOM 2493 C C . ARG B 1 22 ? 16.625 -36.281 -9.477 1 97.38 22 ARG B C 1
ATOM 2495 O O . ARG B 1 22 ? 16.531 -37.469 -9.188 1 97.38 22 ARG B O 1
ATOM 2502 N N . TYR B 1 23 ? 16.312 -35.719 -10.633 1 98 23 TYR B N 1
ATOM 2503 C CA . TYR B 1 23 ? 15.586 -36.531 -11.602 1 98 23 TYR B CA 1
ATOM 2504 C C . TYR B 1 23 ? 16.172 -36.375 -13 1 98 23 TYR B C 1
ATOM 2506 O O . TYR B 1 23 ? 17.125 -35.594 -13.195 1 98 23 TYR B O 1
ATOM 2514 N N . HIS B 1 24 ? 15.711 -37.281 -13.961 1 97.94 24 HIS B N 1
ATOM 2515 C CA . HIS B 1 24 ? 15.992 -37.031 -15.367 1 97.94 24 HIS B CA 1
ATOM 2516 C C . HIS B 1 24 ? 15.055 -36 -15.945 1 97.94 24 HIS B C 1
ATOM 2518 O O . HIS B 1 24 ? 13.914 -36.312 -16.312 1 97.94 24 HIS B O 1
ATOM 2524 N N . LEU B 1 25 ? 15.57 -34.781 -16 1 98.25 25 LEU B N 1
ATOM 2525 C CA . LEU B 1 25 ? 14.742 -33.625 -16.406 1 98.25 25 LEU B CA 1
ATOM 2526 C C . LEU B 1 25 ? 14.938 -33.312 -17.875 1 98.25 25 LEU B C 1
ATOM 2528 O O . LEU B 1 25 ? 16.062 -33.188 -18.344 1 98.25 25 LEU B O 1
ATOM 2532 N N . VAL B 1 26 ? 13.82 -33.25 -18.641 1 98.19 26 VAL B N 1
ATOM 2533 C CA . VAL B 1 26 ? 13.852 -32.875 -20.047 1 98.19 26 VAL B CA 1
ATOM 2534 C C . VAL B 1 26 ? 12.938 -31.656 -20.266 1 98.19 26 VAL B C 1
ATOM 2536 O O . VAL B 1 26 ? 11.805 -31.641 -19.781 1 98.19 26 VAL B O 1
ATOM 2539 N N . GLU B 1 27 ? 13.414 -30.672 -20.953 1 97.88 27 GLU B N 1
ATOM 2540 C CA . GLU B 1 27 ? 12.609 -29.5 -21.297 1 97.88 27 GLU B CA 1
ATOM 2541 C C . GLU B 1 27 ? 11.812 -29.719 -22.578 1 97.88 27 GLU B C 1
ATOM 2543 O O . GLU B 1 27 ? 12.383 -30.016 -23.625 1 97.88 27 GLU B O 1
ATOM 2548 N N . LEU B 1 28 ? 10.586 -29.484 -22.453 1 97.62 28 LEU B N 1
ATOM 2549 C CA . LEU B 1 28 ? 9.711 -29.703 -23.609 1 97.62 28 LEU B CA 1
ATOM 2550 C C . LEU B 1 28 ? 10.141 -28.844 -24.781 1 97.62 28 LEU B C 1
ATOM 2552 O O . LEU B 1 28 ? 10.133 -29.297 -25.938 1 97.62 28 LEU B O 1
ATOM 2556 N N . THR B 1 29 ? 10.531 -27.578 -24.5 1 94.69 29 THR B N 1
ATOM 2557 C CA . THR B 1 29 ? 10.867 -26.625 -25.531 1 94.69 29 THR B CA 1
ATOM 2558 C C . THR B 1 29 ? 12.156 -27.016 -26.25 1 94.69 29 THR B C 1
ATOM 2560 O O . THR B 1 29 ? 12.453 -26.516 -27.328 1 94.69 29 THR B O 1
ATOM 2563 N N . ALA B 1 30 ? 12.898 -27.922 -25.672 1 94.88 30 ALA B N 1
ATOM 2564 C CA . ALA B 1 30 ? 14.172 -28.359 -26.25 1 94.88 30 ALA B CA 1
ATOM 2565 C C . ALA B 1 30 ? 13.977 -29.578 -27.141 1 94.88 30 ALA B C 1
ATOM 2567 O O . ALA B 1 30 ? 14.898 -30 -27.844 1 94.88 30 ALA B O 1
ATOM 2568 N N . LEU B 1 31 ? 12.781 -30.141 -27.188 1 96.62 31 LEU B N 1
ATOM 2569 C CA . LEU B 1 31 ? 12.531 -31.375 -27.938 1 96.62 31 LEU B CA 1
ATOM 2570 C C . LEU B 1 31 ? 11.992 -31.062 -29.328 1 96.62 31 LEU B C 1
ATOM 2572 O O . LEU B 1 31 ? 11.086 -30.234 -29.469 1 96.62 31 LEU B O 1
ATOM 2576 N N . THR B 1 32 ? 12.547 -31.719 -30.312 1 96.75 32 THR B N 1
ATOM 2577 C CA . THR B 1 32 ? 11.898 -31.766 -31.625 1 96.75 32 THR B CA 1
ATOM 2578 C C . THR B 1 32 ? 10.68 -32.688 -31.594 1 96.75 32 THR B C 1
ATOM 2580 O O . THR B 1 32 ? 10.508 -33.469 -30.641 1 96.75 32 THR B O 1
ATOM 2583 N N . ASP B 1 33 ? 9.938 -32.562 -32.594 1 95.62 33 ASP B N 1
ATOM 2584 C CA . ASP B 1 33 ? 8.781 -33.469 -32.688 1 95.62 33 ASP B CA 1
ATOM 2585 C C . ASP B 1 33 ? 9.219 -34.906 -32.656 1 95.62 33 ASP B C 1
ATOM 2587 O O . ASP B 1 33 ? 8.578 -35.75 -32.031 1 95.62 33 ASP B O 1
ATOM 2591 N N . ALA B 1 34 ? 10.219 -35.25 -33.375 1 96.5 34 ALA B N 1
ATOM 2592 C CA . ALA B 1 34 ? 10.727 -36.625 -33.406 1 96.5 34 ALA B CA 1
ATOM 2593 C C . ALA B 1 34 ? 11.234 -37.062 -32.031 1 96.5 34 ALA B C 1
ATOM 2595 O O . ALA B 1 34 ? 10.953 -38.188 -31.609 1 96.5 34 ALA B O 1
ATOM 2596 N N . ASP B 1 35 ? 12 -36.188 -31.344 1 96.88 35 ASP B N 1
ATOM 2597 C CA . ASP B 1 35 ? 12.508 -36.5 -30.016 1 96.88 35 ASP B CA 1
ATOM 2598 C C . ASP B 1 35 ? 11.359 -36.719 -29.031 1 96.88 35 ASP B C 1
ATOM 2600 O O . ASP B 1 35 ? 11.414 -37.594 -28.188 1 96.88 35 ASP B O 1
ATOM 2604 N N . PHE B 1 36 ? 10.406 -35.812 -29.141 1 97 36 PHE B N 1
ATOM 2605 C CA . PHE B 1 36 ? 9.25 -35.938 -28.25 1 97 36 PHE B CA 1
ATOM 2606 C C . PHE B 1 36 ? 8.547 -37.281 -28.453 1 97 36 PHE B C 1
ATOM 2608 O O . PHE B 1 36 ? 8.219 -37.938 -27.484 1 97 36 PHE B O 1
ATOM 2615 N N . ARG B 1 37 ? 8.32 -37.656 -29.641 1 95.5 37 ARG B N 1
ATOM 2616 C CA . ARG B 1 37 ? 7.652 -38.906 -29.938 1 95.5 37 ARG B CA 1
ATOM 2617 C C . ARG B 1 37 ? 8.445 -40.094 -29.375 1 95.5 37 ARG B C 1
ATOM 2619 O O . ARG B 1 37 ? 7.859 -41.062 -28.891 1 95.5 37 ARG B O 1
ATOM 2626 N N . ALA B 1 38 ? 9.672 -40 -29.469 1 96.75 38 ALA B N 1
ATOM 2627 C CA . ALA B 1 38 ? 10.539 -41.062 -29.016 1 96.75 38 ALA B CA 1
ATOM 2628 C C . ALA B 1 38 ? 10.531 -41.188 -27.484 1 96.75 38 ALA B C 1
ATOM 2630 O O . ALA B 1 38 ? 10.648 -42.281 -26.938 1 96.75 38 ALA B O 1
ATOM 2631 N N . LEU B 1 39 ? 10.352 -40.062 -26.812 1 96.94 39 LEU B N 1
ATOM 2632 C CA . LEU B 1 39 ? 10.539 -40.062 -25.375 1 96.94 39 LEU B CA 1
ATOM 2633 C C . LEU B 1 39 ? 9.195 -40 -24.641 1 96.94 39 LEU B C 1
ATOM 2635 O O . LEU B 1 39 ? 9.133 -40.219 -23.438 1 96.94 39 LEU B O 1
ATOM 2639 N N . ALA B 1 40 ? 8.133 -39.656 -25.344 1 97.25 40 ALA B N 1
ATOM 2640 C CA . ALA B 1 40 ? 6.824 -39.375 -24.781 1 97.25 40 ALA B CA 1
ATOM 2641 C C . ALA B 1 40 ? 6.367 -40.469 -23.828 1 97.25 40 ALA B C 1
ATOM 2643 O O . ALA B 1 40 ? 5.703 -40.219 -22.828 1 97.25 40 ALA B O 1
ATOM 2644 N N . GLY B 1 41 ? 6.715 -41.688 -24.078 1 97.38 41 GLY B N 1
ATOM 2645 C CA . GLY B 1 41 ? 6.273 -42.812 -23.297 1 97.38 41 GLY B CA 1
ATOM 2646 C C . GLY B 1 41 ? 7.055 -43 -22 1 97.38 41 GLY B C 1
ATOM 2647 O O . GLY B 1 41 ? 6.719 -43.844 -21.188 1 97.38 41 GLY B O 1
ATOM 2648 N N . THR B 1 42 ? 8.016 -42.156 -21.766 1 97.62 42 THR B N 1
ATOM 2649 C CA . THR B 1 42 ? 8.898 -42.406 -20.625 1 97.62 42 THR B CA 1
ATOM 2650 C C . THR B 1 42 ? 8.594 -41.406 -19.5 1 97.62 42 THR B C 1
ATOM 2652 O O . THR B 1 42 ? 9 -41.625 -18.359 1 97.62 42 THR B O 1
ATOM 2655 N N . PHE B 1 43 ? 7.949 -40.312 -19.781 1 98.19 43 PHE B N 1
ATOM 2656 C CA . PHE B 1 43 ? 7.754 -39.25 -18.781 1 98.19 43 PHE B CA 1
ATOM 2657 C C . PHE B 1 43 ? 6.645 -39.625 -17.812 1 98.19 43 PHE B C 1
ATOM 2659 O O . PHE B 1 43 ? 5.512 -39.906 -18.219 1 98.19 43 PHE B O 1
ATOM 2666 N N . THR B 1 44 ? 6.914 -39.625 -16.547 1 98.06 44 THR B N 1
ATOM 2667 C CA . THR B 1 44 ? 5.934 -39.969 -15.523 1 98.06 44 THR B CA 1
ATOM 2668 C C . THR B 1 44 ? 5.434 -38.719 -14.812 1 98.06 44 THR B C 1
ATOM 2670 O O . THR B 1 44 ? 4.383 -38.719 -14.164 1 98.06 44 THR B O 1
ATOM 2673 N N . VAL B 1 45 ? 6.191 -37.625 -14.844 1 98.62 45 VAL B N 1
ATOM 2674 C CA . VAL B 1 45 ? 5.844 -36.375 -14.188 1 98.62 45 VAL B CA 1
ATOM 2675 C C . VAL B 1 45 ? 5.988 -35.219 -15.172 1 98.62 45 VAL B C 1
ATOM 2677 O O . VAL B 1 45 ? 6.953 -35.156 -15.938 1 98.62 45 VAL B O 1
ATOM 2680 N N . LEU B 1 46 ? 5.027 -34.406 -15.211 1 98.75 46 LEU B N 1
ATOM 2681 C CA . LEU B 1 46 ? 5.059 -33.156 -15.938 1 98.75 46 LEU B CA 1
ATOM 2682 C C . LEU B 1 46 ? 5.031 -31.953 -14.977 1 98.75 46 LEU B C 1
ATOM 2684 O O . LEU B 1 46 ? 4.168 -31.891 -14.094 1 98.75 46 LEU B O 1
ATOM 2688 N N . ILE B 1 47 ? 6.012 -31.078 -15.047 1 98.75 47 ILE B N 1
ATOM 2689 C CA . ILE B 1 47 ? 6.031 -29.859 -14.242 1 98.75 47 ILE B CA 1
ATOM 2690 C C . ILE B 1 47 ? 5.664 -28.656 -15.117 1 98.75 47 ILE B C 1
ATOM 2692 O O . ILE B 1 47 ? 6.207 -28.5 -16.203 1 98.75 47 ILE B O 1
ATOM 2696 N N . THR B 1 48 ? 4.715 -27.891 -14.633 1 98.38 48 THR B N 1
ATOM 2697 C CA . THR B 1 48 ? 4.238 -26.703 -15.344 1 98.38 48 THR B CA 1
ATOM 2698 C C . THR B 1 48 ? 4.066 -25.531 -14.383 1 98.38 48 THR B C 1
ATOM 2700 O O . THR B 1 48 ? 4.648 -25.516 -13.297 1 98.38 48 THR B O 1
ATOM 2703 N N . ASN B 1 49 ? 3.502 -24.422 -14.781 1 97.19 49 ASN B N 1
ATOM 2704 C CA . ASN B 1 49 ? 3.234 -23.297 -13.891 1 97.19 49 ASN B CA 1
ATOM 2705 C C . ASN B 1 49 ? 1.796 -22.797 -14.023 1 97.19 49 ASN B C 1
ATOM 2707 O O . ASN B 1 49 ? 1.029 -23.328 -14.836 1 97.19 49 ASN B O 1
ATOM 2711 N N . GLY B 1 50 ? 1.434 -21.875 -13.25 1 93.38 50 GLY B N 1
ATOM 2712 C CA . GLY B 1 50 ? 0.053 -21.422 -13.133 1 93.38 50 GLY B CA 1
ATOM 2713 C C . GLY B 1 50 ? -0.448 -20.703 -14.367 1 93.38 50 GLY B C 1
ATOM 2714 O O . GLY B 1 50 ? -1.655 -20.531 -14.547 1 93.38 50 GLY B O 1
ATOM 2715 N N . GLU B 1 51 ? 0.377 -20.344 -15.281 1 91.06 51 GLU B N 1
ATOM 2716 C CA . GLU B 1 51 ? -0 -19.547 -16.453 1 91.06 51 GLU B CA 1
ATOM 2717 C C . GLU B 1 51 ? 0.002 -20.406 -17.719 1 91.06 51 GLU B C 1
ATOM 2719 O O . GLU B 1 51 ? -0.525 -19.984 -18.75 1 91.06 51 GLU B O 1
ATOM 2724 N N . ALA B 1 52 ? 0.524 -21.578 -17.625 1 93.19 52 ALA B N 1
ATOM 2725 C CA . ALA B 1 52 ? 0.677 -22.438 -18.797 1 93.19 52 ALA B CA 1
ATOM 2726 C C . ALA B 1 52 ? -0.581 -23.266 -19.047 1 93.19 52 ALA B C 1
ATOM 2728 O O . ALA B 1 52 ? -1.479 -23.297 -18.203 1 93.19 52 ALA B O 1
ATOM 2729 N N . THR B 1 53 ? -0.607 -23.828 -20.266 1 95.19 53 THR B N 1
ATOM 2730 C CA . THR B 1 53 ? -1.738 -24.656 -20.656 1 95.19 53 THR B CA 1
ATOM 2731 C C . THR B 1 53 ? -1.304 -26.109 -20.844 1 95.19 53 THR B C 1
ATOM 2733 O O . THR B 1 53 ? -0.354 -26.391 -21.578 1 95.19 53 THR B O 1
ATOM 2736 N N . VAL B 1 54 ? -1.903 -27.016 -20.156 1 97.94 54 VAL B N 1
ATOM 2737 C CA . VAL B 1 54 ? -1.738 -28.469 -20.312 1 97.94 54 VAL B CA 1
ATOM 2738 C C . VAL B 1 54 ? -3.021 -29.062 -20.875 1 97.94 54 VAL B C 1
ATOM 2740 O O . VAL B 1 54 ? -3.939 -29.406 -20.125 1 97.94 54 VAL B O 1
ATOM 2743 N N . THR B 1 55 ? -2.979 -29.328 -22.172 1 97.81 55 THR B N 1
ATOM 2744 C CA . THR B 1 55 ? -4.188 -29.719 -22.906 1 97.81 55 THR B CA 1
ATOM 2745 C C . THR B 1 55 ? -4.441 -31.219 -22.766 1 97.81 55 THR B C 1
ATOM 2747 O O . THR B 1 55 ? -3.539 -31.969 -22.406 1 97.81 55 THR B O 1
ATOM 2750 N N . ARG B 1 56 ? -5.656 -31.562 -23.078 1 97.94 56 ARG B N 1
ATOM 2751 C CA . ARG B 1 56 ? -6.035 -32.969 -23.188 1 97.94 56 ARG B CA 1
ATOM 2752 C C . ARG B 1 56 ? -5.117 -33.719 -24.156 1 97.94 56 ARG B C 1
ATOM 2754 O O . ARG B 1 56 ? -4.723 -34.844 -23.891 1 97.94 56 ARG B O 1
ATOM 2761 N N . ALA B 1 57 ? -4.82 -33.062 -25.266 1 98.12 57 ALA B N 1
ATOM 2762 C CA . ALA B 1 57 ? -3.969 -33.688 -26.281 1 98.12 57 ALA B CA 1
ATOM 2763 C C . ALA B 1 57 ? -2.574 -33.969 -25.734 1 98.12 57 ALA B C 1
ATOM 2765 O O . ALA B 1 57 ? -2.004 -35.031 -26 1 98.12 57 ALA B O 1
ATOM 2766 N N . LEU B 1 58 ? -2.008 -32.969 -25 1 98 58 LEU B N 1
ATOM 2767 C CA . LEU B 1 58 ? -0.684 -33.156 -24.422 1 98 58 LEU B CA 1
ATOM 2768 C C . LEU B 1 58 ? -0.696 -34.312 -23.422 1 98 58 LEU B C 1
ATOM 2770 O O . LEU B 1 58 ? 0.201 -35.156 -23.422 1 98 58 LEU B O 1
ATOM 2774 N N . ILE B 1 59 ? -1.677 -34.406 -22.531 1 98.38 59 ILE B N 1
ATOM 2775 C CA . ILE B 1 59 ? -1.805 -35.469 -21.547 1 98.38 59 ILE B CA 1
ATOM 2776 C C . ILE B 1 59 ? -1.88 -36.812 -22.234 1 98.38 59 ILE B C 1
ATOM 2778 O O . ILE B 1 59 ? -1.172 -37.75 -21.859 1 98.38 59 ILE B O 1
ATOM 2782 N N . ALA B 1 60 ? -2.686 -36.875 -23.328 1 98 60 ALA B N 1
ATOM 2783 C CA . ALA B 1 60 ? -2.885 -38.125 -24.062 1 98 60 ALA B CA 1
ATOM 2784 C C . ALA B 1 60 ? -1.594 -38.562 -24.75 1 98 60 ALA B C 1
ATOM 2786 O O . ALA B 1 60 ? -1.373 -39.75 -24.953 1 98 60 ALA B O 1
ATOM 2787 N N . SER B 1 61 ? -0.793 -37.656 -25.078 1 97.94 61 SER B N 1
ATOM 2788 C CA . SER B 1 61 ? 0.441 -37.938 -25.797 1 97.94 61 SER B CA 1
ATOM 2789 C C . SER B 1 61 ? 1.519 -38.469 -24.859 1 97.94 61 SER B C 1
ATOM 2791 O O . SER B 1 61 ? 2.596 -38.875 -25.297 1 97.94 61 SER B O 1
ATOM 2793 N N . LEU B 1 62 ? 1.283 -38.469 -23.562 1 98.38 62 LEU B N 1
ATOM 2794 C CA . LEU B 1 62 ? 2.219 -38.969 -22.547 1 98.38 62 LEU B CA 1
ATOM 2795 C C . LEU B 1 62 ? 1.656 -40.188 -21.828 1 98.38 62 LEU B C 1
ATOM 2797 O O . LEU B 1 62 ? 1.227 -40.062 -20.672 1 98.38 62 LEU B O 1
ATOM 2801 N N . PRO B 1 63 ? 1.728 -41.312 -22.391 1 97.5 63 PRO B N 1
ATOM 2802 C CA . PRO B 1 63 ? 1.016 -42.5 -21.891 1 97.5 63 PRO B CA 1
ATOM 2803 C C . PRO B 1 63 ? 1.515 -42.938 -20.516 1 97.5 63 PRO B C 1
ATOM 2805 O O . PRO B 1 63 ? 0.792 -43.625 -19.797 1 97.5 63 PRO B O 1
ATOM 2808 N N . ALA B 1 64 ? 2.686 -42.594 -20.094 1 97.88 64 ALA B N 1
ATOM 2809 C CA . ALA B 1 64 ? 3.221 -43.031 -18.812 1 97.88 64 ALA B CA 1
ATOM 2810 C C . ALA B 1 64 ? 2.996 -42 -17.719 1 97.88 64 ALA B C 1
ATOM 2812 O O . ALA B 1 64 ? 3.336 -42.188 -16.562 1 97.88 64 ALA B O 1
ATOM 2813 N N . LEU B 1 65 ? 2.439 -40.844 -18.062 1 98.25 65 LEU B N 1
ATOM 2814 C CA . LEU B 1 65 ? 2.283 -39.688 -17.156 1 98.25 65 LEU B CA 1
ATOM 2815 C C . LEU B 1 65 ? 1.449 -40.094 -15.938 1 98.25 65 LEU B C 1
ATOM 2817 O O . LEU B 1 65 ? 0.396 -40.719 -16.078 1 98.25 65 LEU B O 1
ATOM 2821 N N . GLU B 1 66 ? 1.917 -39.719 -14.773 1 98 66 GLU B N 1
ATOM 2822 C CA . GLU B 1 66 ? 1.216 -40.031 -13.531 1 98 66 GLU B CA 1
ATOM 2823 C C . GLU B 1 66 ? 0.884 -38.75 -12.742 1 98 66 GLU B C 1
ATOM 2825 O O . GLU B 1 66 ? -0.077 -38.75 -11.969 1 98 66 GLU B O 1
ATOM 2830 N N . LEU B 1 67 ? 1.693 -37.75 -12.906 1 98.5 67 LEU B N 1
ATOM 2831 C CA . LEU B 1 67 ? 1.561 -36.531 -12.086 1 98.5 67 LEU B CA 1
ATOM 2832 C C . LEU B 1 67 ? 1.824 -35.281 -12.914 1 98.5 67 LEU B C 1
ATOM 2834 O O . LEU B 1 67 ? 2.789 -35.25 -13.68 1 98.5 67 LEU B O 1
ATOM 2838 N N . ILE B 1 68 ? 0.936 -34.344 -12.812 1 98.75 68 ILE B N 1
ATOM 2839 C CA . ILE B 1 68 ? 1.173 -32.969 -13.219 1 98.75 68 ILE B CA 1
ATOM 2840 C C . ILE B 1 68 ? 1.352 -32.062 -11.992 1 98.75 68 ILE B C 1
ATOM 2842 O O . ILE B 1 68 ? 0.441 -31.953 -11.164 1 98.75 68 ILE B O 1
ATOM 2846 N N . ALA B 1 69 ? 2.502 -31.5 -11.781 1 98.75 69 ALA B N 1
ATOM 2847 C CA . ALA B 1 69 ? 2.775 -30.594 -10.664 1 98.75 69 ALA B CA 1
ATOM 2848 C C . ALA B 1 69 ? 2.838 -29.141 -11.141 1 98.75 69 ALA B C 1
ATOM 2850 O O . ALA B 1 69 ? 3.637 -28.797 -12.016 1 98.75 69 ALA B O 1
ATOM 2851 N N . VAL B 1 70 ? 2.035 -28.312 -10.555 1 98.5 70 VAL B N 1
ATOM 2852 C CA . VAL B 1 70 ? 1.897 -26.922 -10.992 1 98.5 70 VAL B CA 1
ATOM 2853 C C . VAL B 1 70 ? 2.637 -26 -10.016 1 98.5 70 VAL B C 1
ATOM 2855 O O . VAL B 1 70 ? 2.381 -26.031 -8.812 1 98.5 70 VAL B O 1
ATOM 2858 N N . PHE B 1 71 ? 3.598 -25.281 -10.516 1 98.44 71 PHE B N 1
ATOM 2859 C CA . PHE B 1 71 ? 4.219 -24.172 -9.781 1 98.44 71 PHE B CA 1
ATOM 2860 C C . PHE B 1 71 ? 3.32 -22.938 -9.789 1 98.44 71 PHE B C 1
ATOM 2862 O O . PHE B 1 71 ? 3.531 -22.016 -10.578 1 98.44 71 PHE B O 1
ATOM 2869 N N . GLY B 1 72 ? 2.309 -22.859 -8.875 1 97 72 GLY B N 1
ATOM 2870 C CA . GLY B 1 72 ? 1.302 -21.812 -8.773 1 97 72 GLY B CA 1
ATOM 2871 C C . GLY B 1 72 ? 0.029 -22.266 -8.094 1 97 72 GLY B C 1
ATOM 2872 O O . GLY B 1 72 ? -0.21 -23.469 -7.957 1 97 72 GLY B O 1
ATOM 2873 N N . VAL B 1 73 ? -0.771 -21.359 -7.648 1 94.94 73 VAL B N 1
ATOM 2874 C CA . VAL B 1 73 ? -2.047 -21.688 -7.023 1 94.94 73 VAL B CA 1
ATOM 2875 C C . VAL B 1 73 ? -3.084 -22.016 -8.094 1 94.94 73 VAL B C 1
ATOM 2877 O O . VAL B 1 73 ? -3.836 -22.984 -7.969 1 94.94 73 VAL B O 1
ATOM 2880 N N . GLY B 1 74 ? -3.145 -21.109 -9.109 1 92.62 74 GLY B N 1
ATOM 2881 C CA . GLY B 1 74 ? -4.066 -21.359 -10.211 1 92.62 74 GLY B CA 1
ATOM 2882 C C . GLY B 1 74 ? -3.609 -22.453 -11.141 1 92.62 74 GLY B C 1
ATOM 2883 O O . GLY B 1 74 ? -2.414 -22.594 -11.414 1 92.62 74 GLY B O 1
ATOM 2884 N N . TYR B 1 75 ? -4.527 -23.234 -11.609 1 94.5 75 TYR B N 1
ATOM 2885 C CA . TYR B 1 75 ? -4.273 -24.297 -12.57 1 94.5 75 TYR B CA 1
ATOM 2886 C C . TYR B 1 75 ? -5.336 -24.312 -13.664 1 94.5 75 TYR B C 1
ATOM 2888 O O . TYR B 1 75 ? -5.723 -25.391 -14.148 1 94.5 75 TYR B O 1
ATOM 2896 N N . ASP B 1 76 ? -5.797 -23.141 -13.977 1 91.88 76 ASP B N 1
ATOM 2897 C CA . ASP B 1 76 ? -6.887 -22.969 -14.93 1 91.88 76 ASP B CA 1
ATOM 2898 C C . ASP B 1 76 ? -6.512 -23.516 -16.297 1 91.88 76 ASP B C 1
ATOM 2900 O O . ASP B 1 76 ? -7.383 -23.938 -17.062 1 91.88 76 ASP B O 1
ATOM 2904 N N . GLY B 1 77 ? -5.297 -23.547 -16.578 1 93.56 77 GLY B N 1
ATOM 2905 C CA . GLY B 1 77 ? -4.828 -23.984 -17.891 1 93.56 77 GLY B CA 1
ATOM 2906 C C . GLY B 1 77 ? -4.691 -25.5 -17.984 1 93.56 77 GLY B C 1
ATOM 2907 O O . GLY B 1 77 ? -4.551 -26.031 -19.094 1 93.56 77 GLY B O 1
ATOM 2908 N N . VAL B 1 78 ? -4.73 -26.203 -16.906 1 96.69 78 VAL B N 1
ATOM 2909 C CA . VAL B 1 78 ? -4.586 -27.656 -16.875 1 96.69 78 VAL B CA 1
ATOM 2910 C C . VAL B 1 78 ? -5.949 -28.312 -17.094 1 96.69 78 VAL B C 1
ATOM 2912 O O . VAL B 1 78 ? -6.91 -28.016 -16.375 1 96.69 78 VAL B O 1
ATOM 2915 N N . ASP B 1 79 ? -6.07 -29.156 -18.078 1 96.62 79 ASP B N 1
ATOM 2916 C CA . ASP B 1 79 ? -7.285 -29.953 -18.25 1 96.62 79 ASP B CA 1
ATOM 2917 C C . ASP B 1 79 ? -7.367 -31.062 -17.203 1 96.62 79 ASP B C 1
ATOM 2919 O O . ASP B 1 79 ? -7.066 -32.219 -17.484 1 96.62 79 ASP B O 1
ATOM 2923 N N . VAL B 1 80 ? -7.844 -30.703 -16.094 1 96.44 80 VAL B N 1
ATOM 2924 C CA . VAL B 1 80 ? -7.855 -31.594 -14.938 1 96.44 80 VAL B CA 1
ATOM 2925 C C . VAL B 1 80 ? -8.773 -32.781 -15.211 1 96.44 80 VAL B C 1
ATOM 2927 O O . VAL B 1 80 ? -8.523 -33.875 -14.734 1 96.44 80 VAL B O 1
ATOM 2930 N N . GLN B 1 81 ? -9.828 -32.594 -15.961 1 94.75 81 GLN B N 1
ATOM 2931 C CA . GLN B 1 81 ? -10.719 -33.688 -16.328 1 94.75 81 GLN B CA 1
ATOM 2932 C C . GLN B 1 81 ? -9.977 -34.719 -17.172 1 94.75 81 GLN B C 1
ATOM 2934 O O . GLN B 1 81 ? -10.102 -35.906 -16.938 1 94.75 81 GLN B O 1
ATOM 2939 N N . ALA B 1 82 ? -9.273 -34.219 -18.156 1 96.62 82 ALA B N 1
ATOM 2940 C CA . ALA B 1 82 ? -8.469 -35.125 -18.969 1 96.62 82 ALA B CA 1
ATOM 2941 C C . ALA B 1 82 ? -7.438 -35.875 -18.109 1 96.62 82 ALA B C 1
ATOM 2943 O O . ALA B 1 82 ? -7.172 -37.062 -18.328 1 96.62 82 ALA B O 1
ATOM 2944 N N . ALA B 1 83 ? -6.809 -35.125 -17.172 1 97.88 83 ALA B N 1
ATOM 2945 C CA . ALA B 1 83 ? -5.855 -35.75 -16.266 1 97.88 83 ALA B CA 1
ATOM 2946 C C . ALA B 1 83 ? -6.504 -36.906 -15.5 1 97.88 83 ALA B C 1
ATOM 2948 O O . ALA B 1 83 ? -5.957 -38.031 -15.453 1 97.88 83 ALA B O 1
ATOM 2949 N N . ALA B 1 84 ? -7.664 -36.688 -14.969 1 96.19 84 ALA B N 1
ATOM 2950 C CA . ALA B 1 84 ? -8.391 -37.719 -14.227 1 96.19 84 ALA B CA 1
ATOM 2951 C C . ALA B 1 84 ? -8.703 -38.938 -15.109 1 96.19 84 ALA B C 1
ATOM 2953 O O . ALA B 1 84 ? -8.555 -40.062 -14.68 1 96.19 84 ALA B O 1
ATOM 2954 N N . GLU B 1 85 ? -9.141 -38.656 -16.328 1 95.94 85 GLU B N 1
ATOM 2955 C CA . GLU B 1 85 ? -9.492 -39.719 -17.281 1 95.94 85 GLU B CA 1
ATOM 2956 C C . GLU B 1 85 ? -8.289 -40.594 -17.594 1 95.94 85 GLU B C 1
ATOM 2958 O O . GLU B 1 85 ? -8.445 -41.781 -17.875 1 95.94 85 GLU B O 1
ATOM 2963 N N . HIS B 1 86 ? -7.184 -40.062 -17.547 1 96.56 86 HIS B N 1
ATOM 2964 C CA . HIS B 1 86 ? -5.961 -40.781 -17.859 1 96.56 86 HIS B CA 1
ATOM 2965 C C . HIS B 1 86 ? -5.266 -41.25 -16.594 1 96.56 86 HIS B C 1
ATOM 2967 O O . HIS B 1 86 ? -4.109 -41.688 -16.641 1 96.56 86 HIS B O 1
ATOM 2973 N N . GLN B 1 87 ? -5.914 -41.031 -15.422 1 96.12 87 GLN B N 1
ATOM 2974 C CA . GLN B 1 87 ? -5.41 -41.469 -14.117 1 96.12 87 GLN B CA 1
ATOM 2975 C C . GLN B 1 87 ? -4.125 -40.719 -13.758 1 96.12 87 GLN B C 1
ATOM 2977 O O . GLN B 1 87 ? -3.184 -41.312 -13.227 1 96.12 87 GLN B O 1
ATOM 2982 N N . VAL B 1 88 ? -4.074 -39.5 -14.156 1 97.88 88 VAL B N 1
ATOM 2983 C CA . VAL B 1 88 ? -2.971 -38.625 -13.82 1 97.88 88 VAL B CA 1
ATOM 2984 C C . VAL B 1 88 ? -3.383 -37.688 -12.68 1 97.88 88 VAL B C 1
ATOM 2986 O O . VAL B 1 88 ? -4.426 -37.031 -12.75 1 97.88 88 VAL B O 1
ATOM 2989 N N . ARG B 1 89 ? -2.617 -37.594 -11.594 1 98 89 ARG B N 1
ATOM 2990 C CA . ARG B 1 89 ? -2.881 -36.688 -10.484 1 98 89 ARG B CA 1
ATOM 2991 C C . ARG B 1 89 ? -2.33 -35.281 -10.781 1 98 89 ARG B C 1
ATOM 2993 O O . ARG B 1 89 ? -1.396 -35.125 -11.57 1 98 89 ARG B O 1
ATOM 3000 N N . VAL B 1 90 ? -2.969 -34.312 -10.203 1 98.44 90 VAL B N 1
ATOM 3001 C CA . VAL B 1 90 ? -2.525 -32.906 -10.359 1 98.44 90 VAL B CA 1
ATOM 3002 C C . VAL B 1 90 ? -2.264 -32.312 -8.984 1 98.44 90 VAL B C 1
ATOM 3004 O O . VAL B 1 90 ? -3.043 -32.5 -8.047 1 98.44 90 VAL B O 1
ATOM 3007 N N . SER B 1 91 ? -1.135 -31.688 -8.797 1 98.5 91 SER B N 1
ATOM 3008 C CA . SER B 1 91 ? -0.834 -30.922 -7.59 1 98.5 91 SER B CA 1
ATOM 3009 C C . SER B 1 91 ? -0.55 -29.469 -7.918 1 98.5 91 SER B C 1
ATOM 3011 O O . SER B 1 91 ? -0.316 -29.109 -9.078 1 98.5 91 SER B O 1
ATOM 3013 N N . HIS B 1 92 ? -0.709 -28.594 -6.992 1 98 92 HIS B N 1
ATOM 3014 C CA . HIS B 1 92 ? -0.402 -27.172 -7.105 1 98 92 HIS B CA 1
ATOM 3015 C C . HIS B 1 92 ? 0.186 -26.625 -5.805 1 98 92 HIS B C 1
ATOM 3017 O O . HIS B 1 92 ? 0.625 -27.391 -4.949 1 98 92 HIS B O 1
ATOM 3023 N N . THR B 1 93 ? 0.382 -25.266 -5.652 1 98 93 THR B N 1
ATOM 3024 C CA . THR B 1 93 ? 1.107 -24.75 -4.5 1 98 93 THR B CA 1
ATOM 3025 C C . THR B 1 93 ? 0.224 -23.797 -3.684 1 98 93 THR B C 1
ATOM 3027 O O . THR B 1 93 ? 0.575 -22.641 -3.475 1 98 93 THR B O 1
ATOM 3030 N N . PRO B 1 94 ? -0.909 -24.266 -3.125 1 96.69 94 PRO B N 1
ATOM 3031 C CA . PRO B 1 94 ? -1.779 -23.438 -2.293 1 96.69 94 PRO B CA 1
ATOM 3032 C C . PRO B 1 94 ? -1.144 -23.078 -0.954 1 96.69 94 PRO B C 1
ATOM 3034 O O . PRO B 1 94 ? -0.238 -23.766 -0.487 1 96.69 94 PRO B O 1
ATOM 3037 N N . GLY B 1 95 ? -1.576 -21.953 -0.361 1 97.19 95 GLY B N 1
ATOM 3038 C CA . GLY B 1 95 ? -1.232 -21.609 1.01 1 97.19 95 GLY B CA 1
ATOM 3039 C C . GLY B 1 95 ? 0.035 -20.781 1.119 1 97.19 95 GLY B C 1
ATOM 3040 O O . GLY B 1 95 ? 0.047 -19.75 1.774 1 97.19 95 GLY B O 1
ATOM 3041 N N . VAL B 1 96 ? 1.07 -21.094 0.33 1 97.38 96 VAL B N 1
ATOM 3042 C CA . VAL B 1 96 ? 2.396 -20.547 0.588 1 97.38 96 VAL B CA 1
ATOM 3043 C C . VAL B 1 96 ? 2.516 -19.156 -0.046 1 97.38 96 VAL B C 1
ATOM 3045 O O . VAL B 1 96 ? 3.34 -18.344 0.373 1 97.38 96 VAL B O 1
ATOM 3048 N N . LEU B 1 97 ? 1.712 -18.859 -1.034 1 98.12 97 LEU B N 1
ATOM 3049 C CA . LEU B 1 97 ? 1.828 -17.562 -1.688 1 98.12 97 LEU B CA 1
ATOM 3050 C C . LEU B 1 97 ? 0.683 -16.641 -1.278 1 98.12 97 LEU B C 1
ATOM 3052 O O . LEU B 1 97 ? 0.584 -15.508 -1.765 1 98.12 97 LEU B O 1
ATOM 3056 N N . THR B 1 98 ? -0.222 -17.094 -0.375 1 98.38 98 THR B N 1
ATOM 3057 C CA . THR B 1 98 ? -1.446 -16.391 -0.009 1 98.38 98 THR B CA 1
ATOM 3058 C C . THR B 1 98 ? -1.132 -14.992 0.505 1 98.38 98 THR B C 1
ATOM 3060 O O . THR B 1 98 ? -1.729 -14.008 0.055 1 98.38 98 THR B O 1
ATOM 3063 N N . ASP B 1 99 ? -0.196 -14.891 1.371 1 98.56 99 ASP B N 1
ATOM 3064 C CA . ASP B 1 99 ? 0.103 -13.625 2.043 1 98.56 99 ASP B CA 1
ATOM 3065 C C . ASP B 1 99 ? 0.657 -12.602 1.06 1 98.56 99 ASP B C 1
ATOM 3067 O O . ASP B 1 99 ? 0.248 -11.438 1.073 1 98.56 99 ASP B O 1
ATOM 3071 N N . ASP B 1 100 ? 1.558 -13.008 0.162 1 98.75 100 ASP B N 1
ATOM 3072 C CA . ASP B 1 100 ? 2.156 -12.07 -0.786 1 98.75 100 ASP B CA 1
ATOM 3073 C C . ASP B 1 100 ? 1.107 -11.523 -1.752 1 98.75 100 ASP B C 1
ATOM 3075 O O . ASP B 1 100 ? 1.137 -10.344 -2.105 1 98.75 100 ASP B O 1
ATOM 3079 N N . VAL B 1 101 ? 0.24 -12.398 -2.18 1 98.75 101 VAL B N 1
ATOM 3080 C CA . VAL B 1 101 ? -0.794 -11.969 -3.115 1 98.75 101 VAL B CA 1
ATOM 3081 C C . VAL B 1 101 ? -1.732 -10.984 -2.428 1 98.75 101 VAL B C 1
ATOM 3083 O O . VAL B 1 101 ? -2.094 -9.953 -3.008 1 98.75 101 VAL B O 1
ATOM 3086 N N . ALA B 1 102 ? -2.107 -11.258 -1.158 1 98.88 102 ALA B N 1
ATOM 3087 C CA . ALA B 1 102 ? -2.951 -10.352 -0.387 1 98.88 102 ALA B CA 1
ATOM 3088 C C . ALA B 1 102 ? -2.242 -9.016 -0.14 1 98.88 102 ALA B C 1
ATOM 3090 O O . ALA B 1 102 ? -2.857 -7.953 -0.226 1 98.88 102 ALA B O 1
ATOM 3091 N N . ASP B 1 103 ? -0.932 -9.102 0.159 1 98.88 103 ASP B N 1
ATOM 3092 C CA . ASP B 1 103 ? -0.135 -7.891 0.35 1 98.88 103 ASP B CA 1
ATOM 3093 C C . ASP B 1 103 ? -0.188 -7 -0.888 1 98.88 103 ASP B C 1
ATOM 3095 O O . ASP B 1 103 ? -0.406 -5.789 -0.778 1 98.88 103 ASP B O 1
ATOM 3099 N N . LEU B 1 104 ? -0.017 -7.598 -2.041 1 98.94 104 LEU B N 1
ATOM 3100 C CA . LEU B 1 104 ? 0.035 -6.789 -3.254 1 98.94 104 LEU B CA 1
ATOM 3101 C C . LEU B 1 104 ? -1.336 -6.207 -3.576 1 98.94 104 LEU B C 1
ATOM 3103 O O . LEU B 1 104 ? -1.435 -5.086 -4.082 1 98.94 104 LEU B O 1
ATOM 3107 N N . ALA B 1 105 ? -2.402 -6.949 -3.266 1 98.94 105 ALA B N 1
ATOM 3108 C CA . ALA B 1 105 ? -3.742 -6.402 -3.447 1 98.94 105 ALA B CA 1
ATOM 3109 C C . ALA B 1 105 ? -3.912 -5.098 -2.674 1 98.94 105 ALA B C 1
ATOM 3111 O O . ALA B 1 105 ? -4.387 -4.102 -3.223 1 98.94 105 ALA B O 1
ATOM 3112 N N . LEU B 1 106 ? -3.494 -5.094 -1.405 1 98.94 106 LEU B N 1
ATOM 3113 C CA . LEU B 1 106 ? -3.578 -3.875 -0.607 1 98.94 106 LEU B CA 1
ATOM 3114 C C . LEU B 1 106 ? -2.623 -2.811 -1.138 1 98.94 106 LEU B C 1
ATOM 3116 O O . LEU B 1 106 ? -2.951 -1.623 -1.143 1 98.94 106 LEU B O 1
ATOM 3120 N N . GLY B 1 107 ? -1.407 -3.254 -1.554 1 98.94 107 GLY B N 1
ATOM 3121 C CA . GLY B 1 107 ? -0.473 -2.322 -2.166 1 98.94 107 GLY B CA 1
ATOM 3122 C C . GLY B 1 107 ? -1.05 -1.604 -3.371 1 98.94 107 GLY B C 1
ATOM 3123 O O . GLY B 1 107 ? -0.919 -0.385 -3.496 1 98.94 107 GLY B O 1
ATOM 3124 N N . LEU B 1 108 ? -1.719 -2.383 -4.223 1 98.94 108 LEU B N 1
ATOM 3125 C CA . LEU B 1 108 ? -2.346 -1.803 -5.406 1 98.94 108 LEU B CA 1
ATOM 3126 C C . LEU B 1 108 ? -3.514 -0.901 -5.016 1 98.94 108 LEU B C 1
ATOM 3128 O O . LEU B 1 108 ? -3.707 0.163 -5.609 1 98.94 108 LEU B O 1
ATOM 3132 N N . MET B 1 109 ? -4.301 -1.312 -4.043 1 98.94 109 MET B N 1
ATOM 3133 C CA . MET B 1 109 ? -5.426 -0.511 -3.562 1 98.94 109 MET B CA 1
ATOM 3134 C C . MET B 1 109 ? -4.953 0.851 -3.066 1 98.94 109 MET B C 1
ATOM 3136 O O . MET B 1 109 ? -5.457 1.886 -3.504 1 98.94 109 MET B O 1
ATOM 3140 N N . LEU B 1 110 ? -3.92 0.866 -2.26 1 98.94 110 LEU B N 1
ATOM 3141 C CA . LEU B 1 110 ? -3.385 2.1 -1.692 1 98.94 110 LEU B CA 1
ATOM 3142 C C . LEU B 1 110 ? -2.693 2.936 -2.766 1 98.94 110 LEU B C 1
ATOM 3144 O O . LEU B 1 110 ? -2.879 4.152 -2.824 1 98.94 110 LEU B O 1
ATOM 3148 N N . ALA B 1 111 ? -1.897 2.262 -3.619 1 98.94 111 ALA B N 1
ATOM 3149 C CA . ALA B 1 111 ? -1.146 2.98 -4.645 1 98.94 111 ALA B CA 1
ATOM 3150 C C . ALA B 1 111 ? -2.084 3.648 -5.645 1 98.94 111 ALA B C 1
ATOM 3152 O O . ALA B 1 111 ? -1.804 4.746 -6.133 1 98.94 111 ALA B O 1
ATOM 3153 N N . THR B 1 112 ? -3.182 2.949 -5.973 1 98.94 112 THR B N 1
ATOM 3154 C CA . THR B 1 112 ? -4.141 3.506 -6.926 1 98.94 112 THR B CA 1
ATOM 3155 C C . THR B 1 112 ? -4.949 4.629 -6.281 1 98.94 112 THR B C 1
ATOM 3157 O O . THR B 1 112 ? -5.062 5.719 -6.844 1 98.94 112 THR B O 1
ATOM 3160 N N . SER B 1 113 ? -5.488 4.379 -5.125 1 98.88 113 SER B N 1
ATOM 3161 C CA . SER B 1 113 ? -6.344 5.348 -4.449 1 98.88 113 SER B CA 1
ATOM 3162 C C . SER B 1 113 ? -5.59 6.641 -4.152 1 98.88 113 SER B C 1
ATOM 3164 O O . SER B 1 113 ? -6.102 7.734 -4.391 1 98.88 113 SER B O 1
ATOM 3166 N N . ARG B 1 114 ? -4.324 6.477 -3.701 1 98.88 114 ARG B N 1
ATOM 3167 C CA . ARG B 1 114 ? -3.535 7.637 -3.305 1 98.88 114 ARG B CA 1
ATOM 3168 C C . ARG B 1 114 ? -2.633 8.102 -4.441 1 98.88 114 ARG B C 1
ATOM 3170 O O . ARG B 1 114 ? -1.88 9.062 -4.293 1 98.88 114 ARG B O 1
ATOM 3177 N N . GLN B 1 115 ? -2.719 7.387 -5.555 1 98.88 115 GLN B N 1
ATOM 3178 C CA . GLN B 1 115 ? -1.996 7.703 -6.785 1 98.88 115 GLN B CA 1
ATOM 3179 C C . GLN B 1 115 ? -0.498 7.836 -6.52 1 98.88 115 GLN B C 1
ATOM 3181 O O . GLN B 1 115 ? 0.126 8.812 -6.941 1 98.88 115 GLN B O 1
ATOM 3186 N N . ILE B 1 116 ? 0.07 6.863 -5.832 1 98.94 116 ILE B N 1
ATOM 3187 C CA . ILE B 1 116 ? 1.457 6.883 -5.379 1 98.94 116 ILE B CA 1
ATOM 3188 C C . ILE B 1 116 ? 2.395 6.914 -6.582 1 98.94 116 ILE B C 1
ATOM 3190 O O . ILE B 1 116 ? 3.379 7.66 -6.59 1 98.94 116 ILE B O 1
ATOM 3194 N N . VAL B 1 117 ? 2.113 6.125 -7.656 1 98.94 117 VAL B N 1
ATOM 3195 C CA . VAL B 1 117 ? 2.963 6.082 -8.844 1 98.94 117 VAL B CA 1
ATOM 3196 C C 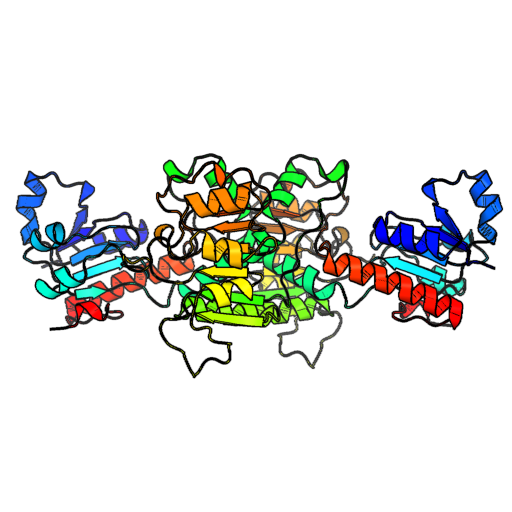. VAL B 1 117 ? 2.99 7.453 -9.508 1 98.94 117 VAL B C 1
ATOM 3198 O O . VAL B 1 117 ? 4.059 7.965 -9.844 1 98.94 117 VAL B O 1
ATOM 3201 N N . ALA B 1 118 ? 1.818 8.055 -9.695 1 98.88 118 ALA B N 1
ATOM 3202 C CA . ALA B 1 118 ? 1.729 9.375 -10.305 1 98.88 118 ALA B CA 1
ATOM 3203 C C . ALA B 1 118 ? 2.441 10.422 -9.453 1 98.88 118 ALA B C 1
ATOM 3205 O O . ALA B 1 118 ? 3.107 11.312 -9.984 1 98.88 118 ALA B O 1
ATOM 3206 N N . ALA B 1 119 ? 2.262 10.383 -8.148 1 98.88 119 ALA B N 1
ATOM 3207 C CA . ALA B 1 119 ? 2.906 11.32 -7.23 1 98.88 119 ALA B CA 1
ATOM 3208 C C . ALA B 1 119 ? 4.426 11.211 -7.312 1 98.88 119 ALA B C 1
ATOM 3210 O O . ALA B 1 119 ? 5.133 12.219 -7.293 1 98.88 119 ALA B O 1
ATOM 3211 N N . HIS B 1 120 ? 4.898 9.945 -7.332 1 98.94 120 HIS B N 1
ATOM 3212 C CA . HIS B 1 120 ? 6.328 9.703 -7.496 1 98.94 120 HIS B CA 1
ATOM 3213 C C . HIS B 1 120 ? 6.844 10.328 -8.789 1 98.94 120 HIS B C 1
ATOM 3215 O O . HIS B 1 120 ? 7.852 11.039 -8.789 1 98.94 120 HIS B O 1
ATOM 3221 N N . LYS B 1 121 ? 6.188 10.078 -9.914 1 98.62 121 LYS B N 1
ATOM 3222 C CA . LYS B 1 121 ? 6.555 10.641 -11.211 1 98.62 121 LYS B CA 1
ATOM 3223 C C . LYS B 1 121 ? 6.52 12.172 -11.172 1 98.62 121 LYS B C 1
ATOM 3225 O O . LYS B 1 121 ? 7.363 12.828 -11.773 1 98.62 121 LYS B O 1
ATOM 3230 N N . PHE B 1 122 ? 5.523 12.734 -10.484 1 98.69 122 PHE B N 1
ATOM 3231 C CA . PHE B 1 122 ? 5.34 14.164 -10.305 1 98.69 122 PHE B CA 1
ATOM 3232 C C . PHE B 1 122 ? 6.586 14.797 -9.695 1 98.69 122 PHE B C 1
ATOM 3234 O O . PHE B 1 122 ? 7.047 15.844 -10.164 1 98.69 122 PHE B O 1
ATOM 3241 N N . ILE B 1 123 ? 7.164 14.148 -8.656 1 98.75 123 ILE B N 1
ATOM 3242 C CA . ILE B 1 123 ? 8.375 14.633 -8.008 1 98.75 123 ILE B CA 1
ATOM 3243 C C . ILE B 1 123 ? 9.562 14.508 -8.961 1 98.75 123 ILE B C 1
ATOM 3245 O O . ILE B 1 123 ? 10.344 15.453 -9.117 1 98.75 123 ILE B O 1
ATOM 3249 N N . GLU B 1 124 ? 9.688 13.359 -9.609 1 98.38 124 GLU B N 1
ATOM 3250 C CA . GLU B 1 124 ? 10.812 13.125 -10.516 1 98.38 124 GLU B CA 1
ATOM 3251 C C . GLU B 1 124 ? 10.789 14.109 -11.68 1 98.38 124 GLU B C 1
ATOM 3253 O O . GLU B 1 124 ? 11.844 14.469 -12.219 1 98.38 124 GLU B O 1
ATOM 3258 N N . ALA B 1 125 ? 9.641 14.539 -12.055 1 97.69 125 ALA B N 1
ATOM 3259 C CA . ALA B 1 125 ? 9.477 15.477 -13.164 1 97.69 125 ALA B CA 1
ATOM 3260 C C . ALA B 1 125 ? 9.758 16.906 -12.719 1 97.69 125 ALA B C 1
ATOM 3262 O O . ALA B 1 125 ? 9.742 17.828 -13.539 1 97.69 125 ALA B O 1
ATOM 3263 N N . GLY B 1 126 ? 9.992 17.141 -11.422 1 97.25 126 GLY B N 1
ATOM 3264 C CA . GLY B 1 126 ? 10.297 18.469 -10.906 1 97.25 126 GLY B CA 1
ATOM 3265 C C . GLY B 1 126 ? 9.078 19.344 -10.75 1 97.25 126 GLY B C 1
ATOM 3266 O O . GLY B 1 126 ? 9.195 20.562 -10.625 1 97.25 126 GLY B O 1
ATOM 3267 N N . GLU B 1 127 ? 7.918 18.734 -10.727 1 97.81 127 GLU B N 1
ATOM 3268 C CA . GLU B 1 127 ? 6.676 19.516 -10.781 1 97.81 127 GLU B CA 1
ATOM 3269 C C . GLU B 1 127 ? 6.277 20 -9.391 1 97.81 127 GLU B C 1
ATOM 3271 O O . GLU B 1 127 ? 5.469 20.922 -9.266 1 97.81 127 GLU B O 1
ATOM 3276 N N . TRP B 1 128 ? 6.863 19.469 -8.367 1 97.56 128 TRP B N 1
ATOM 3277 C CA . TRP B 1 128 ? 6.488 19.812 -7 1 97.56 128 TRP B CA 1
ATOM 3278 C C . TRP B 1 128 ? 6.816 21.266 -6.691 1 97.56 128 TRP B C 1
ATOM 3280 O O . TRP B 1 128 ? 6.117 21.922 -5.91 1 97.56 128 TRP B O 1
ATOM 3290 N N . ALA B 1 129 ? 7.844 21.812 -7.293 1 95.38 129 ALA B N 1
ATOM 3291 C CA . ALA B 1 129 ? 8.258 23.203 -7.086 1 95.38 129 ALA B CA 1
ATOM 3292 C C . ALA B 1 129 ? 7.191 24.172 -7.59 1 95.38 129 ALA B C 1
ATOM 3294 O O . ALA B 1 129 ? 7.074 25.297 -7.086 1 95.38 129 ALA B O 1
ATOM 3295 N N . ALA B 1 130 ? 6.422 23.688 -8.523 1 95.31 130 ALA B N 1
ATOM 3296 C CA . ALA B 1 130 ? 5.43 24.562 -9.156 1 95.31 130 ALA B CA 1
ATOM 3297 C C . ALA B 1 130 ? 4.113 24.531 -8.383 1 95.31 130 ALA B C 1
ATOM 3299 O O . ALA B 1 130 ? 3.277 25.422 -8.547 1 95.31 130 ALA B O 1
ATOM 3300 N N . GLY B 1 131 ? 3.932 23.562 -7.625 1 94.31 131 GLY B N 1
ATOM 3301 C CA . GLY B 1 131 ? 2.695 23.453 -6.871 1 94.31 131 GLY B CA 1
ATOM 3302 C C . GLY B 1 131 ? 2.488 22.078 -6.258 1 94.31 131 GLY B C 1
ATOM 3303 O O . GLY B 1 131 ? 3.248 21.141 -6.535 1 94.31 131 GLY B O 1
ATOM 3304 N N . GLY B 1 132 ? 1.434 21.969 -5.473 1 94.88 132 GLY B N 1
ATOM 3305 C CA . GLY B 1 132 ? 1.136 20.734 -4.773 1 94.88 132 GLY B CA 1
ATOM 3306 C C . GLY B 1 132 ? 0.537 19.672 -5.676 1 94.88 132 GLY B C 1
ATOM 3307 O O . GLY B 1 132 ? 0.144 19.953 -6.809 1 94.88 132 GLY B O 1
ATOM 3308 N N . PHE B 1 133 ? 0.564 18.422 -5.301 1 97.81 133 PHE B N 1
ATOM 3309 C CA . PHE B 1 133 ? -0.079 17.297 -5.977 1 97.81 133 PHE B CA 1
ATOM 3310 C C . PHE B 1 133 ? -1.567 17.25 -5.652 1 97.81 133 PHE B C 1
ATOM 3312 O O . PHE B 1 133 ? -1.977 17.609 -4.543 1 97.81 133 PHE B O 1
ATOM 3319 N N . PRO B 1 134 ? -2.434 16.906 -6.551 1 97.38 134 PRO B N 1
ATOM 3320 C CA . PRO B 1 134 ? -3.877 16.875 -6.297 1 97.38 134 PRO B CA 1
ATOM 3321 C C . PRO B 1 134 ? -4.254 15.969 -5.133 1 97.38 134 PRO B C 1
ATOM 3323 O O . PRO B 1 134 ? -3.576 14.961 -4.883 1 97.38 134 PRO B O 1
ATOM 3326 N N . TRP B 1 135 ? -5.355 16.359 -4.457 1 98.31 135 TRP B N 1
ATOM 3327 C CA . TRP B 1 135 ? -5.883 15.508 -3.393 1 98.31 135 TRP B CA 1
ATOM 3328 C C . TRP B 1 135 ? -6.418 14.203 -3.957 1 98.31 135 TRP B C 1
ATOM 3330 O O . TRP B 1 135 ? -6.781 14.125 -5.133 1 98.31 135 TRP B O 1
ATOM 3340 N N . THR B 1 136 ? -6.414 13.172 -3.186 1 98.62 136 THR B N 1
ATOM 3341 C CA . THR B 1 136 ? -6.793 11.836 -3.629 1 98.62 136 THR B CA 1
ATOM 3342 C C . THR B 1 136 ? -7.875 11.258 -2.727 1 98.62 136 THR B C 1
ATOM 3344 O O . THR B 1 136 ? -8.469 11.969 -1.914 1 98.62 136 THR B O 1
ATOM 3347 N N . GLN B 1 137 ? -8.156 10.008 -2.914 1 98.5 137 GLN B N 1
ATOM 3348 C CA . GLN B 1 137 ? -9.266 9.359 -2.217 1 98.5 137 GLN B CA 1
ATOM 3349 C C . GLN B 1 137 ? -8.773 8.617 -0.976 1 98.5 137 GLN B C 1
ATOM 3351 O O . GLN B 1 137 ? -7.727 7.973 -1.006 1 98.5 137 GLN B O 1
ATOM 3356 N N . LYS B 1 138 ? -9.516 8.773 0.128 1 98.56 138 LYS B N 1
ATOM 3357 C CA . LYS B 1 138 ? -9.242 8.086 1.388 1 98.56 138 LYS B CA 1
ATOM 3358 C C . LYS B 1 138 ? -9.555 6.598 1.281 1 98.56 138 LYS B C 1
ATOM 3360 O O . LYS B 1 138 ? -10.516 6.203 0.627 1 98.56 138 LYS B O 1
ATOM 3365 N N . VAL B 1 139 ? -8.758 5.699 1.944 1 98.81 139 VAL B N 1
ATOM 3366 C CA . VAL B 1 139 ? -8.953 4.254 1.917 1 98.81 139 VAL B CA 1
ATOM 3367 C C . VAL B 1 139 ? -9.617 3.799 3.215 1 98.81 139 VAL B C 1
ATOM 3369 O O . VAL B 1 139 ? -10.641 3.111 3.186 1 98.81 139 VAL B O 1
ATOM 3372 N N . SER B 1 140 ? -9.055 4.156 4.352 1 98.44 140 SER B N 1
ATOM 3373 C CA . SER B 1 140 ? -9.547 3.699 5.645 1 98.44 140 SER B CA 1
ATOM 3374 C C . SER B 1 140 ? -11.023 4.035 5.82 1 98.44 140 SER B C 1
ATOM 3376 O O . SER B 1 140 ? -11.469 5.121 5.441 1 98.44 140 SER B O 1
ATOM 3378 N N . GLY B 1 141 ? -11.711 3.115 6.355 1 98.44 141 GLY B N 1
ATOM 3379 C CA . GLY B 1 141 ? -13.109 3.326 6.672 1 98.44 141 GLY B CA 1
ATOM 3380 C C . GLY B 1 141 ? -14.031 3.141 5.48 1 98.44 141 GLY B C 1
ATOM 3381 O O . GLY B 1 141 ? -15.258 3.123 5.629 1 98.44 141 GLY B O 1
ATOM 3382 N N . SER B 1 142 ? -13.445 2.977 4.27 1 98.75 142 SER B N 1
ATOM 3383 C CA . SER B 1 142 ? -14.234 2.826 3.051 1 98.75 142 SER B CA 1
ATOM 3384 C C . SER B 1 142 ? -14.867 1.441 2.971 1 98.75 142 SER B C 1
ATOM 3386 O O . SER B 1 142 ? -14.602 0.579 3.811 1 98.75 142 SER B O 1
ATOM 3388 N N . ARG B 1 143 ? -15.773 1.294 2.006 1 98.88 143 ARG B N 1
ATOM 3389 C CA . ARG B 1 143 ? -16.438 0.024 1.733 1 98.88 143 ARG B CA 1
ATOM 3390 C C . ARG B 1 143 ? -15.648 -0.805 0.731 1 98.88 143 ARG B C 1
ATOM 3392 O O . ARG B 1 143 ? -15.297 -0.319 -0.347 1 98.88 143 ARG B O 1
ATOM 3399 N N . VAL B 1 144 ? -15.32 -2.096 1.058 1 98.94 144 VAL B N 1
ATOM 3400 C CA . VAL B 1 144 ? -14.617 -2.975 0.132 1 98.94 144 VAL B CA 1
ATOM 3401 C C . VAL B 1 144 ? -15.469 -4.207 -0.163 1 98.94 144 VAL B C 1
ATOM 3403 O O . VAL B 1 144 ? -16.016 -4.824 0.753 1 98.94 144 VAL B O 1
ATOM 3406 N N . GLY B 1 145 ? -15.719 -4.473 -1.42 1 98.94 145 GLY B N 1
ATOM 3407 C CA . GLY B 1 145 ? -16.297 -5.723 -1.889 1 98.94 145 GLY B CA 1
ATOM 3408 C C . GLY B 1 145 ? -15.258 -6.695 -2.42 1 98.94 145 GLY B C 1
ATOM 3409 O O . GLY B 1 145 ? -14.422 -6.332 -3.25 1 98.94 145 GLY B O 1
ATOM 3410 N N . ILE B 1 146 ? -15.281 -7.918 -1.944 1 98.94 146 ILE B N 1
ATOM 3411 C CA . ILE B 1 146 ? -14.344 -8.945 -2.373 1 98.94 146 ILE B CA 1
ATOM 3412 C C . ILE B 1 146 ? -15.086 -10.023 -3.164 1 98.94 146 ILE B C 1
ATOM 3414 O O . ILE B 1 146 ? -16.047 -10.609 -2.67 1 98.94 146 ILE B O 1
ATOM 3418 N N . VAL B 1 147 ? -14.664 -10.227 -4.398 1 98.75 147 VAL B N 1
ATOM 3419 C CA . VAL B 1 147 ? -15.234 -11.266 -5.25 1 98.75 147 VAL B CA 1
ATOM 3420 C C . VAL B 1 147 ? -14.406 -12.547 -5.137 1 98.75 147 VAL B C 1
ATOM 3422 O O . VAL B 1 147 ? -13.328 -12.648 -5.73 1 98.75 147 VAL B O 1
ATOM 3425 N N . GLY B 1 148 ? -14.906 -13.516 -4.484 1 97.44 148 GLY B N 1
ATOM 3426 C CA . GLY B 1 148 ? -14.164 -14.727 -4.148 1 97.44 148 GLY B CA 1
ATOM 3427 C C . GLY B 1 148 ? -13.57 -14.695 -2.754 1 97.44 148 GLY B C 1
ATOM 3428 O O . GLY B 1 148 ? -12.727 -13.852 -2.455 1 97.44 148 GLY B O 1
ATOM 3429 N N . MET B 1 149 ? -14.047 -15.633 -1.904 1 97.44 149 MET B N 1
ATOM 3430 C CA . MET B 1 149 ? -13.641 -15.633 -0.502 1 97.44 149 MET B CA 1
ATOM 3431 C C . MET B 1 149 ? -12.93 -16.922 -0.136 1 97.44 149 MET B C 1
ATOM 3433 O O . MET B 1 149 ? -13.227 -17.531 0.892 1 97.44 149 MET B O 1
ATOM 3437 N N . GLY B 1 150 ? -12.047 -17.359 -1.108 1 95.62 150 GLY B N 1
ATOM 3438 C CA . GLY B 1 150 ? -11.102 -18.406 -0.748 1 95.62 150 GLY B CA 1
ATOM 3439 C C . GLY B 1 150 ? -10.008 -17.938 0.184 1 95.62 150 GLY B C 1
ATOM 3440 O O . GLY B 1 150 ? -10.188 -16.969 0.927 1 95.62 150 GLY B O 1
ATOM 3441 N N . ARG B 1 151 ? -8.844 -18.641 0.214 1 95.88 151 ARG B N 1
ATOM 3442 C CA . ARG B 1 151 ? -7.73 -18.344 1.112 1 95.88 151 ARG B CA 1
ATOM 3443 C C . ARG B 1 151 ? -7.242 -16.906 0.915 1 95.88 151 ARG B C 1
ATOM 3445 O O . ARG B 1 151 ? -7.066 -16.172 1.884 1 95.88 151 ARG B O 1
ATOM 3452 N N . ILE B 1 152 ? -7.035 -16.484 -0.347 1 97.94 152 ILE B N 1
ATOM 3453 C CA . ILE B 1 152 ? -6.496 -15.172 -0.657 1 97.94 152 ILE B CA 1
ATOM 3454 C C . ILE B 1 152 ? -7.527 -14.102 -0.314 1 97.94 152 ILE B C 1
ATOM 3456 O O . ILE B 1 152 ? -7.188 -13.078 0.284 1 97.94 152 ILE B O 1
ATOM 3460 N N . GLY B 1 153 ? -8.859 -14.289 -0.667 1 98.44 153 GLY B N 1
ATOM 3461 C CA . GLY B 1 153 ? -9.906 -13.344 -0.314 1 98.44 153 GLY B CA 1
ATOM 3462 C C . GLY B 1 153 ? -10.008 -13.102 1.18 1 98.44 153 GLY B C 1
ATOM 3463 O O . GLY B 1 153 ? -10.133 -11.953 1.619 1 98.44 153 GLY B O 1
ATOM 3464 N N . GLN B 1 154 ? -9.906 -14.172 1.921 1 98.31 154 GLN B N 1
ATOM 3465 C CA . GLN B 1 154 ? -9.984 -14.055 3.373 1 98.31 154 GLN B CA 1
ATOM 3466 C C . GLN B 1 154 ? -8.758 -13.336 3.934 1 98.31 154 GLN B C 1
ATOM 3468 O O . GLN B 1 154 ? -8.867 -12.57 4.898 1 98.31 154 GLN B O 1
ATOM 3473 N N . ALA B 1 155 ? -7.598 -13.656 3.344 1 98.62 155 ALA B N 1
ATOM 3474 C CA . ALA B 1 155 ? -6.379 -12.961 3.756 1 98.62 155 ALA B CA 1
ATOM 3475 C C . ALA B 1 155 ? -6.488 -11.461 3.494 1 98.62 155 ALA B C 1
ATOM 3477 O O . ALA B 1 155 ? -6.047 -10.648 4.309 1 98.62 155 ALA B O 1
ATOM 3478 N N . ILE B 1 156 ? -7.074 -11.047 2.365 1 98.88 156 ILE B N 1
ATOM 3479 C CA . ILE B 1 156 ? -7.297 -9.641 2.033 1 98.88 156 ILE B CA 1
ATOM 3480 C C . ILE B 1 156 ? -8.266 -9.023 3.039 1 98.88 156 ILE B C 1
ATOM 3482 O O . ILE B 1 156 ? -8.023 -7.926 3.547 1 98.88 156 ILE B O 1
ATOM 3486 N N . ALA B 1 157 ? -9.328 -9.742 3.363 1 98.88 157 ALA B N 1
ATOM 3487 C CA . ALA B 1 157 ? -10.32 -9.258 4.32 1 98.88 157 ALA B CA 1
ATOM 3488 C C . ALA B 1 157 ? -9.68 -8.953 5.668 1 98.88 157 ALA B C 1
ATOM 3490 O O . ALA B 1 157 ? -9.953 -7.914 6.273 1 98.88 157 ALA B O 1
ATOM 3491 N N . ARG B 1 158 ? -8.836 -9.836 6.129 1 98.5 158 ARG B N 1
ATOM 3492 C CA . ARG B 1 158 ? -8.148 -9.641 7.402 1 98.5 158 ARG B CA 1
ATOM 3493 C C . ARG B 1 158 ? -7.328 -8.359 7.395 1 98.5 158 ARG B C 1
ATOM 3495 O O . ARG B 1 158 ? -7.316 -7.617 8.383 1 98.5 158 ARG B O 1
ATOM 3502 N N . ARG B 1 159 ? -6.645 -8.109 6.379 1 98.75 159 ARG B N 1
ATOM 3503 C CA . ARG B 1 159 ? -5.855 -6.887 6.254 1 98.75 159 ARG B CA 1
ATOM 3504 C C . ARG B 1 159 ? -6.754 -5.656 6.223 1 98.75 159 ARG B C 1
ATOM 3506 O O . ARG B 1 159 ? -6.441 -4.637 6.84 1 98.75 159 ARG B O 1
ATOM 3513 N N . CYS B 1 160 ? -7.898 -5.773 5.52 1 98.81 160 CYS B N 1
ATOM 3514 C CA . CYS B 1 160 ? -8.836 -4.66 5.418 1 98.81 160 CYS B CA 1
ATOM 3515 C C . CYS B 1 160 ? -9.391 -4.289 6.785 1 98.81 160 CYS B C 1
ATOM 3517 O O . CYS B 1 160 ? -9.711 -3.123 7.035 1 98.81 160 CYS B O 1
ATOM 3519 N N . GLU B 1 161 ? -9.5 -5.25 7.707 1 98.62 161 GLU B N 1
ATOM 3520 C CA . GLU B 1 161 ? -9.93 -4.961 9.07 1 98.62 161 GLU B CA 1
ATOM 3521 C C . GLU B 1 161 ? -9 -3.953 9.742 1 98.62 161 GLU B C 1
ATOM 3523 O O . GLU B 1 161 ? -9.461 -3.061 10.461 1 98.62 161 GLU B O 1
ATOM 3528 N N . GLY B 1 162 ? -7.719 -4.082 9.477 1 98.31 162 GLY B N 1
ATOM 3529 C CA . GLY B 1 162 ? -6.746 -3.156 10.047 1 98.31 162 GLY B CA 1
ATOM 3530 C C . GLY B 1 162 ? -6.926 -1.73 9.562 1 98.31 162 GLY B C 1
ATOM 3531 O O . GLY B 1 162 ? -6.469 -0.787 10.211 1 98.31 162 GLY B O 1
ATOM 3532 N N . PHE B 1 163 ? -7.586 -1.546 8.453 1 98.69 163 PHE B N 1
ATOM 3533 C CA . PHE B 1 163 ? -7.855 -0.238 7.867 1 98.69 163 PHE B CA 1
ATOM 3534 C C . PHE B 1 163 ? -9.266 0.224 8.203 1 98.69 163 PHE B C 1
ATOM 3536 O O . PHE B 1 163 ? -9.766 1.188 7.617 1 98.69 163 PHE B O 1
ATOM 3543 N N . ALA B 1 164 ? -9.953 -0.533 9.07 1 98.19 164 ALA B N 1
ATOM 3544 C CA . ALA B 1 164 ? -11.305 -0.233 9.539 1 98.19 164 ALA B CA 1
ATOM 3545 C C . ALA B 1 164 ? -12.281 -0.156 8.375 1 98.19 164 ALA B C 1
ATOM 3547 O O . ALA B 1 164 ? -13.188 0.685 8.367 1 98.19 164 ALA B O 1
ATOM 3548 N N . MET B 1 165 ? -12.109 -0.958 7.395 1 98.69 165 MET B N 1
ATOM 3549 C CA . MET B 1 165 ? -12.992 -0.954 6.234 1 98.69 165 MET B CA 1
ATOM 3550 C C . MET B 1 165 ? -14.258 -1.761 6.512 1 98.69 165 MET B C 1
ATOM 3552 O O . MET B 1 165 ? -14.258 -2.646 7.371 1 98.69 165 MET B O 1
ATOM 3556 N N . GLN B 1 166 ? -15.336 -1.37 5.84 1 98.75 166 GLN B N 1
ATOM 3557 C CA . GLN B 1 166 ? -16.547 -2.188 5.797 1 98.75 166 GLN B CA 1
ATOM 3558 C C . GLN B 1 166 ? -16.453 -3.256 4.711 1 98.75 166 GLN B C 1
ATOM 3560 O O . GLN B 1 166 ? -16.344 -2.938 3.523 1 98.75 166 GLN B O 1
ATOM 3565 N N . ILE B 1 167 ? -16.5 -4.535 5.105 1 98.88 167 ILE B N 1
ATOM 3566 C CA . ILE B 1 167 ? -16.156 -5.621 4.191 1 98.88 167 ILE B CA 1
ATOM 3567 C C . ILE B 1 167 ? -17.422 -6.387 3.801 1 98.88 167 ILE B C 1
ATOM 3569 O O . ILE B 1 167 ? -18.203 -6.793 4.664 1 98.88 167 ILE B O 1
ATOM 3573 N N . ALA B 1 168 ? -17.672 -6.531 2.572 1 98.88 168 ALA B N 1
ATOM 3574 C CA . ALA B 1 168 ? -18.672 -7.418 1.981 1 98.88 168 ALA B CA 1
ATOM 3575 C C . ALA B 1 168 ? -18.031 -8.336 0.937 1 98.88 168 ALA B C 1
ATOM 3577 O O . ALA B 1 168 ? -16.906 -8.109 0.506 1 98.88 168 ALA B O 1
ATOM 3578 N N . TYR B 1 169 ? -18.719 -9.422 0.632 1 98.75 169 TYR B N 1
ATOM 3579 C CA . TYR B 1 169 ? -18.125 -10.328 -0.344 1 98.75 169 TYR B CA 1
ATOM 3580 C C . TYR B 1 169 ? -19.203 -11.055 -1.133 1 98.75 169 TYR B C 1
ATOM 3582 O O . TYR B 1 169 ? -20.375 -11.07 -0.731 1 98.75 169 TYR B O 1
ATOM 3590 N N . HIS B 1 170 ? -18.828 -11.453 -2.277 1 98.06 170 HIS B N 1
ATOM 3591 C CA . HIS B 1 170 ? -19.578 -12.414 -3.07 1 98.06 170 HIS B CA 1
ATOM 3592 C C . HIS B 1 170 ? -18.797 -13.695 -3.299 1 98.06 170 HIS B C 1
ATOM 3594 O O . HIS B 1 170 ? -17.609 -13.648 -3.623 1 98.06 170 HIS B O 1
ATOM 3600 N N . ASP B 1 171 ? -19.312 -14.773 -3.082 1 95.75 171 ASP B N 1
ATOM 3601 C CA . ASP B 1 171 ? -18.859 -16.125 -3.393 1 95.75 171 ASP B CA 1
ATOM 3602 C C . ASP B 1 171 ? -20.016 -17.016 -3.811 1 95.75 171 ASP B C 1
ATOM 3604 O O . ASP B 1 171 ? -21.172 -16.641 -3.67 1 95.75 171 ASP B O 1
ATOM 3608 N N . ARG B 1 172 ? -19.641 -18.141 -4.414 1 90.56 172 ARG B N 1
ATOM 3609 C CA . ARG B 1 172 ? -20.688 -19.062 -4.848 1 90.56 172 ARG B CA 1
ATOM 3610 C C . ARG B 1 172 ? -21.594 -19.453 -3.68 1 90.56 172 ARG B C 1
ATOM 3612 O O . ARG B 1 172 ? -22.797 -19.594 -3.844 1 90.56 172 ARG B O 1
ATOM 3619 N N . LYS B 1 173 ? -21 -19.562 -2.531 1 91.38 173 LYS B N 1
ATOM 3620 C CA . LYS B 1 173 ? -21.766 -19.891 -1.334 1 91.38 173 LYS B CA 1
ATOM 3621 C C . LYS B 1 173 ? -21.406 -18.953 -0.179 1 91.38 173 LYS B C 1
ATOM 3623 O O . LYS B 1 173 ? -20.297 -18.453 -0.109 1 91.38 173 LYS B O 1
ATOM 3628 N N . ARG B 1 174 ? -22.391 -18.719 0.641 1 94.56 174 ARG B N 1
ATOM 3629 C CA . ARG B 1 174 ? -22.141 -18 1.881 1 94.56 174 ARG B CA 1
ATOM 3630 C C . ARG B 1 174 ? -21.234 -18.812 2.809 1 94.56 174 ARG B C 1
ATOM 3632 O O . ARG B 1 174 ? -21.391 -20.031 2.92 1 94.56 174 ARG B O 1
ATOM 3639 N N . LEU B 1 175 ? -20.344 -18.203 3.379 1 95.44 175 LEU B N 1
ATOM 3640 C CA . LEU B 1 175 ? -19.469 -18.812 4.371 1 95.44 175 LEU B CA 1
ATOM 3641 C C . LEU B 1 175 ? -19.859 -18.391 5.781 1 95.44 175 LEU B C 1
ATOM 3643 O O . LEU B 1 175 ? -19.406 -17.344 6.254 1 95.44 175 LEU B O 1
ATOM 3647 N N . PRO B 1 176 ? -20.547 -19.109 6.465 1 93.31 176 PRO B N 1
ATOM 3648 C CA . PRO B 1 176 ? -21.172 -18.688 7.727 1 93.31 176 PRO B CA 1
ATOM 3649 C C . PRO B 1 176 ? -20.141 -18.344 8.805 1 93.31 176 PRO B C 1
ATOM 3651 O O . PRO B 1 176 ? -20.438 -17.578 9.727 1 93.31 176 PRO B O 1
ATOM 3654 N N . ALA B 1 177 ? -19.016 -18.859 8.672 1 94.44 177 ALA B N 1
ATOM 3655 C CA . ALA B 1 177 ? -17.984 -18.641 9.695 1 94.44 177 ALA B CA 1
ATOM 3656 C C . ALA B 1 177 ? -17.422 -17.234 9.609 1 94.44 177 ALA B C 1
ATOM 3658 O O . ALA B 1 177 ? -16.781 -16.75 10.547 1 94.44 177 ALA B O 1
ATOM 3659 N N . LEU B 1 178 ? -17.656 -16.594 8.492 1 95.5 178 LEU B N 1
ATOM 3660 C CA . LEU B 1 178 ? -17.125 -15.258 8.289 1 95.5 178 LEU B CA 1
ATOM 3661 C C . LEU B 1 178 ? -18.125 -14.195 8.742 1 95.5 178 LEU B C 1
ATOM 3663 O O . LEU B 1 178 ? -19.328 -14.344 8.523 1 95.5 178 LEU B O 1
ATOM 3667 N N . ASN B 1 179 ? -17.625 -13.148 9.43 1 95.94 179 ASN B N 1
ATOM 3668 C CA . ASN B 1 179 ? -18.469 -12.039 9.891 1 95.94 179 ASN B CA 1
ATOM 3669 C C . ASN B 1 179 ? -18.438 -10.875 8.906 1 95.94 179 ASN B C 1
ATOM 3671 O O . ASN B 1 179 ? -18.234 -9.727 9.305 1 95.94 179 ASN B O 1
ATOM 3675 N N . TYR B 1 180 ? -18.547 -11.148 7.621 1 98.12 180 TYR B N 1
ATOM 3676 C CA . TYR B 1 180 ? -18.641 -10.148 6.566 1 98.12 180 TYR B CA 1
ATOM 3677 C C . TYR B 1 180 ? -19.969 -10.258 5.828 1 98.12 180 TYR B C 1
ATOM 3679 O O . TYR B 1 180 ? -20.562 -11.336 5.773 1 98.12 180 TYR B O 1
ATOM 3687 N N . ALA B 1 181 ? -20.484 -9.203 5.332 1 97.94 181 ALA B N 1
ATOM 3688 C CA . ALA B 1 181 ? -21.75 -9.203 4.617 1 97.94 181 ALA B CA 1
ATOM 3689 C C . ALA B 1 181 ? -21.641 -9.953 3.297 1 97.94 181 ALA B C 1
ATOM 3691 O O . ALA B 1 181 ? -20.781 -9.648 2.467 1 97.94 181 ALA B O 1
ATOM 3692 N N . TRP B 1 182 ? -22.438 -11 3.158 1 98.19 182 TRP B N 1
ATOM 3693 C CA . TRP B 1 182 ? -22.484 -11.75 1.907 1 98.19 182 TRP B CA 1
ATOM 3694 C C . TRP B 1 182 ? -23.516 -11.148 0.956 1 98.19 182 TRP B C 1
ATOM 3696 O O . TRP B 1 182 ? -24.625 -10.781 1.373 1 98.19 182 TRP B O 1
ATOM 3706 N N . ARG B 1 183 ? -23.125 -10.93 -0.277 1 98.25 183 ARG B N 1
ATOM 3707 C CA . ARG B 1 183 ? -24.047 -10.508 -1.327 1 98.25 183 ARG B CA 1
ATOM 3708 C C . ARG B 1 183 ? -24.234 -11.602 -2.373 1 98.25 183 ARG B C 1
ATOM 3710 O O . ARG B 1 183 ? -23.25 -12.195 -2.832 1 98.25 183 ARG B O 1
ATOM 3717 N N . GLU B 1 184 ? -25.422 -11.789 -2.803 1 95.62 184 GLU B N 1
ATOM 3718 C CA . GLU B 1 184 ? -25.766 -12.875 -3.711 1 95.62 184 GLU B CA 1
ATOM 3719 C C . GLU B 1 184 ? -25.312 -12.57 -5.137 1 95.62 184 GLU B C 1
ATOM 3721 O O . GLU B 1 184 ? -24.938 -13.477 -5.887 1 95.62 184 GLU B O 1
ATOM 3726 N N . ASP B 1 185 ? -25.328 -11.32 -5.457 1 95.69 185 ASP B N 1
ATOM 3727 C CA . ASP B 1 185 ? -24.969 -11.008 -6.836 1 95.69 185 ASP B CA 1
ATOM 3728 C C . ASP B 1 185 ? -23.891 -9.922 -6.887 1 95.69 185 ASP B C 1
ATOM 3730 O O . ASP B 1 185 ? -23.828 -9.078 -5.992 1 95.69 185 ASP B O 1
ATOM 3734 N N . LEU B 1 186 ? -23.234 -9.859 -7.957 1 97.25 186 LEU B N 1
ATOM 3735 C CA . LEU B 1 186 ? -22.062 -9.008 -8.148 1 97.25 186 LEU B CA 1
ATOM 3736 C C . LEU B 1 186 ? -22.484 -7.547 -8.305 1 97.25 186 LEU B C 1
ATOM 3738 O O . LEU B 1 186 ? -21.734 -6.641 -7.914 1 97.25 186 LEU B O 1
ATOM 3742 N N . LEU B 1 187 ? -23.625 -7.293 -8.938 1 98.44 187 LEU B N 1
ATOM 3743 C CA . LEU B 1 187 ? -24.078 -5.922 -9.156 1 98.44 187 LEU B CA 1
ATOM 3744 C C . LEU B 1 187 ? -24.328 -5.215 -7.828 1 98.44 187 LEU B C 1
ATOM 3746 O O . LEU B 1 187 ? -23.922 -4.059 -7.652 1 98.44 187 LEU B O 1
ATOM 3750 N N . THR B 1 188 ? -25 -5.918 -6.926 1 98.62 188 THR B N 1
ATOM 3751 C CA . THR B 1 188 ? -25.25 -5.367 -5.598 1 98.62 188 THR B CA 1
ATOM 3752 C C . THR B 1 188 ? -23.938 -5.125 -4.859 1 98.62 188 THR B C 1
ATOM 3754 O O . THR B 1 188 ? -23.75 -4.062 -4.262 1 98.62 188 THR B O 1
ATOM 3757 N N . LEU B 1 189 ? -23.031 -6.086 -4.895 1 98.88 189 LEU B N 1
ATOM 3758 C CA . LEU B 1 189 ? -21.734 -5.934 -4.234 1 98.88 189 LEU B CA 1
ATOM 3759 C C . LEU B 1 189 ? -21 -4.715 -4.777 1 98.88 189 LEU B C 1
ATOM 3761 O O . LEU B 1 189 ? -20.453 -3.916 -4.004 1 98.88 189 LEU B O 1
ATOM 3765 N N . ALA B 1 190 ? -20.953 -4.594 -6.094 1 98.88 190 ALA B N 1
ATOM 3766 C CA . ALA B 1 190 ? -20.25 -3.484 -6.734 1 98.88 190 ALA B CA 1
ATOM 3767 C C . ALA B 1 190 ? -20.844 -2.145 -6.328 1 98.88 190 ALA B C 1
ATOM 3769 O O . ALA B 1 190 ? -20.125 -1.212 -5.973 1 98.88 190 ALA B O 1
ATOM 3770 N N . ALA B 1 191 ? -22.156 -2.023 -6.316 1 98.81 191 ALA B N 1
ATOM 3771 C CA . ALA B 1 191 ? -22.859 -0.781 -6.012 1 98.81 191 ALA B CA 1
ATOM 3772 C C . ALA B 1 191 ? -22.578 -0.336 -4.578 1 98.81 191 ALA B C 1
ATOM 3774 O O . ALA B 1 191 ? -22.609 0.859 -4.273 1 98.81 191 ALA B O 1
ATOM 3775 N N . GLU B 1 192 ? -22.266 -1.299 -3.779 1 98.69 192 GLU B N 1
ATOM 3776 C CA . GLU B 1 192 ? -22.047 -1.015 -2.363 1 98.69 192 GLU B CA 1
ATOM 3777 C C . GLU B 1 192 ? -20.562 -0.932 -2.041 1 98.69 192 GLU B C 1
ATOM 3779 O O . GLU B 1 192 ? -20.172 -1.001 -0.875 1 98.69 192 GLU B O 1
ATOM 3784 N N . SER B 1 193 ? -19.734 -0.828 -3.021 1 98.94 193 SER B N 1
ATOM 3785 C CA . SER B 1 193 ? -18.297 -0.866 -2.797 1 98.94 193 SER B CA 1
ATOM 3786 C C . SER B 1 193 ? -17.625 0.422 -3.27 1 98.94 193 SER B C 1
ATOM 3788 O O . SER B 1 193 ? -18 0.982 -4.301 1 98.94 193 SER B O 1
ATOM 3790 N N . ASP B 1 194 ? -16.703 0.939 -2.477 1 98.94 194 ASP B N 1
ATOM 3791 C CA . ASP B 1 194 ? -15.75 1.947 -2.945 1 98.94 194 ASP B CA 1
ATOM 3792 C C . ASP B 1 194 ? -14.555 1.299 -3.637 1 98.94 194 ASP B C 1
ATOM 3794 O O . ASP B 1 194 ? -13.953 1.89 -4.539 1 98.94 194 ASP B O 1
ATOM 3798 N N . PHE B 1 195 ? -14.188 0.106 -3.18 1 98.94 195 PHE B N 1
ATOM 3799 C CA . PHE B 1 195 ? -13.164 -0.751 -3.773 1 98.94 195 PHE B CA 1
ATOM 3800 C C . PHE B 1 195 ? -13.727 -2.137 -4.07 1 98.94 195 PHE B C 1
ATOM 3802 O O . PHE B 1 195 ? -14.375 -2.746 -3.217 1 98.94 195 PHE B O 1
ATOM 3809 N N . LEU B 1 196 ? -13.547 -2.602 -5.25 1 99 196 LEU B N 1
ATOM 3810 C CA . LEU B 1 196 ? -13.906 -3.963 -5.633 1 99 196 LEU B CA 1
ATOM 3811 C C . LEU B 1 196 ? -12.664 -4.789 -5.941 1 99 196 LEU B C 1
ATOM 3813 O O . LEU B 1 196 ? -11.922 -4.473 -6.871 1 99 196 LEU B O 1
ATOM 3817 N N . VAL B 1 197 ? -12.414 -5.859 -5.164 1 98.94 197 VAL B N 1
ATOM 3818 C CA . VAL B 1 197 ? -11.203 -6.672 -5.281 1 98.94 197 VAL B CA 1
ATOM 3819 C C . VAL B 1 197 ? -11.555 -8.047 -5.84 1 98.94 197 VAL B C 1
ATOM 3821 O O . VAL B 1 197 ? -12.422 -8.742 -5.301 1 98.94 197 VAL B O 1
ATOM 3824 N N . ILE B 1 198 ? -10.883 -8.461 -6.863 1 98.81 198 ILE B N 1
ATOM 3825 C CA . ILE B 1 198 ? -11.195 -9.703 -7.562 1 98.81 198 ILE B CA 1
ATOM 3826 C C . ILE B 1 198 ? -10.227 -10.797 -7.125 1 98.81 198 ILE B C 1
ATOM 3828 O O . ILE B 1 198 ? -9.016 -10.664 -7.297 1 98.81 198 ILE B O 1
ATOM 3832 N N . CYS B 1 199 ? -10.742 -11.836 -6.562 1 97 199 CYS B N 1
ATOM 3833 C CA . CYS B 1 199 ? -9.984 -12.953 -6.031 1 97 199 CYS B CA 1
ATOM 3834 C C . CYS B 1 199 ? -10.602 -14.281 -6.445 1 97 199 CYS B C 1
ATOM 3836 O O . CYS B 1 199 ? -10.742 -15.195 -5.625 1 97 199 CYS B O 1
ATOM 3838 N N . THR B 1 200 ? -11 -14.406 -7.652 1 95.19 200 THR B N 1
ATOM 3839 C CA . THR B 1 200 ? -11.625 -15.641 -8.125 1 95.19 200 THR B CA 1
ATOM 3840 C C . THR B 1 200 ? -10.773 -16.297 -9.211 1 95.19 200 THR B C 1
ATOM 3842 O O . THR B 1 200 ? -10.062 -15.609 -9.945 1 95.19 200 THR B O 1
ATOM 3845 N N . PRO B 1 201 ? -10.828 -17.609 -9.359 1 90.94 201 PRO B N 1
ATOM 3846 C CA . PRO B 1 201 ? -10.094 -18.266 -10.445 1 90.94 201 PRO B CA 1
ATOM 3847 C C . PRO B 1 201 ? -10.602 -17.875 -11.828 1 90.94 201 PRO B C 1
ATOM 3849 O O . PRO B 1 201 ? -11.719 -17.359 -11.953 1 90.94 201 PRO B O 1
ATOM 3852 N N . GLY B 1 202 ? -9.727 -17.984 -12.789 1 90.81 202 GLY B N 1
ATOM 3853 C CA . GLY B 1 202 ? -10.133 -17.812 -14.18 1 90.81 202 GLY B CA 1
ATOM 3854 C C . GLY B 1 202 ? -10.633 -19.094 -14.812 1 90.81 202 GLY B C 1
ATOM 3855 O O . GLY B 1 202 ? -9.852 -20.031 -15.039 1 90.81 202 GLY B O 1
ATOM 3856 N N . THR B 1 203 ? -11.938 -19.234 -14.953 1 88.94 203 THR B N 1
ATOM 3857 C CA . THR B 1 203 ? -12.555 -20.375 -15.617 1 88.94 203 THR B CA 1
ATOM 3858 C C . THR B 1 203 ? -13.406 -19.906 -16.797 1 88.94 203 THR B C 1
ATOM 3860 O O . THR B 1 203 ? -13.609 -18.703 -16.984 1 88.94 203 THR B O 1
ATOM 3863 N N . ALA B 1 204 ? -13.789 -20.875 -17.547 1 89.25 204 ALA B N 1
ATOM 3864 C CA . ALA B 1 204 ? -14.688 -20.547 -18.656 1 89.25 204 ALA B CA 1
ATOM 3865 C C . ALA B 1 204 ? -15.945 -19.859 -18.141 1 89.25 204 ALA B C 1
ATOM 3867 O O . ALA B 1 204 ? -16.484 -18.953 -18.781 1 89.25 204 ALA B O 1
ATOM 3868 N N . ALA B 1 205 ? -16.359 -20.188 -16.984 1 89.94 205 ALA B N 1
ATOM 3869 C CA . ALA B 1 205 ? -17.609 -19.688 -16.406 1 89.94 205 ALA B CA 1
ATOM 3870 C C . ALA B 1 205 ? -17.438 -18.25 -15.914 1 89.94 205 ALA B C 1
ATOM 3872 O O . ALA B 1 205 ? -18.422 -17.516 -15.805 1 89.94 205 ALA B O 1
ATOM 3873 N N . ASN B 1 206 ? -16.219 -17.766 -15.664 1 92.25 206 ASN B N 1
ATOM 3874 C CA . ASN B 1 206 ? -16 -16.453 -15.078 1 92.25 206 ASN B CA 1
ATOM 3875 C C . ASN B 1 206 ? -15.375 -15.484 -16.094 1 92.25 206 ASN B C 1
ATOM 3877 O O . ASN B 1 206 ? -14.906 -14.406 -15.711 1 92.25 206 ASN B O 1
ATOM 3881 N N . GLN B 1 207 ? -15.32 -15.938 -17.344 1 95.69 207 GLN B N 1
ATOM 3882 C CA . GLN B 1 207 ? -14.766 -15.047 -18.359 1 95.69 207 GLN B CA 1
ATOM 3883 C C . GLN B 1 207 ? -15.562 -13.75 -18.453 1 95.69 207 GLN B C 1
ATOM 3885 O O . GLN B 1 207 ? -16.781 -13.781 -18.625 1 95.69 207 GLN B O 1
ATOM 3890 N N . GLY B 1 208 ? -14.914 -12.648 -18.312 1 97.88 208 GLY B N 1
ATOM 3891 C CA . GLY B 1 208 ? -15.562 -11.352 -18.406 1 97.88 208 GLY B CA 1
ATOM 3892 C C . GLY B 1 208 ? -16.594 -11.125 -17.312 1 97.88 208 GLY B C 1
ATOM 3893 O O . GLY B 1 208 ? -17.594 -10.43 -17.531 1 97.88 208 GLY B O 1
ATOM 3894 N N . LEU B 1 209 ? -16.391 -11.781 -16.203 1 97.62 209 LEU B N 1
ATOM 3895 C CA . LEU B 1 209 ? -17.297 -11.664 -15.062 1 97.62 209 LEU B CA 1
ATOM 3896 C C . LEU B 1 209 ? -17.484 -10.203 -14.664 1 97.62 209 LEU B C 1
ATOM 3898 O O . LEU B 1 209 ? -18.609 -9.773 -14.391 1 97.62 209 LEU B O 1
ATOM 3902 N N . ILE B 1 210 ? -16.422 -9.438 -14.57 1 98.75 210 ILE B N 1
ATOM 3903 C CA . ILE B 1 210 ? -16.469 -8 -14.328 1 98.75 210 ILE B CA 1
ATOM 3904 C C . ILE B 1 210 ? -16.625 -7.262 -15.656 1 98.75 210 ILE B C 1
ATOM 3906 O O . ILE B 1 210 ? -15.625 -6.957 -16.328 1 98.75 210 ILE B O 1
ATOM 3910 N N . ASN B 1 211 ? -17.812 -7.02 -16.031 1 98.62 211 ASN B N 1
ATOM 3911 C CA . ASN B 1 211 ? -18.172 -6.43 -17.328 1 98.62 211 ASN B CA 1
ATOM 3912 C C . ASN B 1 211 ? -18.734 -5.02 -17.156 1 98.62 211 ASN B C 1
ATOM 3914 O O . ASN B 1 211 ? -18.625 -4.43 -16.078 1 98.62 211 ASN B O 1
ATOM 3918 N N . GLN B 1 212 ? -19.281 -4.453 -18.234 1 98.62 212 GLN B N 1
ATOM 3919 C CA . GLN B 1 212 ? -19.719 -3.064 -18.281 1 98.62 212 GLN B CA 1
ATOM 3920 C C . GLN B 1 212 ? -20.766 -2.791 -17.188 1 98.62 212 GLN B C 1
ATOM 3922 O O . GLN B 1 212 ? -20.656 -1.805 -16.469 1 98.62 212 GLN B O 1
ATOM 3927 N N . PRO B 1 213 ? -21.781 -3.67 -16.969 1 98.75 213 PRO B N 1
ATOM 3928 C CA . PRO B 1 213 ? -22.766 -3.41 -15.922 1 98.75 213 PRO B CA 1
ATOM 3929 C C . PRO B 1 213 ? -22.141 -3.385 -14.523 1 98.75 213 PRO B C 1
ATOM 3931 O O . PRO B 1 213 ? -22.516 -2.549 -13.695 1 98.75 213 PRO B O 1
ATOM 3934 N N . VAL B 1 214 ? -21.234 -4.281 -14.234 1 98.88 214 VAL B N 1
ATOM 3935 C CA . VAL B 1 214 ? -20.578 -4.344 -12.922 1 98.88 214 VAL B CA 1
ATOM 3936 C C . VAL B 1 214 ? -19.766 -3.08 -12.695 1 98.88 214 VAL B C 1
ATOM 3938 O O . VAL B 1 214 ? -19.797 -2.494 -11.609 1 98.88 214 VAL B O 1
ATOM 3941 N N . LEU B 1 215 ? -19.031 -2.641 -13.711 1 98.94 215 LEU B N 1
ATOM 3942 C CA . LEU B 1 215 ? -18.219 -1.43 -13.617 1 98.94 215 LEU B CA 1
ATOM 3943 C C . LEU B 1 215 ? -19.094 -0.201 -13.422 1 98.94 215 LEU B C 1
ATOM 3945 O O . LEU B 1 215 ? -18.766 0.686 -12.633 1 98.94 215 LEU B O 1
ATOM 3949 N N . ALA B 1 216 ? -20.203 -0.167 -14.172 1 98.88 216 ALA B N 1
ATOM 3950 C CA . ALA B 1 216 ? -21.141 0.932 -14.008 1 98.88 216 ALA B CA 1
ATOM 3951 C C . ALA B 1 216 ? -21.703 0.967 -12.586 1 98.88 216 ALA B C 1
ATOM 3953 O O . ALA B 1 216 ? -21.875 2.043 -12.008 1 98.88 216 ALA B O 1
ATOM 3954 N N . ALA B 1 217 ? -22 -0.19 -12.031 1 98.88 217 ALA B N 1
ATOM 3955 C CA . ALA B 1 217 ? -22.5 -0.282 -10.664 1 98.88 217 ALA B CA 1
ATOM 3956 C C . ALA B 1 217 ? -21.453 0.188 -9.656 1 98.88 217 ALA B C 1
ATOM 3958 O O . ALA B 1 217 ? -21.781 0.835 -8.664 1 98.88 217 ALA B O 1
ATOM 3959 N N . LEU B 1 218 ? -20.188 -0.138 -9.836 1 98.81 218 LEU B N 1
ATOM 3960 C CA . LEU B 1 218 ? -19.109 0.306 -8.969 1 98.81 218 LEU B CA 1
ATOM 3961 C C . LEU B 1 218 ? -19.062 1.828 -8.891 1 98.81 218 LEU B C 1
ATOM 3963 O O . LEU B 1 218 ? -18.859 2.395 -7.816 1 98.81 218 LEU B O 1
ATOM 3967 N N . GLY B 1 219 ? -19.219 2.48 -10.125 1 98.69 219 GLY B N 1
ATOM 3968 C CA . GLY B 1 219 ? -19.547 3.898 -10.148 1 98.69 219 GLY B CA 1
ATOM 3969 C C . GLY B 1 219 ? -18.312 4.789 -10.18 1 98.69 219 GLY B C 1
ATOM 3970 O O . GLY B 1 219 ? -17.188 4.305 -10.062 1 98.69 219 GLY B O 1
ATOM 3971 N N . GLU B 1 220 ? -18.5 6.051 -10.281 1 98.25 220 GLU B N 1
ATOM 3972 C CA . GLU B 1 220 ? -17.516 7.066 -10.641 1 98.25 220 GLU B CA 1
ATOM 3973 C C . GLU B 1 220 ? -16.469 7.23 -9.539 1 98.25 220 GLU B C 1
ATOM 3975 O O . GLU B 1 220 ? -15.375 7.742 -9.781 1 98.25 220 GLU B O 1
ATOM 3980 N N . LYS B 1 221 ? -16.766 6.797 -8.398 1 98.12 221 LYS B N 1
ATOM 3981 C CA . LYS B 1 221 ? -15.805 6.879 -7.301 1 98.12 221 LYS B CA 1
ATOM 3982 C C . LYS B 1 221 ? -15.133 5.531 -7.059 1 98.12 221 LYS B C 1
ATOM 3984 O O . LYS B 1 221 ? -14.211 5.43 -6.25 1 98.12 221 LYS B O 1
ATOM 3989 N N . GLY B 1 222 ? -15.641 4.488 -7.695 1 98.88 222 GLY B N 1
ATOM 3990 C CA . GLY B 1 222 ? -15.195 3.125 -7.441 1 98.88 222 GLY B CA 1
ATOM 3991 C C . GLY B 1 222 ? -13.844 2.812 -8.047 1 98.88 222 GLY B C 1
ATOM 3992 O O . GLY B 1 222 ? -13.523 3.273 -9.148 1 98.88 222 GLY B O 1
ATOM 3993 N N . ILE B 1 223 ? -13.016 2.018 -7.379 1 98.94 223 ILE B N 1
ATOM 3994 C CA . ILE B 1 223 ? -11.711 1.566 -7.836 1 98.94 223 ILE B CA 1
ATOM 3995 C C . ILE B 1 223 ? -11.688 0.042 -7.926 1 98.94 223 ILE B C 1
ATOM 3997 O O . ILE B 1 223 ? -12.148 -0.644 -7.008 1 98.94 223 ILE B O 1
ATOM 4001 N N . LEU B 1 224 ? -11.219 -0.471 -9.023 1 98.94 224 LEU B N 1
ATOM 4002 C CA . LEU B 1 224 ? -11.141 -1.907 -9.266 1 98.94 224 LEU B CA 1
ATOM 4003 C C . LEU B 1 224 ? -9.727 -2.42 -9.008 1 98.94 224 LEU B C 1
ATOM 4005 O O . LEU B 1 224 ? -8.75 -1.831 -9.477 1 98.94 224 LEU B O 1
ATOM 4009 N N . ILE B 1 225 ? -9.602 -3.494 -8.211 1 99 225 ILE B N 1
ATOM 4010 C CA . ILE B 1 225 ? -8.328 -4.156 -7.969 1 99 225 ILE B CA 1
ATOM 4011 C C . ILE B 1 225 ? -8.391 -5.598 -8.469 1 99 225 ILE B C 1
ATOM 4013 O O . ILE B 1 225 ? -9.289 -6.352 -8.094 1 99 225 ILE B O 1
ATOM 4017 N N . ASN B 1 226 ? -7.434 -5.98 -9.312 1 98.88 226 ASN B N 1
ATOM 4018 C CA . ASN B 1 226 ? -7.438 -7.352 -9.812 1 98.88 226 ASN B CA 1
ATOM 4019 C C . ASN B 1 226 ? -6.074 -8.016 -9.625 1 98.88 226 ASN B C 1
ATOM 4021 O O . ASN B 1 226 ? -5.086 -7.59 -10.219 1 98.88 226 ASN B O 1
ATOM 4025 N N . ILE B 1 227 ? -6.008 -9.031 -8.805 1 98.44 227 ILE B N 1
ATOM 4026 C CA . ILE B 1 227 ? -4.809 -9.836 -8.602 1 98.44 227 ILE B CA 1
ATOM 4027 C C . ILE B 1 227 ? -5.098 -11.297 -8.961 1 98.44 227 ILE B C 1
ATOM 4029 O O . ILE B 1 227 ? -4.34 -12.195 -8.594 1 98.44 227 ILE B O 1
ATOM 4033 N N . SER B 1 228 ? -6.184 -11.562 -9.57 1 96 228 SER B N 1
ATOM 4034 C CA . SER B 1 228 ? -6.602 -12.914 -9.922 1 96 228 SER B CA 1
ATOM 4035 C C . SER B 1 228 ? -6.156 -13.289 -11.328 1 96 228 SER B C 1
ATOM 4037 O O . SER B 1 228 ? -4.973 -13.531 -11.57 1 96 228 SER B O 1
ATOM 4039 N N . ARG B 1 229 ? -7.094 -13.266 -12.352 1 96.88 229 ARG B N 1
ATOM 4040 C CA . ARG B 1 229 ? -6.781 -13.5 -13.758 1 96.88 229 ARG B CA 1
ATOM 4041 C C . ARG B 1 229 ? -7.309 -12.375 -14.633 1 96.88 229 ARG B C 1
ATOM 4043 O O . ARG B 1 229 ? -8.383 -11.82 -14.367 1 96.88 229 ARG B O 1
ATOM 4050 N N . GLY B 1 230 ? -6.512 -12.047 -15.68 1 97.38 230 GLY B N 1
ATOM 4051 C CA . GLY B 1 230 ? -6.965 -11.016 -16.609 1 97.38 230 GLY B CA 1
ATOM 4052 C C . GLY B 1 230 ? -8.281 -11.352 -17.281 1 97.38 230 GLY B C 1
ATOM 4053 O O . GLY B 1 230 ? -9.078 -10.461 -17.578 1 97.38 230 GLY B O 1
ATOM 4054 N N . SER B 1 231 ? -8.555 -12.672 -17.484 1 96.06 231 SER B N 1
ATOM 4055 C CA . SER B 1 231 ? -9.711 -13.141 -18.234 1 96.06 231 SER B CA 1
ATOM 4056 C C . SER B 1 231 ? -11.008 -12.875 -17.469 1 96.06 231 SER B C 1
ATOM 4058 O O . SER B 1 231 ? -12.094 -12.898 -18.062 1 96.06 231 SER B O 1
ATOM 4060 N N . VAL B 1 232 ? -10.914 -12.648 -16.188 1 97.81 232 VAL B N 1
ATOM 4061 C CA . VAL B 1 232 ? -12.094 -12.445 -15.359 1 97.81 232 VAL B CA 1
ATOM 4062 C C . VAL B 1 232 ? -12.695 -11.07 -15.633 1 97.81 232 VAL B C 1
ATOM 4064 O O . VAL B 1 232 ? -13.883 -10.844 -15.375 1 97.81 232 VAL B O 1
ATOM 4067 N N . ILE B 1 233 ? -11.914 -10.164 -16.141 1 98.5 233 ILE B N 1
ATOM 4068 C CA . ILE B 1 233 ? -12.344 -8.805 -16.438 1 98.5 233 ILE B CA 1
ATOM 4069 C C . ILE B 1 233 ? -12.609 -8.664 -17.922 1 98.5 233 ILE B C 1
ATOM 4071 O O . ILE B 1 233 ? -11.828 -9.141 -18.75 1 98.5 233 ILE B O 1
ATOM 4075 N N . ASP B 1 234 ? -13.727 -8.133 -18.328 1 98.62 234 ASP B N 1
ATOM 4076 C CA . ASP B 1 234 ? -13.883 -7.598 -19.672 1 98.62 234 ASP B CA 1
ATOM 4077 C C . ASP B 1 234 ? -12.977 -6.387 -19.891 1 98.62 234 ASP B C 1
ATOM 4079 O O . ASP B 1 234 ? -13.375 -5.254 -19.609 1 98.62 234 ASP B O 1
ATOM 4083 N N . GLU B 1 235 ? -11.789 -6.684 -20.406 1 98.44 235 GLU B N 1
ATOM 4084 C CA . GLU B 1 235 ? -10.719 -5.695 -20.438 1 98.44 235 GLU B CA 1
ATOM 4085 C C . GLU B 1 235 ? -11.086 -4.508 -21.328 1 98.44 235 GLU B C 1
ATOM 4087 O O . GLU B 1 235 ? -10.836 -3.355 -20.953 1 98.44 235 GLU B O 1
ATOM 4092 N N . PRO B 1 236 ? -11.703 -4.676 -22.531 1 98.44 236 PRO B N 1
ATOM 4093 C CA . PRO B 1 236 ? -12.172 -3.52 -23.297 1 98.44 236 PRO B CA 1
ATOM 4094 C C . PRO B 1 236 ? -13.172 -2.668 -22.516 1 98.44 236 PRO B C 1
ATOM 4096 O O . PRO B 1 236 ? -13.117 -1.437 -22.578 1 98.44 236 PRO B O 1
ATOM 4099 N N . ALA B 1 237 ? -14.07 -3.303 -21.797 1 98.75 237 ALA B N 1
ATOM 4100 C CA . ALA B 1 237 ? -15.031 -2.566 -20.984 1 98.75 237 ALA B CA 1
ATOM 4101 C C . ALA B 1 237 ? -14.328 -1.765 -19.891 1 98.75 237 ALA B C 1
ATOM 4103 O O . ALA B 1 237 ? -14.727 -0.638 -19.594 1 98.75 237 ALA B O 1
ATOM 4104 N N . LEU B 1 238 ? -13.359 -2.377 -19.312 1 98.88 238 LEU B N 1
ATOM 4105 C CA . LEU B 1 238 ? -12.586 -1.69 -18.281 1 98.88 238 LEU B CA 1
ATOM 4106 C C . LEU B 1 238 ? -11.914 -0.442 -18.844 1 98.88 238 LEU B C 1
ATOM 4108 O O . LEU B 1 238 ? -11.992 0.633 -18.234 1 98.88 238 LEU B O 1
ATOM 4112 N N . VAL B 1 239 ? -11.227 -0.589 -19.984 1 98.75 239 VAL B N 1
ATOM 4113 C CA . VAL B 1 239 ? -10.562 0.539 -20.625 1 98.75 239 VAL B CA 1
ATOM 4114 C C . VAL B 1 239 ? -11.57 1.647 -20.906 1 98.75 239 VAL B C 1
ATOM 4116 O O . VAL B 1 239 ? -11.32 2.816 -20.594 1 98.75 239 VAL B O 1
ATOM 4119 N N . ALA B 1 240 ? -12.688 1.248 -21.438 1 98.69 240 ALA B N 1
ATOM 4120 C CA . ALA B 1 240 ? -13.734 2.219 -21.766 1 98.69 240 ALA B CA 1
ATOM 4121 C C . ALA B 1 240 ? -14.227 2.924 -20.5 1 98.69 240 ALA B C 1
ATOM 4123 O O . ALA B 1 240 ? -14.461 4.137 -20.516 1 98.69 240 ALA B O 1
ATOM 4124 N N . ALA B 1 241 ? -14.445 2.193 -19.422 1 98.81 241 ALA B N 1
ATOM 4125 C CA . ALA B 1 241 ? -14.922 2.744 -18.156 1 98.81 241 ALA B CA 1
ATOM 4126 C C . ALA B 1 241 ? -13.93 3.758 -17.594 1 98.81 241 ALA B C 1
ATOM 4128 O O . ALA B 1 241 ? -14.336 4.801 -17.062 1 98.81 241 ALA B O 1
ATOM 4129 N N . LEU B 1 242 ? -12.664 3.514 -17.688 1 98.75 242 LEU B N 1
ATOM 4130 C CA . LEU B 1 242 ? -11.617 4.41 -17.188 1 98.75 242 LEU B CA 1
ATOM 4131 C C . LEU B 1 242 ? -11.547 5.672 -18.047 1 98.75 242 LEU B C 1
ATOM 4133 O O . LEU B 1 242 ? -11.43 6.777 -17.516 1 98.75 242 LEU B O 1
ATOM 4137 N N . GLU B 1 243 ? -11.625 5.492 -19.344 1 97.94 243 GLU B N 1
ATOM 4138 C CA . GLU B 1 243 ? -11.547 6.613 -20.281 1 97.94 243 GLU B CA 1
ATOM 4139 C C . GLU B 1 243 ? -12.734 7.562 -20.109 1 97.94 243 GLU B C 1
ATOM 4141 O O . GLU B 1 243 ? -12.578 8.781 -20.219 1 97.94 243 GLU B O 1
ATOM 4146 N N . SER B 1 244 ? -13.898 7.031 -19.812 1 98 244 SER B N 1
ATOM 4147 C CA . SER B 1 244 ? -15.117 7.828 -19.734 1 98 244 SER B CA 1
ATOM 4148 C C . SER B 1 244 ? -15.406 8.258 -18.297 1 98 244 SER B C 1
ATOM 4150 O O . SER B 1 244 ? -16.391 8.945 -18.031 1 98 244 SER B O 1
ATOM 4152 N N . GLY B 1 245 ? -14.648 7.805 -17.375 1 98.19 245 GLY B N 1
ATOM 4153 C CA . GLY B 1 245 ? -14.82 8.211 -15.992 1 98.19 245 GLY B CA 1
ATOM 4154 C C . GLY B 1 245 ? -15.969 7.496 -15.305 1 98.19 245 GLY B C 1
ATOM 4155 O O . GLY B 1 245 ? -16.562 8.023 -14.359 1 98.19 245 GLY B O 1
ATOM 4156 N N . ILE B 1 246 ? -16.297 6.371 -15.836 1 98.62 246 ILE B N 1
ATOM 4157 C CA . ILE B 1 246 ? -17.328 5.551 -15.211 1 98.62 246 ILE B CA 1
ATOM 4158 C C . ILE B 1 246 ? -16.812 5.012 -13.875 1 98.62 246 ILE B C 1
ATOM 4160 O O . ILE B 1 246 ? -17.594 4.867 -12.93 1 98.62 246 ILE B O 1
ATOM 4164 N N . ILE B 1 247 ? -15.562 4.695 -13.773 1 98.88 247 ILE B N 1
ATOM 4165 C CA . ILE B 1 247 ? -14.922 4.359 -12.5 1 98.88 247 ILE B CA 1
ATOM 4166 C C . ILE B 1 247 ? -13.75 5.301 -12.25 1 98.88 247 ILE B C 1
ATOM 4168 O O . ILE B 1 247 ? -13.281 5.984 -13.164 1 98.88 247 ILE B O 1
ATOM 4172 N N . ALA B 1 248 ? -13.258 5.301 -11.008 1 98.75 248 ALA B N 1
ATOM 4173 C CA . ALA B 1 248 ? -12.266 6.285 -10.57 1 98.75 248 ALA B CA 1
ATOM 4174 C C . ALA B 1 248 ? -10.852 5.812 -10.867 1 98.75 248 ALA B C 1
ATOM 4176 O O . ALA B 1 248 ? -9.93 6.625 -10.984 1 98.75 248 ALA B O 1
ATOM 4177 N N . GLY B 1 249 ? -10.664 4.508 -10.984 1 98.88 249 GLY B N 1
ATOM 4178 C CA . GLY B 1 249 ? -9.328 3.986 -11.211 1 98.88 249 GLY B CA 1
ATOM 4179 C C . GLY B 1 249 ? -9.258 2.473 -11.141 1 98.88 249 GLY B C 1
ATOM 4180 O O . GLY B 1 249 ? -10.273 1.808 -10.922 1 98.88 249 GLY B O 1
ATOM 4181 N N . ALA B 1 250 ? -8.039 1.925 -11.312 1 98.94 250 ALA B N 1
ATOM 4182 C CA . ALA B 1 250 ? -7.844 0.478 -11.258 1 98.94 250 ALA B CA 1
ATOM 4183 C C . ALA B 1 250 ? -6.402 0.135 -10.898 1 98.94 250 ALA B C 1
ATOM 4185 O O . ALA B 1 250 ? -5.469 0.803 -11.344 1 98.94 250 ALA B O 1
ATOM 4186 N N . GLY B 1 251 ? -6.203 -0.786 -10.039 1 98.94 251 GLY B N 1
ATOM 4187 C CA . GLY B 1 251 ? -4.945 -1.461 -9.773 1 98.94 251 GLY B CA 1
ATOM 4188 C C . GLY B 1 251 ? -4.926 -2.898 -10.258 1 98.94 251 GLY B C 1
ATOM 4189 O O . GLY B 1 251 ? -5.738 -3.717 -9.828 1 98.94 251 GLY B O 1
ATOM 4190 N N . LEU B 1 252 ? -3.979 -3.223 -11.172 1 98.94 252 LEU B N 1
ATOM 4191 C CA . LEU B 1 252 ? -4.035 -4.496 -11.883 1 98.94 252 LEU B CA 1
ATOM 4192 C C . LEU B 1 252 ? -2.68 -5.191 -11.859 1 98.94 252 LEU B C 1
ATOM 4194 O O . LEU B 1 252 ? -1.669 -4.602 -12.25 1 98.94 252 LEU B O 1
ATOM 4198 N N . ASP B 1 253 ? -2.691 -6.453 -11.484 1 98.81 253 ASP B N 1
ATOM 4199 C CA . ASP B 1 253 ? -1.482 -7.27 -11.531 1 98.81 253 ASP B CA 1
ATOM 4200 C C . ASP B 1 253 ? -1.531 -8.266 -12.688 1 98.81 253 ASP B C 1
ATOM 4202 O O . ASP B 1 253 ? -0.54 -8.938 -12.977 1 98.81 253 ASP B O 1
ATOM 4206 N N . VAL B 1 254 ? -2.697 -8.414 -13.32 1 98.31 254 VAL B N 1
ATOM 4207 C CA . VAL B 1 254 ? -2.896 -9.438 -14.344 1 98.31 254 VAL B CA 1
ATOM 4208 C C . VAL B 1 254 ? -3.67 -8.852 -15.523 1 98.31 254 VAL B C 1
ATOM 4210 O O . VAL B 1 254 ? -4.398 -7.867 -15.367 1 98.31 254 VAL B O 1
ATOM 4213 N N . PHE B 1 255 ? -3.514 -9.422 -16.656 1 97.94 255 PHE B N 1
ATOM 4214 C CA . PHE B 1 255 ? -4.07 -8.93 -17.906 1 97.94 255 PHE B CA 1
ATOM 4215 C C . PHE B 1 255 ? -4.477 -10.094 -18.812 1 97.94 255 PHE B C 1
ATOM 4217 O O . PHE B 1 255 ? -4.004 -11.219 -18.641 1 97.94 255 PHE B O 1
ATOM 4224 N N . SER B 1 256 ? -5.309 -9.82 -19.766 1 96.06 256 SER B N 1
ATOM 4225 C CA . SER B 1 256 ? -5.898 -10.859 -20.609 1 96.06 256 SER B CA 1
ATOM 4226 C C . SER B 1 256 ? -4.859 -11.477 -21.547 1 96.06 256 SER B C 1
ATOM 4228 O O . SER B 1 256 ? -4.922 -12.672 -21.844 1 96.06 256 SER B O 1
ATOM 4230 N N . HIS B 1 257 ? -3.9 -10.695 -21.984 1 95.38 257 HIS B N 1
ATOM 4231 C CA . HIS B 1 257 ? -2.926 -11.164 -22.969 1 95.38 257 HIS B CA 1
ATOM 4232 C C . HIS B 1 257 ? -1.505 -10.812 -22.531 1 95.38 257 HIS B C 1
ATOM 4234 O O . HIS B 1 257 ? -0.764 -10.18 -23.297 1 95.38 257 HIS B O 1
ATOM 4240 N N . GLU B 1 258 ? -1.09 -11.312 -21.469 1 95.44 258 GLU B N 1
ATOM 4241 C CA . GLU B 1 258 ? 0.232 -11.016 -20.922 1 95.44 258 GLU B CA 1
ATOM 4242 C C . GLU B 1 258 ? 1.335 -11.555 -21.828 1 95.44 258 GLU B C 1
ATOM 4244 O O . GLU B 1 258 ? 1.177 -12.609 -22.438 1 95.44 258 GLU B O 1
ATOM 4249 N N . PRO B 1 259 ? 2.359 -10.852 -22 1 96.31 259 PRO B N 1
ATOM 4250 C CA . PRO B 1 259 ? 2.766 -9.641 -21.281 1 96.31 259 PRO B CA 1
ATOM 4251 C C . PRO B 1 259 ? 2.264 -8.359 -21.938 1 96.31 259 PRO B C 1
ATOM 4253 O O . PRO B 1 259 ? 2.672 -7.262 -21.547 1 96.31 259 PRO B O 1
ATOM 4256 N N . ALA B 1 260 ? 1.392 -8.477 -22.938 1 97 260 ALA B N 1
ATOM 4257 C CA . ALA B 1 260 ? 0.844 -7.297 -23.594 1 97 260 ALA B CA 1
ATOM 4258 C C . ALA B 1 260 ? -0.195 -6.609 -22.719 1 97 260 ALA B C 1
ATOM 4260 O O . ALA B 1 260 ? -1.216 -7.207 -22.375 1 97 260 ALA B O 1
ATOM 4261 N N . VAL B 1 261 ? 0.023 -5.359 -22.359 1 98.25 261 VAL B N 1
ATOM 4262 C CA . VAL B 1 261 ? -0.908 -4.539 -21.594 1 98.25 261 VAL B CA 1
ATOM 4263 C C . VAL B 1 261 ? -1.564 -3.51 -22.5 1 98.25 261 VAL B C 1
ATOM 4265 O O . VAL B 1 261 ? -0.878 -2.809 -23.25 1 98.25 261 VAL B O 1
ATOM 4268 N N . PRO B 1 262 ? -2.871 -3.404 -22.5 1 97.81 262 PRO B N 1
ATOM 4269 C CA . PRO B 1 262 ? -3.535 -2.43 -23.375 1 97.81 262 PRO B CA 1
ATOM 4270 C C . PRO B 1 262 ? -3.055 -1.001 -23.141 1 97.81 262 PRO B C 1
ATOM 4272 O O . PRO B 1 262 ? -2.898 -0.583 -21.984 1 97.81 262 PRO B O 1
ATOM 4275 N N . ALA B 1 263 ? -2.861 -0.308 -24.219 1 97.69 263 ALA B N 1
ATOM 4276 C CA . ALA B 1 263 ? -2.381 1.069 -24.156 1 97.69 263 ALA B CA 1
ATOM 4277 C C . ALA B 1 263 ? -3.32 1.94 -23.328 1 97.69 263 ALA B C 1
ATOM 4279 O O . ALA B 1 263 ? -2.877 2.863 -22.641 1 97.69 263 ALA B O 1
ATOM 4280 N N . GLY B 1 264 ? -4.602 1.604 -23.375 1 98.25 264 GLY B N 1
ATOM 4281 C CA . GLY B 1 264 ? -5.605 2.387 -22.672 1 98.25 264 GLY B CA 1
ATOM 4282 C C . GLY B 1 264 ? -5.465 2.32 -21.172 1 98.25 264 GLY B C 1
ATOM 4283 O O . GLY B 1 264 ? -6.051 3.131 -20.453 1 98.25 264 GLY B O 1
ATOM 4284 N N . LEU B 1 265 ? -4.695 1.389 -20.625 1 98.62 265 LEU B N 1
ATOM 4285 C CA . LEU B 1 265 ? -4.48 1.24 -19.188 1 98.62 265 LEU B CA 1
ATOM 4286 C C . LEU B 1 265 ? -3.201 1.952 -18.75 1 98.62 265 LEU B C 1
ATOM 4288 O O . LEU B 1 265 ? -2.9 2.023 -17.562 1 98.62 265 LEU B O 1
ATOM 4292 N N . LEU B 1 266 ? -2.447 2.439 -19.703 1 98.31 266 LEU B N 1
ATOM 4293 C CA . LEU B 1 266 ? -1.122 2.977 -19.406 1 98.31 266 LEU B CA 1
ATOM 4294 C C . LEU B 1 266 ? -1.134 4.5 -19.453 1 98.31 266 LEU B C 1
ATOM 4296 O O . LEU B 1 266 ? -2.053 5.105 -20 1 98.31 266 LEU B O 1
ATOM 4300 N N . GLN B 1 267 ? -0.127 5.109 -18.781 1 97.19 267 GLN B N 1
ATOM 4301 C CA . GLN B 1 267 ? 0.08 6.555 -18.766 1 97.19 267 GLN B CA 1
ATOM 4302 C C . GLN B 1 267 ? -1.134 7.273 -18.188 1 97.19 267 GLN B C 1
ATOM 4304 O O . GLN B 1 267 ? -1.604 8.266 -18.75 1 97.19 267 GLN B O 1
ATOM 4309 N N . ARG B 1 268 ? -1.702 6.707 -17.188 1 97.38 268 ARG B N 1
ATOM 4310 C CA . ARG B 1 268 ? -2.801 7.289 -16.438 1 97.38 268 ARG B CA 1
ATOM 4311 C C . ARG B 1 268 ? -2.418 7.461 -14.961 1 97.38 268 ARG B C 1
ATOM 4313 O O . ARG B 1 268 ? -1.766 6.59 -14.383 1 97.38 268 ARG B O 1
ATOM 4320 N N . SER B 1 269 ? -2.838 8.547 -14.375 1 97.75 269 SER B N 1
ATOM 4321 C CA . SER B 1 269 ? -2.529 8.789 -12.969 1 97.75 269 SER B CA 1
ATOM 4322 C C . SER B 1 269 ? -3.359 7.887 -12.055 1 97.75 269 SER B C 1
ATOM 4324 O O . SER B 1 269 ? -2.959 7.594 -10.93 1 97.75 269 SER B O 1
ATOM 4326 N N . ASN B 1 270 ? -4.527 7.438 -12.562 1 98.12 270 ASN B N 1
ATOM 4327 C CA . ASN B 1 270 ? -5.465 6.707 -11.711 1 98.12 270 ASN B CA 1
ATOM 4328 C C . ASN B 1 270 ? -5.422 5.207 -11.992 1 98.12 270 ASN B C 1
ATOM 4330 O O . ASN B 1 270 ? -6.348 4.477 -11.633 1 98.12 270 ASN B O 1
ATOM 4334 N N . VAL B 1 271 ? -4.418 4.699 -12.719 1 98.94 271 VAL B N 1
ATOM 4335 C CA . VAL B 1 271 ? -4.23 3.271 -12.969 1 98.94 271 VAL B CA 1
ATOM 4336 C C . VAL B 1 271 ? -2.822 2.855 -12.547 1 98.94 271 VAL B C 1
ATOM 4338 O O . VAL B 1 271 ? -1.845 3.537 -12.859 1 98.94 271 VAL B O 1
ATOM 4341 N N . VAL B 1 272 ? -2.699 1.855 -11.766 1 98.94 272 VAL B N 1
ATOM 4342 C CA . VAL B 1 272 ? -1.429 1.248 -11.383 1 98.94 272 VAL B CA 1
ATOM 4343 C C . VAL B 1 272 ? -1.363 -0.187 -11.898 1 98.94 272 VAL B C 1
ATOM 4345 O O . VAL B 1 272 ? -2.297 -0.968 -11.703 1 98.94 272 VAL B O 1
ATOM 4348 N N . VAL B 1 273 ? -0.303 -0.536 -12.609 1 98.94 273 VAL B N 1
ATOM 4349 C CA . VAL B 1 273 ? -0.167 -1.862 -13.203 1 98.94 273 VAL B CA 1
ATOM 4350 C C . VAL B 1 273 ? 1.135 -2.508 -12.734 1 98.94 273 VAL B C 1
ATOM 4352 O O . VAL B 1 273 ? 2.156 -1.83 -12.602 1 98.94 273 VAL B O 1
ATOM 4355 N N . THR B 1 274 ? 1.114 -3.773 -12.383 1 98.88 274 THR B N 1
ATOM 4356 C CA . THR B 1 274 ? 2.283 -4.582 -12.055 1 98.88 274 THR B CA 1
ATOM 4357 C C . THR B 1 274 ? 2.287 -5.879 -12.867 1 98.88 274 THR B C 1
ATOM 4359 O O . THR B 1 274 ? 1.241 -6.32 -13.344 1 98.88 274 THR B O 1
ATOM 4362 N N . PRO B 1 275 ? 3.453 -6.438 -13.156 1 98.56 275 PRO B N 1
ATOM 4363 C CA . PRO B 1 275 ? 3.605 -7.539 -14.109 1 98.56 275 PRO B CA 1
ATOM 4364 C C . PRO B 1 275 ? 3.439 -8.914 -13.461 1 98.56 275 PRO B C 1
ATOM 4366 O O . PRO B 1 275 ? 4.391 -9.695 -13.414 1 98.56 275 PRO B O 1
ATOM 4369 N N . HIS B 1 276 ? 2.16 -9.203 -13.094 1 97.62 276 HIS B N 1
ATOM 4370 C CA . HIS B 1 276 ? 1.835 -10.523 -12.555 1 97.62 276 HIS B CA 1
ATOM 4371 C C . HIS B 1 276 ? 2.881 -10.977 -11.539 1 97.62 276 HIS B C 1
ATOM 4373 O O . HIS B 1 276 ? 3.449 -12.062 -11.672 1 97.62 276 HIS B O 1
ATOM 4379 N N . MET B 1 277 ? 3.082 -10.172 -10.508 1 98.38 277 MET B N 1
ATOM 4380 C CA . MET B 1 277 ? 4.211 -10.375 -9.602 1 98.38 277 MET B CA 1
ATOM 4381 C C . MET B 1 277 ? 3.73 -10.578 -8.164 1 98.38 277 MET B C 1
ATOM 4383 O O . MET B 1 277 ? 4.52 -10.477 -7.227 1 98.38 277 MET B O 1
ATOM 4387 N N . ALA B 1 278 ? 2.469 -10.797 -7.949 1 98.38 278 ALA B N 1
ATOM 4388 C CA . ALA B 1 278 ? 1.898 -10.812 -6.605 1 98.38 278 ALA B CA 1
ATOM 4389 C C . ALA B 1 278 ? 2.605 -11.836 -5.719 1 98.38 278 ALA B C 1
ATOM 4391 O O . ALA B 1 278 ? 2.822 -11.594 -4.531 1 98.38 278 ALA B O 1
ATOM 4392 N N . SER B 1 279 ? 2.975 -12.938 -6.297 1 97.69 279 SER B N 1
ATOM 4393 C CA . SER B 1 279 ? 3.637 -13.977 -5.508 1 97.69 279 SER B CA 1
ATOM 4394 C C . SER B 1 279 ? 5.152 -13.875 -5.629 1 97.69 279 SER B C 1
ATOM 4396 O O . SER B 1 279 ? 5.879 -14.695 -5.066 1 97.69 279 SER B O 1
ATOM 4398 N N . ALA B 1 280 ? 5.715 -12.93 -6.344 1 98.06 280 ALA B N 1
ATOM 4399 C CA . ALA B 1 280 ? 7.113 -12.93 -6.758 1 98.06 280 ALA B CA 1
ATOM 4400 C C . ALA B 1 280 ? 7.992 -12.25 -5.707 1 98.06 280 ALA B C 1
ATOM 4402 O O . ALA B 1 280 ? 8.672 -11.266 -5.996 1 98.06 280 ALA B O 1
ATOM 4403 N N . THR B 1 281 ? 8.047 -12.773 -4.512 1 98.5 281 THR B N 1
ATOM 4404 C CA . THR B 1 281 ? 9.055 -12.469 -3.51 1 98.5 281 THR B CA 1
ATOM 4405 C C . THR B 1 281 ? 10.047 -13.617 -3.367 1 98.5 281 THR B C 1
ATOM 4407 O O . THR B 1 281 ? 9.727 -14.766 -3.688 1 98.5 281 THR B O 1
ATOM 4410 N N . TRP B 1 282 ? 11.203 -13.328 -2.955 1 98.19 282 TRP B N 1
ATOM 4411 C CA . TRP B 1 282 ? 12.234 -14.352 -2.812 1 98.19 282 TRP B CA 1
ATOM 4412 C C . TRP B 1 282 ? 11.75 -15.484 -1.92 1 98.19 282 TRP B C 1
ATOM 4414 O O . TRP B 1 282 ? 11.859 -16.656 -2.287 1 98.19 282 TRP B O 1
ATOM 4424 N N . SER B 1 283 ? 11.227 -15.172 -0.783 1 98.12 283 SER B N 1
ATOM 4425 C CA . SER B 1 283 ? 10.82 -16.172 0.196 1 98.12 283 SER B CA 1
ATOM 4426 C C . SER B 1 283 ? 9.648 -17.016 -0.314 1 98.12 283 SER B C 1
ATOM 4428 O O . SER B 1 283 ? 9.633 -18.234 -0.163 1 98.12 283 SER B O 1
ATOM 4430 N N . THR B 1 284 ? 8.68 -16.391 -0.92 1 98.44 284 THR B N 1
ATOM 4431 C CA . THR B 1 284 ? 7.488 -17.094 -1.381 1 98.44 284 THR B CA 1
ATOM 4432 C C . THR B 1 284 ? 7.816 -18 -2.566 1 98.44 284 THR B C 1
ATOM 4434 O O . THR B 1 284 ? 7.352 -19.141 -2.629 1 98.44 284 THR B O 1
ATOM 4437 N N . ARG B 1 285 ? 8.648 -17.5 -3.516 1 98.25 285 ARG B N 1
ATOM 4438 C CA . ARG B 1 285 ? 9.016 -18.344 -4.656 1 98.25 285 ARG B CA 1
ATOM 4439 C C . ARG B 1 285 ? 9.828 -19.547 -4.211 1 98.25 285 ARG B C 1
ATOM 4441 O O . ARG B 1 285 ? 9.688 -20.641 -4.773 1 98.25 285 ARG B O 1
ATOM 4448 N N . ALA B 1 286 ? 10.641 -19.359 -3.217 1 98.44 286 ALA B N 1
ATOM 4449 C CA . ALA B 1 286 ? 11.375 -20.5 -2.652 1 98.44 286 ALA B CA 1
ATOM 4450 C C . ALA B 1 286 ? 10.414 -21.5 -2.029 1 98.44 286 ALA B C 1
ATOM 4452 O O . ALA B 1 286 ? 10.578 -22.719 -2.203 1 98.44 286 ALA B O 1
ATOM 4453 N N . ALA B 1 287 ? 9.445 -21 -1.303 1 98.62 287 ALA B N 1
ATOM 4454 C CA . ALA B 1 287 ? 8.469 -21.875 -0.654 1 98.62 287 ALA B CA 1
ATOM 4455 C C . ALA B 1 287 ? 7.637 -22.625 -1.686 1 98.62 287 ALA B C 1
ATOM 4457 O O . ALA B 1 287 ? 7.336 -23.812 -1.505 1 98.62 287 ALA B O 1
ATOM 4458 N N . MET B 1 288 ? 7.234 -21.969 -2.736 1 98.69 288 MET B N 1
ATOM 4459 C CA . MET B 1 288 ? 6.496 -22.594 -3.828 1 98.69 288 MET B CA 1
ATOM 4460 C C . MET B 1 288 ? 7.32 -23.703 -4.473 1 98.69 288 MET B C 1
ATOM 4462 O O . MET B 1 288 ? 6.812 -24.797 -4.715 1 98.69 288 MET B O 1
ATOM 4466 N N . ALA B 1 289 ? 8.594 -23.375 -4.742 1 98.75 289 ALA B N 1
ATOM 4467 C CA . ALA B 1 289 ? 9.492 -24.359 -5.328 1 98.75 289 ALA B CA 1
ATOM 4468 C C . ALA B 1 289 ? 9.609 -25.594 -4.441 1 98.75 289 ALA B C 1
ATOM 4470 O O . ALA B 1 289 ? 9.531 -26.734 -4.926 1 98.75 289 ALA B O 1
ATOM 4471 N N . GLN B 1 290 ? 9.758 -25.344 -3.186 1 98.75 290 GLN B N 1
ATOM 4472 C CA . GLN B 1 290 ? 9.883 -26.453 -2.24 1 98.75 290 GLN B CA 1
ATOM 4473 C C . GLN B 1 290 ? 8.625 -27.312 -2.232 1 98.75 290 GLN B C 1
ATOM 4475 O O . GLN B 1 290 ? 8.703 -28.547 -2.143 1 98.75 290 GLN B O 1
ATOM 4480 N N . LEU B 1 291 ? 7.496 -26.688 -2.324 1 98.75 291 LEU B N 1
ATOM 4481 C CA . LEU B 1 291 ? 6.238 -27.422 -2.303 1 98.75 291 LEU B CA 1
ATOM 4482 C C . LEU B 1 291 ? 6.09 -28.281 -3.553 1 98.75 291 LEU B C 1
ATOM 4484 O O . LEU B 1 291 ? 5.559 -29.391 -3.488 1 98.75 291 LEU B O 1
ATOM 4488 N N . VAL B 1 292 ? 6.516 -27.781 -4.727 1 98.75 292 VAL B N 1
ATOM 4489 C CA . VAL B 1 292 ? 6.547 -28.594 -5.941 1 98.75 292 VAL B CA 1
ATOM 4490 C C . VAL B 1 292 ? 7.43 -29.812 -5.727 1 98.75 292 VAL B C 1
ATOM 4492 O O . VAL B 1 292 ? 7.02 -30.938 -6.004 1 98.75 292 VAL B O 1
A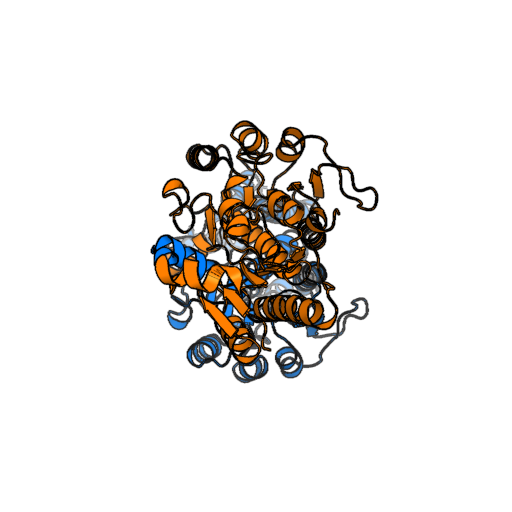TOM 4495 N N . LEU B 1 293 ? 8.641 -29.594 -5.176 1 98.75 293 LEU B N 1
ATOM 4496 C CA . LEU B 1 293 ? 9.594 -30.672 -4.93 1 98.75 293 LEU B CA 1
ATOM 4497 C C . LEU B 1 293 ? 9.023 -31.688 -3.949 1 98.75 293 LEU B C 1
ATOM 4499 O O . LEU B 1 293 ? 9.195 -32.906 -4.137 1 98.75 293 LEU B O 1
ATOM 4503 N N . ASP B 1 294 ? 8.375 -31.188 -2.941 1 98.75 294 ASP B N 1
ATOM 4504 C CA . ASP B 1 294 ? 7.77 -32.062 -1.951 1 98.75 294 ASP B CA 1
ATOM 4505 C C . ASP B 1 294 ? 6.695 -32.938 -2.584 1 98.75 294 ASP B C 1
ATOM 4507 O O . ASP B 1 294 ? 6.594 -34.125 -2.271 1 98.75 294 ASP B O 1
ATOM 4511 N N . ASN B 1 295 ? 5.84 -32.406 -3.43 1 98.62 295 ASN B N 1
ATOM 4512 C CA . ASN B 1 295 ? 4.809 -33.188 -4.109 1 98.62 295 ASN B CA 1
ATOM 4513 C C . ASN B 1 295 ? 5.41 -34.25 -4.996 1 98.62 295 ASN B C 1
ATOM 4515 O O . ASN B 1 295 ? 4.969 -35.406 -4.965 1 98.62 295 ASN B O 1
ATOM 4519 N N . VAL B 1 296 ? 6.438 -33.938 -5.77 1 98.38 296 VAL B N 1
ATOM 4520 C CA . VAL B 1 296 ? 7.074 -34.875 -6.676 1 98.38 296 VAL B CA 1
ATOM 4521 C C . VAL B 1 296 ? 7.738 -36 -5.867 1 98.38 296 VAL B C 1
ATOM 4523 O O . VAL B 1 296 ? 7.578 -37.188 -6.18 1 98.38 296 VAL B O 1
ATOM 4526 N N . ALA B 1 297 ? 8.461 -35.594 -4.84 1 98.19 297 ALA B N 1
ATOM 4527 C CA . ALA B 1 297 ? 9.148 -36.562 -3.998 1 98.19 297 ALA B CA 1
ATOM 4528 C C . ALA B 1 297 ? 8.156 -37.5 -3.318 1 98.19 297 ALA B C 1
ATOM 4530 O O . ALA B 1 297 ? 8.367 -38.719 -3.273 1 98.19 297 ALA B O 1
ATOM 4531 N N . CYS B 1 298 ? 7.125 -36.938 -2.775 1 97.88 298 CYS B N 1
ATOM 4532 C CA . CYS B 1 298 ? 6.109 -37.719 -2.096 1 97.88 298 CYS B CA 1
ATOM 4533 C C . CYS B 1 298 ? 5.438 -38.719 -3.062 1 97.88 298 CYS B C 1
ATOM 4535 O O . CYS B 1 298 ? 5.164 -39.844 -2.705 1 97.88 298 CYS B O 1
ATOM 4537 N N . TRP B 1 299 ? 5.191 -38.219 -4.262 1 96.5 299 TRP B N 1
ATOM 4538 C CA . TRP B 1 299 ? 4.586 -39.094 -5.27 1 96.5 299 TRP B CA 1
ATOM 4539 C C . TRP B 1 299 ? 5.527 -40.25 -5.637 1 96.5 299 TRP B C 1
ATOM 4541 O O . TRP B 1 299 ? 5.102 -41.375 -5.754 1 96.5 299 TRP B O 1
ATOM 4551 N N . ALA B 1 300 ? 6.766 -39.969 -5.848 1 95.69 300 ALA B N 1
ATOM 4552 C CA . ALA B 1 300 ? 7.77 -40.969 -6.227 1 95.69 300 ALA B CA 1
ATOM 4553 C C . ALA B 1 300 ? 7.914 -42.031 -5.145 1 95.69 300 ALA B C 1
ATOM 4555 O O . ALA B 1 300 ? 8.117 -43.219 -5.449 1 95.69 300 ALA B O 1
ATOM 4556 N N . GLU B 1 301 ? 7.805 -41.562 -3.99 1 95.56 301 GLU B N 1
ATOM 4557 C CA . GLU B 1 301 ? 8.102 -42.469 -2.875 1 95.56 301 GLU B CA 1
ATOM 4558 C C . GLU B 1 301 ? 6.859 -43.25 -2.459 1 95.56 301 GLU B C 1
ATOM 4560 O O . GLU B 1 301 ? 6.945 -44.469 -2.17 1 95.56 301 GLU B O 1
ATOM 4565 N N . LYS B 1 302 ? 5.719 -42.594 -2.443 1 96.31 302 LYS B N 1
ATOM 4566 C CA . LYS B 1 302 ? 4.594 -43.281 -1.796 1 96.31 302 LYS B CA 1
ATOM 4567 C C . LYS B 1 302 ? 3.311 -43.094 -2.609 1 96.31 302 LYS B C 1
ATOM 4569 O O . LYS B 1 302 ? 2.23 -43.5 -2.16 1 96.31 302 LYS B O 1
ATOM 4574 N N . LYS B 1 303 ? 3.367 -42.531 -3.719 1 95.62 303 LYS B N 1
ATOM 4575 C CA . LYS B 1 303 ? 2.207 -42.281 -4.57 1 95.62 303 LYS B CA 1
ATOM 4576 C C . LYS B 1 303 ? 1.14 -41.5 -3.824 1 95.62 303 LYS B C 1
ATOM 4578 O O . LYS B 1 303 ? -0.041 -41.844 -3.854 1 95.62 303 LYS B O 1
ATOM 4583 N N . ALA B 1 304 ? 1.646 -40.5 -3.115 1 96.56 304 ALA B N 1
ATOM 4584 C CA . ALA B 1 304 ? 0.804 -39.531 -2.396 1 96.56 304 ALA B CA 1
ATOM 4585 C C . ALA B 1 304 ? 1.219 -38.094 -2.701 1 96.56 304 ALA B C 1
ATOM 4587 O O . ALA B 1 304 ? 2.312 -37.875 -3.219 1 96.56 304 ALA B O 1
ATOM 4588 N N . LEU B 1 305 ? 0.299 -37.188 -2.471 1 97.94 305 LEU B N 1
ATOM 4589 C CA . LEU B 1 305 ? 0.581 -35.781 -2.732 1 97.94 305 LEU B CA 1
ATOM 4590 C C . LEU B 1 305 ? 0.403 -34.938 -1.467 1 97.94 305 LEU B C 1
ATOM 4592 O O . LEU B 1 305 ? -0.494 -35.219 -0.664 1 97.94 305 LEU B O 1
ATOM 4596 N N . VAL B 1 306 ? 1.264 -33.969 -1.261 1 98.12 306 VAL B N 1
ATOM 4597 C CA . VAL B 1 306 ? 1.145 -33 -0.164 1 98.12 306 VAL B CA 1
ATOM 4598 C C . VAL B 1 306 ? -0.049 -32.094 -0.409 1 98.12 306 VAL B C 1
ATOM 4600 O O . VAL B 1 306 ? -0.827 -31.812 0.508 1 98.12 306 VAL B O 1
ATOM 4603 N N . THR B 1 307 ? -0.257 -31.594 -1.667 1 98.12 307 THR B N 1
ATOM 4604 C CA . THR B 1 307 ? -1.306 -30.641 -2.02 1 98.12 307 THR B CA 1
ATOM 4605 C C . THR B 1 307 ? -1.986 -31.047 -3.324 1 98.12 307 THR B C 1
ATOM 4607 O O . THR B 1 307 ? -1.788 -30.422 -4.359 1 98.12 307 THR B O 1
ATOM 4610 N N . PRO B 1 308 ? -2.854 -32 -3.27 1 97.5 308 PRO B N 1
ATOM 4611 C CA . PRO B 1 308 ? -3.551 -32.469 -4.473 1 97.5 308 PRO B CA 1
ATOM 4612 C C . PRO B 1 308 ? -4.656 -31.516 -4.918 1 97.5 308 PRO B C 1
ATOM 4614 O O . PRO B 1 308 ? -5.289 -30.859 -4.082 1 97.5 308 PRO B O 1
ATOM 4617 N N . VAL B 1 309 ? -4.816 -31.391 -6.219 1 96.25 309 VAL B N 1
ATOM 4618 C CA . VAL B 1 309 ? -6.039 -30.812 -6.762 1 96.25 309 VAL B CA 1
ATOM 4619 C C . VAL B 1 309 ? -7.188 -31.812 -6.648 1 96.25 309 VAL B C 1
ATOM 4621 O O . VAL B 1 309 ? -7.117 -32.906 -7.195 1 96.25 309 VAL B O 1
ATOM 4624 N N . ALA B 1 310 ? -8.234 -31.438 -5.992 1 89.69 310 ALA B N 1
ATOM 4625 C CA . ALA B 1 310 ? -9.305 -32.344 -5.605 1 89.69 310 ALA B CA 1
ATOM 4626 C C . ALA B 1 310 ? -9.961 -32.969 -6.836 1 89.69 310 ALA B C 1
ATOM 4628 O O . ALA B 1 310 ? -10.328 -34.156 -6.82 1 89.69 310 ALA B O 1
ATOM 4629 N N . GLU B 1 311 ? -10.078 -32.25 -7.891 1 86.38 311 GLU B N 1
ATOM 4630 C CA . GLU B 1 311 ? -10.773 -32.688 -9.094 1 86.38 311 GLU B CA 1
ATOM 4631 C C . GLU B 1 311 ? -10.023 -33.812 -9.789 1 86.38 311 GLU B C 1
ATOM 4633 O O . GLU B 1 311 ? -10.586 -34.531 -10.617 1 86.38 311 GLU B O 1
ATOM 4638 N N . SER B 1 312 ? -8.781 -33.906 -9.453 1 84.19 312 SER B N 1
ATOM 4639 C CA . SER B 1 312 ? -7.98 -34.938 -10.117 1 84.19 312 SER B CA 1
ATOM 4640 C C . SER B 1 312 ? -7.992 -36.25 -9.336 1 84.19 312 SER B C 1
ATOM 4642 O O . SER B 1 312 ? -7.465 -37.25 -9.797 1 84.19 312 SER B O 1
ATOM 4644 N N . LEU B 1 313 ? -8.422 -36.188 -8.047 1 76 313 LEU B N 1
ATOM 4645 C CA . LEU B 1 313 ? -8.445 -37.375 -7.203 1 76 313 LEU B CA 1
ATOM 4646 C C . LEU B 1 313 ? -9.578 -38.312 -7.605 1 76 313 LEU B C 1
ATOM 4648 O O . LEU B 1 313 ? -9.586 -39.5 -7.23 1 76 313 LEU B O 1
ATOM 4652 N N . ALA B 1 314 ? -10.625 -37.75 -8.188 1 62.16 314 ALA B N 1
ATOM 4653 C CA . ALA B 1 314 ? -11.828 -38.562 -8.367 1 62.16 314 ALA B CA 1
ATOM 4654 C C . ALA B 1 314 ? -11.547 -39.781 -9.25 1 62.16 314 ALA B C 1
ATOM 4656 O O . ALA B 1 314 ? -10.906 -39.656 -10.297 1 62.16 314 ALA B O 1
ATOM 4657 N N . ASP B 1 315 ? -11.195 -40.969 -8.672 1 49.41 315 ASP B N 1
ATOM 4658 C CA . ASP B 1 315 ? -11.398 -42.25 -9.367 1 49.41 315 ASP B CA 1
ATOM 4659 C C . ASP B 1 315 ? -12.852 -42.406 -9.812 1 49.41 315 ASP B C 1
ATOM 4661 O O . ASP B 1 315 ? -13.766 -41.875 -9.172 1 49.41 315 ASP B O 1
#

pLDDT: mean 96.98, std 4.5, range [49.41, 99.0]

Solvent-accessible surface area (backbone atoms only — not comparable to full-atom values): 31503 Å² total; per-residue (Å²): 133,69,55,32,32,34,36,70,43,86,66,58,68,67,49,51,50,51,46,43,71,72,28,48,61,43,53,52,91,78,47,48,72,70,55,38,67,72,45,27,62,60,28,32,32,37,37,39,28,34,84,42,72,42,46,52,68,60,56,65,58,24,76,44,36,38,36,37,38,25,56,29,66,53,57,64,36,42,39,44,66,49,30,25,74,65,64,17,38,36,34,38,30,70,77,60,37,33,60,42,36,24,50,40,48,51,26,30,49,39,31,22,44,56,20,44,54,42,38,28,51,38,51,76,69,57,46,44,74,79,41,83,76,80,64,31,54,74,64,64,57,34,31,35,20,31,37,21,71,51,73,43,29,47,48,35,50,48,32,38,52,34,42,53,36,45,56,32,32,32,45,100,60,84,59,83,89,52,96,51,50,75,32,92,47,64,49,63,36,25,53,65,13,44,31,40,37,41,41,42,78,49,44,86,88,32,54,35,62,48,28,57,69,35,46,54,37,26,21,53,73,10,31,43,33,37,67,47,41,22,48,26,37,26,58,71,43,50,38,50,29,55,76,70,47,34,24,50,32,33,16,33,27,47,47,73,52,70,69,55,71,64,70,77,60,48,98,43,59,34,36,38,49,40,77,66,46,44,47,42,19,56,68,34,47,51,49,36,42,49,45,45,51,49,27,54,51,35,33,74,73,66,73,41,62,81,46,62,40,70,76,20,62,58,124,132,68,54,32,34,35,37,71,43,86,66,57,68,67,49,51,51,52,47,44,72,72,27,48,61,44,52,52,89,76,47,48,72,69,54,39,66,72,45,26,63,60,28,32,32,37,38,39,26,36,84,41,72,44,48,53,67,60,55,65,58,22,76,44,36,40,34,37,40,27,56,29,67,54,56,64,36,44,39,45,65,47,30,24,74,63,65,17,37,36,33,38,30,71,75,60,38,35,61,42,36,25,49,41,49,53,26,32,50,40,29,22,42,57,20,44,52,42,37,29,50,38,51,76,70,58,45,43,74,78,41,82,76,80,66,32,53,75,63,63,57,36,31,36,20,31,38,22,69,51,75,41,30,47,48,36,50,46,32,37,52,33,39,52,36,45,55,32,32,33,44,100,60,86,58,83,88,51,96,51,48,73,32,92,46,64,50,64,37,24,52,63,16,44,32,39,37,41,41,41,79,49,44,87,89,32,52,35,62,48,27,58,69,35,45,54,35,25,21,51,74,11,32,42,33,38,70,47,41,20,48,26,37,26,58,71,42,49,38,51,30,52,75,70,46,36,25,49,30,32,16,33,26,47,47,71,52,71,69,56,71,64,71,76,62,49,98,44,58,35,37,39,50,41,78,64,46,44,47,43,20,57,69,33,46,50,47,35,42,50,45,44,51,48,27,52,51,37,32,75,72,67,70,41,62,81,45,61,40,71,75,20,64,57,123